Protein AF-A0A3E2HPL1-F1 (afdb_monomer_lite)

Radius of gyration: 30.43 Å; chains: 1; bounding box: 75×72×102 Å

Secondary structure (DSSP, 8-state):
-------S-HHHHSTT-EEEE-BSS-EEEEEEEEEEEEEE---HHHHHTTPPPPEEEEEEEEEESS-TT-EEEEEEEEE-PPTT-TTS-HHHHHTT------HHHHHHHHHHHTT-SSS--EEEEEEEE--TTSSSTT-EEEEEEEEPPPSEES-BTTBSHHHHHS-HHHHHHHHHHHHHHHHHHHHTTEEESS--GGGEEEETTTTEEEE--TTSEEEPPTT----TTHHHHTTSSS--TT-------------------------------------------------S---S---------EEEE-HHHHHTPPPPPPEE-SS---S----S----S-EEE-TTHHHHHHHHHHHS-TTT-----EEEESS---TTSTTS---EE-SHHHHHHHHIIIIIHHHHHHHHHTT--EEEE-GGGSS---SS--SEEEEETT--EEEEEEE--TTSGGG-HHHHHTSTT-HHHHHHHHHHHHHHHHTT-SEEEEE-SSEEEEEEEEEETTEEEEEEPPPEETT---B--BGGGTBPPB--HHHHHHHHHHHGGG-PPPPS-S-SS--

Structure (mmCIF, N/CA/C/O backbone):
data_AF-A0A3E2HPL1-F1
#
_entry.id   AF-A0A3E2HPL1-F1
#
loop_
_atom_site.group_PDB
_atom_site.id
_atom_site.type_symbol
_atom_site.label_atom_id
_atom_site.label_alt_id
_atom_site.label_comp_id
_atom_site.label_asym_id
_atom_site.label_entity_id
_atom_site.label_seq_id
_atom_site.pdbx_PDB_ins_code
_atom_site.Cartn_x
_atom_site.Cartn_y
_atom_site.Cartn_z
_atom_site.occupancy
_atom_site.B_iso_or_equiv
_atom_site.auth_seq_id
_atom_site.auth_comp_id
_atom_site.auth_asym_id
_atom_site.auth_atom_id
_atom_site.pdbx_PDB_model_num
ATOM 1 N N . MET A 1 1 ? -14.503 -20.342 -0.896 1.00 32.22 1 MET A N 1
ATOM 2 C CA . MET A 1 1 ? -14.798 -19.348 0.153 1.00 32.22 1 MET A CA 1
ATOM 3 C C . MET A 1 1 ? -14.010 -19.785 1.369 1.00 32.22 1 MET A C 1
ATOM 5 O O . MET A 1 1 ? -14.462 -20.681 2.064 1.00 32.22 1 MET A O 1
ATOM 9 N N . ALA A 1 2 ? -12.778 -19.299 1.519 1.00 28.39 2 ALA A N 1
ATOM 10 C CA . ALA A 1 2 ? -12.051 -19.497 2.767 1.00 28.39 2 ALA A CA 1
ATOM 11 C C . ALA A 1 2 ? -12.732 -18.599 3.804 1.00 28.39 2 ALA A C 1
ATOM 13 O O . ALA A 1 2 ? -12.906 -17.409 3.540 1.00 28.39 2 ALA A O 1
ATOM 14 N N . ASP A 1 3 ? -13.210 -19.184 4.901 1.00 37.88 3 ASP A N 1
ATOM 15 C CA . ASP A 1 3 ? -13.781 -18.431 6.014 1.00 37.88 3 ASP A CA 1
ATOM 16 C C . ASP A 1 3 ? -12.713 -17.455 6.513 1.00 37.88 3 ASP A C 1
ATOM 18 O O . ASP A 1 3 ? -11.642 -17.856 6.969 1.00 37.88 3 ASP A O 1
ATOM 22 N N . GLN A 1 4 ? -12.980 -16.161 6.356 1.00 56.81 4 GLN A N 1
ATOM 23 C CA . GLN A 1 4 ? -12.126 -15.110 6.882 1.00 56.81 4 GLN A CA 1
ATOM 24 C C . GLN A 1 4 ? -12.146 -15.258 8.407 1.00 56.81 4 GLN A C 1
ATOM 26 O O . GLN A 1 4 ? -13.206 -15.149 9.030 1.00 56.81 4 GLN A O 1
ATOM 31 N N . ARG A 1 5 ? -10.993 -15.588 8.999 1.00 76.56 5 ARG A N 1
ATOM 32 C CA . ARG A 1 5 ? -10.849 -15.795 10.443 1.00 76.56 5 ARG A CA 1
ATOM 33 C C . ARG A 1 5 ? -11.415 -14.581 11.185 1.00 76.56 5 ARG A C 1
ATOM 35 O O . ARG A 1 5 ? -10.995 -13.456 10.932 1.00 76.56 5 ARG A O 1
ATOM 42 N N . THR A 1 6 ? -12.382 -14.813 12.072 1.00 88.88 6 THR A N 1
ATOM 43 C CA . THR A 1 6 ? -13.049 -13.762 12.851 1.00 88.88 6 THR A CA 1
ATOM 44 C C . THR A 1 6 ? -12.918 -14.054 14.339 1.00 88.88 6 THR A C 1
ATOM 46 O O . THR A 1 6 ? -13.140 -15.181 14.778 1.00 88.88 6 THR A O 1
ATOM 49 N N . PHE A 1 7 ? -12.543 -13.037 15.109 1.00 92.56 7 PHE A N 1
ATOM 50 C CA . PHE A 1 7 ? -12.410 -13.109 16.565 1.00 92.56 7 PHE A CA 1
ATOM 51 C C . PHE A 1 7 ? -13.630 -12.523 17.278 1.00 92.56 7 PHE A C 1
ATOM 53 O O . PHE A 1 7 ? -13.891 -12.844 18.436 1.00 92.56 7 PHE A O 1
ATOM 60 N N . PHE A 1 8 ? -14.427 -11.698 16.597 1.00 93.12 8 PHE A N 1
ATOM 61 C CA . PHE A 1 8 ? -15.648 -11.156 17.180 1.00 93.12 8 PHE A CA 1
ATOM 62 C C . PHE A 1 8 ? -16.844 -12.091 16.991 1.00 93.12 8 PHE A C 1
ATOM 64 O O . PHE A 1 8 ? -17.390 -12.249 15.896 1.00 93.12 8 PHE A O 1
ATOM 71 N N . GLY A 1 9 ? -17.322 -12.653 18.101 1.00 89.31 9 GLY A N 1
ATOM 72 C CA . GLY A 1 9 ? -18.576 -13.400 18.128 1.00 89.31 9 GLY A CA 1
ATOM 73 C C . GLY A 1 9 ? -19.787 -12.526 17.775 1.00 89.31 9 GLY A C 1
ATOM 74 O O . GLY A 1 9 ? -19.830 -11.331 18.075 1.00 89.31 9 GLY A O 1
ATOM 75 N N . LYS A 1 10 ? -20.830 -13.138 17.194 1.00 89.12 10 LYS A N 1
ATOM 76 C CA . LYS A 1 10 ? -22.081 -12.442 16.820 1.00 89.12 10 LYS A CA 1
ATOM 77 C C . LYS A 1 10 ? -22.746 -11.702 17.985 1.00 89.12 10 LYS A C 1
ATOM 79 O O . LYS A 1 10 ? -23.444 -10.730 17.746 1.00 89.12 10 LYS A O 1
ATOM 84 N N . HIS A 1 11 ? -22.530 -12.138 19.223 1.00 88.88 11 HIS A N 1
ATOM 85 C CA . HIS A 1 11 ? -23.074 -11.468 20.402 1.00 88.88 11 HIS A CA 1
ATOM 86 C C . HIS A 1 11 ? -22.452 -10.077 20.640 1.00 88.88 11 HIS A C 1
ATOM 88 O O . HIS A 1 11 ? -23.143 -9.203 21.152 1.00 88.88 11 HIS A O 1
ATOM 94 N N . LEU A 1 12 ? -21.199 -9.845 20.219 1.00 91.38 12 LEU A N 1
ATOM 95 C CA . LEU A 1 12 ? -20.500 -8.560 20.382 1.00 91.38 12 LEU A CA 1
ATOM 96 C C . LEU A 1 12 ? -20.721 -7.597 19.214 1.00 91.38 12 LEU A C 1
ATOM 98 O O . LEU A 1 12 ? -20.835 -6.395 19.428 1.00 91.38 12 LEU A O 1
ATOM 102 N N . VAL A 1 13 ? -20.746 -8.111 17.979 1.00 95.19 13 VAL A N 1
ATOM 103 C CA . VAL A 1 13 ? -20.728 -7.278 16.754 1.00 95.19 13 VAL A CA 1
ATOM 104 C C . VAL A 1 13 ? -21.916 -7.514 15.820 1.00 95.19 13 VAL A C 1
ATOM 106 O O . VAL A 1 13 ? -21.944 -7.000 14.699 1.00 95.19 13 VAL A O 1
ATOM 109 N N . GLY A 1 14 ? -22.872 -8.345 16.232 1.00 93.75 14 GLY A N 1
ATOM 110 C CA . GLY A 1 14 ? -24.040 -8.689 15.434 1.00 93.75 14 GLY A CA 1
ATOM 111 C C . GLY A 1 14 ? -25.008 -7.511 15.271 1.00 93.75 14 GLY A C 1
ATOM 112 O O . GLY A 1 14 ? -25.145 -6.693 16.181 1.00 93.75 14 GLY A O 1
ATOM 113 N N . PRO A 1 15 ? -25.718 -7.426 14.131 1.00 96.50 15 PRO A N 1
ATOM 114 C CA . PRO A 1 15 ? -26.841 -6.508 13.984 1.00 96.50 15 PRO A CA 1
ATOM 115 C C . PRO A 1 15 ? -27.863 -6.681 15.114 1.00 96.50 15 PRO A C 1
ATOM 117 O O . PRO A 1 15 ? -28.259 -7.805 15.424 1.00 96.50 15 PRO A O 1
ATOM 120 N N . GLY A 1 16 ? -28.303 -5.574 15.707 1.00 96.81 16 GLY A N 1
ATOM 121 C CA . GLY A 1 16 ? -29.253 -5.551 16.820 1.00 96.81 16 GLY A CA 1
ATOM 122 C C . GLY A 1 16 ? -28.622 -5.622 18.213 1.00 96.81 16 GLY A C 1
ATOM 123 O O . GLY A 1 16 ? -29.337 -5.429 19.192 1.00 96.81 16 GLY A O 1
ATOM 124 N N . THR A 1 17 ? -27.310 -5.852 18.334 1.00 97.62 17 THR A N 1
ATOM 125 C CA . THR A 1 17 ? -26.623 -5.791 19.632 1.00 97.62 17 THR A CA 1
ATOM 126 C C . THR A 1 17 ? -26.654 -4.358 20.180 1.00 97.62 17 THR A C 1
ATOM 128 O O . THR A 1 17 ? -26.178 -3.430 19.524 1.00 97.62 17 THR A O 1
ATOM 131 N N . GLU A 1 18 ? -27.202 -4.184 21.388 1.00 97.94 18 GLU A N 1
ATOM 132 C CA . GLU A 1 18 ? -27.209 -2.918 22.136 1.00 97.94 18 GLU A CA 1
ATOM 133 C C . GLU A 1 18 ? -25.977 -2.826 23.046 1.00 97.94 18 GLU A C 1
ATOM 135 O O . GLU A 1 18 ? -25.696 -3.739 23.823 1.00 97.94 18 GLU A O 1
ATOM 140 N N . ILE A 1 19 ? -25.272 -1.695 23.000 1.00 96.88 19 ILE A N 1
ATOM 141 C CA . ILE A 1 19 ? -24.135 -1.400 23.876 1.00 96.88 19 ILE A CA 1
ATOM 142 C C . ILE A 1 19 ? -24.427 -0.116 24.654 1.00 96.88 19 ILE A C 1
ATOM 144 O O . ILE A 1 19 ? -24.781 0.917 24.083 1.00 96.88 19 ILE A O 1
ATOM 148 N N . SER A 1 20 ? -24.273 -0.197 25.976 1.00 97.56 20 SER A N 1
ATOM 149 C CA . SER A 1 20 ? -24.451 0.926 26.901 1.00 97.56 20 SER A CA 1
ATOM 150 C C . SER A 1 20 ? -23.109 1.552 27.276 1.00 97.56 20 SER A C 1
ATOM 152 O O . SER A 1 20 ? -22.131 0.842 27.525 1.00 97.56 20 SER A O 1
ATOM 154 N N . PHE A 1 21 ? -23.091 2.877 27.362 1.00 97.75 21 PHE A N 1
ATOM 155 C CA . PHE A 1 21 ? -21.934 3.691 27.715 1.00 97.75 21 PHE A CA 1
ATOM 156 C C . PHE A 1 21 ? -22.298 4.648 28.842 1.00 97.75 21 PHE A C 1
ATOM 158 O O . PHE A 1 21 ? -23.415 5.157 28.879 1.00 97.75 21 PHE A O 1
ATOM 165 N N . ASN A 1 22 ? -21.336 4.923 29.723 1.00 96.25 22 ASN A N 1
ATOM 166 C CA . ASN A 1 22 ? -21.486 5.903 30.803 1.00 96.25 22 ASN A CA 1
ATOM 167 C C . ASN A 1 22 ? -20.697 7.196 30.544 1.00 96.25 22 ASN A C 1
ATOM 169 O O . ASN A 1 22 ? -20.995 8.219 31.154 1.00 96.25 22 ASN A O 1
ATOM 173 N N . LEU A 1 23 ? -19.693 7.147 29.660 1.00 92.25 23 LEU A N 1
ATOM 174 C CA . LEU A 1 23 ? -18.789 8.254 29.355 1.00 92.25 23 LEU A CA 1
ATOM 175 C C . LEU A 1 23 ? -18.878 8.642 27.871 1.00 92.25 23 LEU A C 1
ATOM 177 O O . LEU A 1 23 ? -19.055 7.758 27.029 1.00 92.25 23 LEU A O 1
ATOM 181 N N . PRO A 1 24 ? -18.713 9.937 27.535 1.00 89.00 24 PRO A N 1
ATOM 182 C CA . PRO A 1 24 ? -18.628 11.080 28.453 1.00 89.00 24 PRO A CA 1
ATOM 183 C C . PRO A 1 24 ? -19.979 11.409 29.116 1.00 89.00 24 PRO A C 1
ATOM 185 O O . PRO A 1 24 ? -20.009 12.029 30.174 1.00 89.00 24 PRO A O 1
ATOM 188 N N . THR A 1 25 ? -21.089 10.952 28.531 1.00 91.12 25 THR A N 1
ATOM 189 C CA . THR A 1 25 ? -22.426 10.973 29.136 1.00 91.12 25 THR A CA 1
ATOM 190 C C . THR A 1 25 ? -23.144 9.645 28.871 1.00 91.12 25 THR A C 1
ATOM 192 O O . THR A 1 25 ? -22.796 8.952 27.906 1.00 91.12 25 THR A O 1
ATOM 195 N N . PRO A 1 26 ? -24.134 9.260 29.700 1.00 97.25 26 PRO A N 1
ATOM 196 C CA . PRO A 1 26 ? -24.881 8.028 29.492 1.00 97.25 26 PRO A CA 1
ATOM 197 C C . PRO A 1 26 ? -25.564 7.980 28.123 1.00 97.25 26 PRO A C 1
ATOM 199 O O . PRO A 1 26 ? -26.362 8.854 27.786 1.00 97.25 26 PRO A O 1
ATOM 202 N N . SER A 1 27 ? -25.276 6.942 27.343 1.00 97.75 27 SER A N 1
ATOM 203 C CA . SER A 1 27 ? -25.890 6.723 26.032 1.00 97.75 27 SER A CA 1
ATOM 204 C C . SER A 1 27 ? -25.960 5.237 25.687 1.00 97.75 27 SER A C 1
ATOM 206 O O . SER A 1 27 ? -25.264 4.402 26.271 1.00 97.75 27 SER A O 1
ATOM 208 N N . LYS A 1 28 ? -26.839 4.896 24.744 1.00 98.38 28 LYS A N 1
ATOM 209 C CA . LYS A 1 28 ? -27.048 3.529 24.264 1.00 98.38 28 LYS A CA 1
ATOM 210 C C . LYS A 1 28 ? -27.067 3.515 22.749 1.00 98.38 28 LYS A C 1
ATOM 212 O O . LYS A 1 28 ? -27.705 4.370 22.137 1.00 98.38 28 LYS A O 1
ATOM 217 N N . TRP A 1 29 ? -26.401 2.528 22.168 1.00 98.38 29 TRP A N 1
ATOM 218 C CA . TRP A 1 29 ? -26.219 2.428 20.726 1.00 98.38 29 TRP A CA 1
ATOM 219 C C . TRP A 1 29 ? -26.487 1.008 20.252 1.00 98.38 29 TRP A C 1
ATOM 221 O O . TRP A 1 29 ? -26.023 0.053 20.873 1.00 98.38 29 TRP A O 1
ATOM 231 N N . ILE A 1 30 ? -27.217 0.877 19.147 1.00 98.50 30 ILE A N 1
ATOM 232 C CA . ILE A 1 30 ? -27.508 -0.407 18.506 1.00 98.50 30 ILE A CA 1
ATOM 233 C C . ILE A 1 30 ? -26.631 -0.552 17.269 1.00 98.50 30 ILE A C 1
ATOM 235 O O . ILE A 1 30 ? -26.557 0.353 16.435 1.00 98.50 30 ILE A O 1
ATOM 239 N N . ILE A 1 31 ? -25.974 -1.702 17.138 1.00 98.50 31 ILE A N 1
ATOM 240 C CA . ILE A 1 31 ? -25.178 -2.044 15.958 1.00 98.50 31 ILE A CA 1
ATOM 241 C C . ILE A 1 31 ? -26.113 -2.363 14.791 1.00 98.50 31 ILE A C 1
ATOM 243 O O . ILE A 1 31 ? -26.970 -3.238 14.884 1.00 98.50 31 ILE A O 1
ATOM 247 N N . GLU A 1 32 ? -25.921 -1.693 13.659 1.00 97.06 32 GLU A N 1
ATOM 248 C CA . GLU A 1 32 ? -26.638 -1.995 12.418 1.00 97.06 32 GLU A CA 1
ATOM 249 C C . GLU A 1 32 ? -25.923 -3.076 11.615 1.00 97.06 32 GLU A C 1
ATOM 251 O O . GLU A 1 32 ? -26.543 -4.019 11.128 1.00 97.06 32 GLU A O 1
ATOM 256 N N . ARG A 1 33 ? -24.602 -2.933 11.452 1.00 96.12 33 ARG A N 1
ATOM 257 C CA . ARG A 1 33 ? -23.761 -3.888 10.722 1.00 96.12 33 ARG A CA 1
ATOM 258 C C . ARG A 1 33 ? -22.276 -3.697 11.009 1.00 96.12 33 ARG A C 1
ATOM 260 O O . ARG A 1 33 ? -21.812 -2.586 11.276 1.00 96.12 33 ARG A O 1
ATOM 267 N N . LYS A 1 34 ? -21.522 -4.783 10.836 1.00 95.62 34 LYS A N 1
ATOM 268 C CA . LYS A 1 34 ? -20.056 -4.777 10.795 1.00 95.62 34 LYS A CA 1
ATOM 269 C C . LYS A 1 34 ? -19.569 -4.266 9.437 1.00 95.62 34 LYS A C 1
ATOM 271 O O . LYS A 1 34 ? -20.035 -4.738 8.403 1.00 95.62 34 LYS A O 1
ATOM 276 N N . LEU A 1 35 ? -18.666 -3.286 9.447 1.00 91.38 35 LEU A N 1
ATOM 277 C CA . LEU A 1 35 ? -18.078 -2.686 8.244 1.00 91.38 35 LEU A CA 1
ATOM 278 C C . LEU A 1 35 ? -16.735 -3.326 7.891 1.00 91.38 35 LEU A C 1
ATOM 280 O O . LEU A 1 35 ? -16.467 -3.561 6.719 1.00 91.38 35 LEU A O 1
ATOM 284 N N . SER A 1 36 ? -15.900 -3.602 8.894 1.00 89.94 36 SER A N 1
ATOM 285 C CA . SER A 1 36 ? -14.598 -4.255 8.718 1.00 89.94 36 SER A CA 1
ATOM 286 C C . SER A 1 36 ? -14.131 -4.903 10.017 1.00 89.94 36 SER A C 1
ATOM 288 O O . SER A 1 36 ? -14.500 -4.440 11.098 1.00 89.94 36 SER A O 1
ATOM 290 N N . GLU A 1 37 ? -13.267 -5.907 9.912 1.00 93.12 37 GLU A N 1
ATOM 291 C CA . GLU A 1 37 ? -12.543 -6.518 11.028 1.00 93.12 37 GLU A CA 1
ATOM 292 C C . GLU A 1 37 ? -11.109 -6.800 10.590 1.00 93.12 37 GLU A C 1
ATOM 294 O O . GLU A 1 37 ? -10.904 -7.310 9.494 1.00 93.12 37 GLU A O 1
ATOM 299 N N . THR A 1 38 ? -10.134 -6.452 11.425 1.00 90.31 38 THR A N 1
ATOM 300 C CA . THR A 1 38 ? -8.733 -6.856 11.241 1.00 90.31 38 THR A CA 1
ATOM 301 C C . THR A 1 38 ? -8.182 -7.347 12.572 1.00 90.31 38 THR A C 1
ATOM 303 O O . THR A 1 38 ? -8.763 -7.087 13.631 1.00 90.31 38 THR A O 1
ATOM 306 N N . TYR A 1 39 ? -7.062 -8.053 12.544 1.00 92.25 39 TYR A N 1
ATOM 307 C CA . TYR A 1 39 ? -6.393 -8.511 13.753 1.00 92.25 39 TYR A CA 1
ATOM 308 C C . TYR A 1 39 ? -4.877 -8.430 13.604 1.00 92.25 39 TYR A C 1
ATOM 310 O O . TYR A 1 39 ? -4.350 -8.441 12.497 1.00 92.25 39 TYR A O 1
ATOM 318 N N . HIS A 1 40 ? -4.209 -8.328 14.742 1.00 89.25 40 HIS A N 1
ATOM 319 C CA . HIS A 1 40 ? -2.773 -8.423 14.917 1.00 89.25 40 HIS A CA 1
ATOM 320 C C . HIS A 1 40 ? -2.546 -9.550 15.919 1.00 89.25 40 HIS A C 1
ATOM 322 O O . HIS A 1 40 ? -2.911 -9.421 17.090 1.00 89.25 40 HIS A O 1
ATOM 328 N N . GLN A 1 41 ? -2.035 -10.675 15.434 1.00 92.62 41 GLN A N 1
ATOM 329 C CA . GLN A 1 41 ? -1.762 -11.854 16.239 1.00 92.62 41 GLN A CA 1
ATOM 330 C C . GLN A 1 41 ? -0.308 -12.252 16.007 1.00 92.62 41 GLN A C 1
ATOM 332 O O . GLN A 1 41 ? 0.133 -12.281 14.863 1.00 92.62 41 GLN A O 1
ATOM 337 N N . LEU A 1 42 ? 0.395 -12.502 17.102 1.00 88.75 42 LEU A N 1
ATOM 338 C CA . LEU A 1 42 ? 1.798 -12.879 17.185 1.00 88.75 42 LEU A CA 1
ATOM 339 C C . LEU A 1 42 ? 1.898 -14.177 17.985 1.00 88.75 42 LEU A C 1
ATOM 341 O O . LEU A 1 42 ? 0.972 -14.512 18.744 1.00 88.75 42 LEU A O 1
ATOM 345 N N . ASP A 1 43 ? 3.011 -14.884 17.854 1.00 88.50 43 ASP A N 1
ATOM 346 C CA . ASP A 1 43 ? 3.298 -16.024 18.719 1.00 88.50 43 ASP A CA 1
ATOM 347 C C . ASP A 1 43 ? 3.772 -15.582 20.120 1.00 88.50 43 ASP A C 1
ATOM 349 O O . ASP A 1 43 ? 4.049 -14.410 20.393 1.00 88.50 43 ASP A O 1
ATOM 353 N N . GLU A 1 44 ? 3.824 -16.527 21.062 1.00 86.12 44 GLU A N 1
ATOM 354 C CA . GLU A 1 44 ? 4.199 -16.224 22.448 1.00 86.12 44 GLU A CA 1
ATOM 355 C C . GLU A 1 44 ? 5.633 -15.675 22.575 1.00 86.12 44 GLU A C 1
ATOM 357 O O . GLU A 1 44 ? 5.908 -14.874 23.474 1.00 86.12 44 GLU A O 1
ATOM 362 N N . SER A 1 45 ? 6.556 -16.104 21.710 1.00 84.06 45 SER A N 1
ATOM 363 C CA . SER A 1 45 ? 7.952 -15.666 21.760 1.00 84.06 45 SER A CA 1
ATOM 364 C C . SER A 1 45 ? 8.088 -14.207 21.342 1.00 84.06 45 SER A C 1
ATOM 366 O O . SER A 1 45 ? 8.692 -13.423 22.072 1.00 84.06 45 SER A O 1
ATOM 368 N N . GLU A 1 46 ? 7.406 -13.810 20.269 1.00 82.94 46 GLU A N 1
ATOM 369 C CA . GLU A 1 46 ? 7.374 -12.430 19.789 1.00 82.94 46 GLU A CA 1
ATOM 370 C C . GLU A 1 46 ? 6.777 -11.492 20.846 1.00 82.94 46 GLU A C 1
ATOM 372 O O . GLU A 1 46 ? 7.335 -10.438 21.145 1.00 82.94 46 GLU A O 1
ATOM 377 N N . VAL A 1 47 ? 5.681 -11.881 21.504 1.00 81.94 47 VAL A N 1
ATOM 378 C CA . VAL A 1 47 ? 5.106 -11.046 22.574 1.00 81.94 47 VAL A CA 1
ATOM 379 C C . VAL A 1 47 ? 6.067 -10.917 23.765 1.00 81.94 47 VAL A C 1
ATOM 381 O O . VAL A 1 47 ? 6.190 -9.836 24.348 1.00 81.94 47 VAL A O 1
ATOM 384 N N . LYS A 1 48 ? 6.790 -11.986 24.124 1.00 81.62 48 LYS A N 1
ATOM 385 C CA . LYS A 1 48 ? 7.794 -11.959 25.207 1.00 81.62 48 LYS A CA 1
ATOM 386 C C . LYS A 1 48 ? 9.017 -11.107 24.872 1.00 81.62 48 LYS A C 1
ATOM 388 O O . LYS A 1 48 ? 9.609 -10.542 25.792 1.00 81.62 48 LYS A O 1
ATOM 393 N N . ASP A 1 49 ? 9.340 -10.954 23.593 1.00 83.25 49 ASP A N 1
ATOM 394 C CA . ASP A 1 49 ? 10.427 -10.099 23.106 1.00 83.25 49 ASP A CA 1
ATOM 395 C C . ASP A 1 49 ? 10.072 -8.597 23.120 1.00 83.25 49 ASP A C 1
ATOM 397 O O . ASP A 1 49 ? 10.885 -7.750 22.745 1.00 83.25 49 ASP A O 1
ATOM 401 N N . GLY A 1 50 ? 8.885 -8.238 23.623 1.00 75.94 50 GLY A N 1
ATOM 402 C CA . GLY A 1 50 ? 8.469 -6.855 23.862 1.00 75.94 50 GLY A CA 1
ATOM 403 C C . GLY A 1 50 ? 7.658 -6.233 22.727 1.00 75.94 50 GLY A C 1
ATOM 404 O O . GLY A 1 50 ? 7.436 -5.020 22.743 1.00 75.94 50 GLY A O 1
ATOM 405 N N . PHE A 1 51 ? 7.204 -7.035 21.759 1.00 77.50 51 PHE A N 1
ATOM 406 C CA . PHE A 1 51 ? 6.255 -6.592 20.739 1.00 77.50 51 PHE A CA 1
ATOM 407 C C . PHE A 1 51 ? 4.862 -6.331 21.335 1.00 77.50 51 PHE A C 1
ATOM 409 O O . PHE A 1 51 ? 4.532 -6.746 22.448 1.00 77.50 51 PHE A O 1
ATOM 416 N N . GLU A 1 52 ? 4.030 -5.588 20.602 1.00 78.12 52 GLU A N 1
ATOM 417 C CA . GLU A 1 52 ? 2.719 -5.178 21.103 1.00 78.12 52 GLU A CA 1
ATOM 418 C C . GLU A 1 52 ? 1.772 -6.368 21.370 1.00 78.12 52 GLU A C 1
ATOM 420 O O . GLU A 1 52 ? 1.776 -7.342 20.612 1.00 78.12 52 GLU A O 1
ATOM 425 N N . PRO A 1 53 ? 0.871 -6.269 22.373 1.00 83.19 53 PRO A N 1
ATOM 426 C CA . PRO A 1 53 ? -0.113 -7.313 22.647 1.00 83.19 53 PRO A CA 1
ATOM 427 C C . PRO A 1 53 ? -0.994 -7.642 21.437 1.00 83.19 53 PRO A C 1
ATOM 429 O O . PRO A 1 53 ? -1.403 -6.745 20.693 1.00 83.19 53 PRO A O 1
ATOM 432 N N . CYS A 1 54 ? -1.352 -8.920 21.294 1.00 92.88 54 CYS A N 1
ATOM 433 C CA . CYS A 1 54 ? -2.269 -9.406 20.263 1.00 92.88 54 CYS A CA 1
ATOM 434 C C . CYS A 1 54 ? -3.677 -8.817 20.435 1.00 92.88 54 CYS A C 1
ATOM 436 O O . CYS A 1 54 ? -4.238 -8.822 21.535 1.00 92.88 54 CYS A O 1
ATOM 438 N N . TYR A 1 55 ? -4.292 -8.346 19.348 1.00 95.31 55 TYR A N 1
ATOM 439 C CA . TYR A 1 55 ? -5.643 -7.784 19.386 1.00 95.31 55 TYR A CA 1
ATOM 440 C C .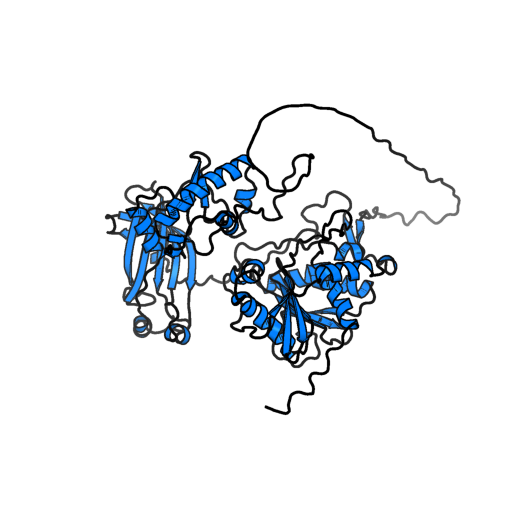 TYR A 1 55 ? -6.403 -7.922 18.070 1.00 95.31 55 TYR A C 1
ATOM 442 O O . TYR A 1 55 ? -5.824 -8.004 16.992 1.00 95.31 55 TYR A O 1
ATOM 450 N N . SER A 1 56 ? -7.729 -7.880 18.149 1.00 95.75 56 SER A N 1
ATOM 451 C CA . SER A 1 56 ? -8.614 -7.699 17.001 1.00 95.75 56 SER A CA 1
ATOM 452 C C . SER A 1 56 ? -9.367 -6.380 17.125 1.00 95.75 56 SER A C 1
ATOM 454 O O . SER A 1 56 ? -9.654 -5.909 18.229 1.00 95.75 56 SER A O 1
ATOM 456 N N . GLN A 1 57 ? -9.676 -5.763 15.986 1.00 95.75 57 GLN A N 1
ATOM 457 C CA . GLN A 1 57 ? -10.478 -4.551 15.922 1.00 95.75 57 GLN A CA 1
ATOM 458 C C . GLN A 1 57 ? -11.604 -4.682 14.901 1.00 95.75 57 GLN A C 1
ATOM 460 O O . GLN A 1 57 ? -11.385 -5.159 13.787 1.00 95.75 57 GLN A O 1
ATOM 465 N N . ALA A 1 58 ? -12.796 -4.216 15.266 1.00 96.94 58 ALA A N 1
ATOM 466 C CA . ALA A 1 58 ? -13.946 -4.157 14.375 1.00 96.94 58 ALA A CA 1
ATOM 467 C C . ALA A 1 58 ? -14.464 -2.724 14.252 1.00 96.94 58 ALA A C 1
ATOM 469 O O . ALA A 1 58 ? -14.683 -2.050 15.259 1.00 96.94 58 ALA A O 1
ATOM 470 N N . LYS A 1 59 ? -14.724 -2.279 13.018 1.00 97.25 59 LYS A N 1
ATOM 471 C CA . LYS A 1 59 ? -15.432 -1.024 12.732 1.00 97.25 59 LYS A CA 1
ATOM 472 C C . LYS A 1 59 ? -16.884 -1.336 12.396 1.00 97.25 59 LYS A C 1
ATOM 474 O O . LYS A 1 59 ? -17.157 -2.165 11.527 1.00 97.25 59 LYS A O 1
ATOM 479 N N . LEU A 1 60 ? -17.810 -0.652 13.054 1.00 98.12 60 LEU A N 1
ATOM 480 C CA . LEU A 1 60 ? -19.246 -0.906 12.986 1.00 98.12 60 LEU A CA 1
ATOM 481 C C . LEU A 1 60 ? -19.995 0.383 12.634 1.00 98.12 60 LEU A C 1
ATOM 483 O O . LEU A 1 60 ? -19.542 1.482 12.961 1.00 98.12 60 LEU A O 1
ATOM 487 N N . LEU A 1 61 ? -21.145 0.234 11.981 1.00 98.12 61 LEU A N 1
ATOM 488 C CA . LEU A 1 61 ? -22.153 1.287 11.866 1.00 98.12 61 LEU A CA 1
ATOM 489 C C . LEU A 1 61 ? -23.201 1.068 12.959 1.00 98.12 61 LEU A C 1
ATOM 491 O O . LEU A 1 61 ? -23.689 -0.055 13.111 1.00 98.12 61 LEU A O 1
ATOM 495 N N . CYS A 1 62 ? -23.545 2.117 13.698 1.00 98.19 62 CYS A N 1
ATOM 496 C CA . CYS A 1 62 ? -24.549 2.078 14.757 1.00 98.19 62 CYS A CA 1
ATOM 497 C C . CYS A 1 62 ? -25.451 3.317 14.731 1.00 98.19 62 CYS A C 1
ATOM 499 O O . CYS A 1 62 ? -25.112 4.330 14.116 1.00 98.19 62 CYS A O 1
ATOM 501 N N . HIS A 1 63 ? -26.578 3.238 15.436 1.00 98.31 63 HIS A N 1
ATOM 502 C CA . HIS A 1 63 ? -27.442 4.384 15.720 1.00 98.31 63 HIS A CA 1
ATOM 503 C C . HIS A 1 63 ? -27.747 4.503 17.212 1.00 98.31 63 HIS A C 1
ATOM 505 O O . HIS A 1 63 ? -27.702 3.516 17.956 1.00 98.31 63 HIS A O 1
ATOM 511 N N . ASN A 1 64 ? -28.053 5.722 17.647 1.00 97.94 64 ASN A N 1
ATOM 512 C CA . ASN A 1 64 ? -28.429 6.014 19.023 1.00 97.94 64 ASN A CA 1
ATOM 513 C C . ASN A 1 64 ? -29.841 5.483 19.311 1.00 97.94 64 ASN A C 1
ATOM 515 O O . ASN A 1 64 ? -30.774 5.710 18.543 1.00 97.94 64 ASN A O 1
ATOM 519 N N . VAL A 1 65 ? -30.026 4.812 20.447 1.00 97.94 65 VAL A N 1
ATOM 520 C CA . VAL A 1 65 ? -31.341 4.306 20.876 1.00 97.94 65 VAL A CA 1
ATOM 521 C C . VAL A 1 65 ? -32.335 5.445 21.127 1.00 97.94 65 VAL A C 1
ATOM 523 O O . VAL A 1 65 ? -33.507 5.329 20.780 1.00 97.94 65 VAL A O 1
ATOM 526 N N . ALA A 1 66 ? -31.883 6.554 21.717 1.00 96.94 66 ALA A N 1
ATOM 527 C CA . ALA A 1 66 ? -32.732 7.708 22.017 1.00 96.94 66 ALA A CA 1
ATOM 528 C C . ALA A 1 66 ? -33.089 8.523 20.762 1.00 96.94 66 ALA A C 1
ATOM 530 O O . ALA A 1 66 ? -34.130 9.177 20.726 1.00 96.94 66 ALA A O 1
ATOM 531 N N . ASN A 1 67 ? -32.239 8.475 19.734 1.00 96.12 67 ASN A N 1
ATOM 532 C CA . ASN A 1 67 ? -32.472 9.116 18.446 1.00 96.12 67 ASN A CA 1
ATOM 533 C C . ASN A 1 67 ? -31.966 8.223 17.298 1.00 96.12 67 ASN A C 1
ATOM 535 O O . ASN A 1 67 ? -30.819 8.372 16.880 1.00 96.12 67 ASN A O 1
ATOM 539 N N . PRO A 1 68 ? -32.816 7.356 16.720 1.00 94.12 68 PRO A N 1
ATOM 540 C CA . PRO A 1 68 ? -32.391 6.436 15.662 1.00 94.12 68 PRO A CA 1
ATOM 541 C C . PRO A 1 68 ? -31.887 7.104 14.372 1.00 94.12 68 PRO A C 1
ATOM 543 O O . PRO A 1 68 ? -31.295 6.438 13.530 1.00 94.12 68 PRO A O 1
ATOM 546 N N . THR A 1 69 ? -32.119 8.410 14.192 1.00 95.50 69 THR A N 1
ATOM 547 C CA . THR A 1 69 ? -31.562 9.177 13.061 1.00 95.50 69 THR A CA 1
ATOM 548 C C . THR A 1 69 ? -30.109 9.602 13.287 1.00 95.50 69 THR A C 1
ATOM 550 O O . THR A 1 69 ? -29.414 9.953 12.336 1.00 95.50 69 THR A O 1
ATOM 553 N N . GLU A 1 70 ? -29.633 9.564 14.533 1.00 96.88 70 GLU A N 1
ATOM 554 C CA . GLU A 1 70 ? -28.244 9.831 14.882 1.00 96.88 70 GLU A CA 1
ATOM 555 C C . GLU A 1 70 ? -27.416 8.566 14.649 1.00 96.88 70 GLU A C 1
ATOM 557 O O . GLU A 1 70 ? -27.388 7.653 15.476 1.00 96.88 70 GLU A O 1
ATOM 562 N N . GLN A 1 71 ? -26.746 8.522 13.498 1.00 97.81 71 GLN A N 1
ATOM 563 C CA . GLN A 1 71 ? -25.819 7.452 13.150 1.00 97.81 71 GLN A CA 1
ATOM 564 C C . GLN A 1 71 ? -24.380 7.811 13.522 1.00 97.81 71 GLN A C 1
ATOM 566 O O . GLN A 1 71 ? -23.944 8.961 13.409 1.00 97.81 71 GLN A O 1
ATOM 571 N N . ALA A 1 72 ? -23.620 6.797 13.916 1.00 98.31 72 ALA A N 1
ATOM 572 C CA . ALA A 1 72 ? -22.229 6.924 14.311 1.00 98.31 72 ALA A CA 1
ATOM 573 C C . ALA A 1 72 ? -21.404 5.724 13.840 1.00 98.31 72 ALA A C 1
ATOM 575 O O . ALA A 1 72 ? -21.927 4.655 13.506 1.00 98.31 72 ALA A O 1
ATOM 576 N N . PHE A 1 73 ? -20.086 5.901 13.827 1.00 98.44 73 PHE A N 1
ATOM 577 C CA . PHE A 1 73 ? -19.172 4.773 13.746 1.00 98.44 73 PHE A CA 1
ATOM 578 C C . PHE A 1 73 ? -18.784 4.332 15.148 1.00 98.44 73 PHE A C 1
ATOM 580 O O . PHE A 1 73 ? -18.523 5.162 16.015 1.00 98.44 73 PHE A O 1
ATOM 587 N N . MET A 1 74 ? -18.680 3.021 15.337 1.00 98.56 74 MET A N 1
ATOM 588 C CA . MET A 1 74 ? -18.117 2.420 16.538 1.00 98.56 74 MET A CA 1
ATOM 589 C C . MET A 1 74 ? -16.860 1.633 16.181 1.00 98.56 74 MET A C 1
ATOM 591 O O . MET A 1 74 ? -16.804 0.978 15.135 1.00 98.56 74 MET A O 1
ATOM 595 N N . ARG A 1 75 ? -15.864 1.664 17.065 1.00 98.12 75 ARG A N 1
ATOM 596 C CA . ARG A 1 75 ? -14.767 0.700 17.074 1.00 98.12 75 ARG A CA 1
ATOM 597 C C . ARG A 1 75 ? -14.740 -0.065 18.375 1.00 98.12 75 ARG A C 1
ATOM 599 O O . ARG A 1 75 ? -14.923 0.522 19.440 1.00 98.12 75 ARG A O 1
ATOM 606 N N . ILE A 1 76 ? -14.476 -1.358 18.251 1.00 98.00 76 ILE A N 1
ATOM 607 C CA . ILE A 1 76 ? -14.160 -2.232 19.372 1.00 98.00 76 ILE A CA 1
ATOM 608 C C . ILE A 1 76 ? -12.745 -2.744 19.149 1.00 98.00 76 ILE A C 1
ATOM 610 O O . ILE A 1 76 ? -12.488 -3.346 18.110 1.00 98.00 76 ILE A O 1
ATOM 614 N N . TYR A 1 77 ? -11.851 -2.495 20.099 1.00 97.88 77 TYR A N 1
ATOM 615 C CA . TYR A 1 77 ? -10.561 -3.167 20.219 1.00 97.88 77 TYR A CA 1
ATOM 616 C C . TYR A 1 77 ? -10.689 -4.242 21.291 1.00 97.88 77 TYR A C 1
ATOM 618 O O . TYR A 1 77 ? -11.165 -3.952 22.383 1.00 97.88 77 TYR A O 1
ATOM 626 N N . MET A 1 78 ? -10.277 -5.469 21.004 1.00 97.31 78 MET A N 1
ATOM 627 C CA . MET A 1 78 ? -10.362 -6.584 21.944 1.00 97.31 78 MET A CA 1
ATOM 628 C C . MET A 1 78 ? -9.052 -7.356 21.927 1.00 97.31 78 MET A C 1
ATOM 630 O O . MET A 1 78 ? -8.582 -7.730 20.852 1.00 97.31 78 MET A O 1
ATOM 634 N N . GLN A 1 79 ? -8.471 -7.602 23.101 1.00 97.50 79 GLN A N 1
ATOM 635 C CA . GLN A 1 79 ? -7.309 -8.477 23.205 1.00 97.50 79 GLN A CA 1
ATOM 636 C C . GLN A 1 79 ? -7.670 -9.889 22.726 1.00 97.50 79 GLN A C 1
ATOM 638 O O . GLN A 1 79 ? -8.720 -10.420 23.094 1.00 97.50 79 GLN A O 1
ATOM 643 N N . ILE A 1 80 ? -6.805 -10.499 21.924 1.00 96.62 80 ILE A N 1
ATOM 644 C CA . ILE A 1 80 ? -6.968 -11.885 21.464 1.00 96.62 80 ILE A CA 1
ATOM 645 C C . ILE A 1 80 ? -5.793 -12.738 21.959 1.00 96.62 80 ILE A C 1
ATOM 647 O O . ILE A 1 80 ? -4.762 -12.171 22.329 1.00 96.62 80 ILE A O 1
ATOM 651 N N . PRO A 1 81 ? -5.938 -14.074 21.998 1.00 95.81 81 PRO A N 1
ATOM 652 C CA . PRO A 1 81 ? -4.870 -14.958 22.442 1.00 95.81 81 PRO A CA 1
ATOM 653 C C . PRO A 1 81 ? -3.688 -14.930 21.472 1.00 95.81 81 PRO A C 1
ATOM 655 O O . PRO A 1 81 ? -3.862 -14.603 20.292 1.00 95.81 81 PRO A O 1
ATOM 658 N N . TYR A 1 82 ? -2.511 -15.326 21.945 1.00 94.12 82 TYR A N 1
ATOM 659 C CA . TYR A 1 82 ? -1.353 -15.573 21.083 1.00 94.12 82 TYR A CA 1
ATOM 660 C C . TYR A 1 82 ? -1.668 -16.657 20.054 1.00 94.12 82 TYR A C 1
ATOM 662 O O . TYR A 1 82 ? -2.516 -17.529 20.295 1.00 94.12 82 TYR A O 1
ATOM 670 N N . GLU A 1 83 ? -0.992 -16.608 18.912 1.00 92.69 83 GLU A N 1
ATOM 671 C CA . GLU A 1 83 ? -1.131 -17.638 17.889 1.00 92.69 83 GLU A CA 1
ATOM 672 C C . GLU A 1 83 ? -0.811 -19.022 18.474 1.00 92.69 83 GLU A C 1
ATOM 674 O O . GLU A 1 83 ? 0.194 -19.212 19.160 1.00 92.69 83 GLU A O 1
ATOM 679 N N . GLY A 1 84 ? -1.704 -19.986 18.247 1.00 90.56 84 GLY A N 1
ATOM 680 C CA . GLY A 1 84 ? -1.568 -21.361 18.731 1.00 90.56 84 GLY A CA 1
ATOM 681 C C . GLY A 1 84 ? -2.142 -21.621 20.126 1.00 90.56 84 GLY A C 1
ATOM 682 O O . GLY A 1 84 ? -2.268 -22.783 20.501 1.00 90.56 84 GLY A O 1
ATOM 683 N N . THR A 1 85 ? -2.541 -20.582 20.867 1.00 93.12 85 THR A N 1
ATOM 684 C CA . THR A 1 85 ? -3.118 -20.705 22.224 1.00 93.12 85 THR A CA 1
ATOM 685 C C . THR A 1 85 ? -4.634 -20.499 22.256 1.00 93.12 85 THR A C 1
ATOM 687 O O . THR A 1 85 ? -5.265 -20.445 23.311 1.00 93.12 85 THR A O 1
ATOM 690 N N . GLU A 1 86 ? -5.281 -20.361 21.097 1.00 92.75 86 GLU A N 1
ATOM 691 C CA . GLU A 1 86 ? -6.702 -20.012 21.003 1.00 92.75 86 GLU A CA 1
ATOM 692 C C . GLU A 1 86 ? -7.609 -21.106 21.556 1.00 92.75 86 GLU A C 1
ATOM 694 O O . GLU A 1 86 ? -8.724 -20.818 21.987 1.00 92.75 86 GLU A O 1
ATOM 699 N N . PHE A 1 87 ? -7.136 -22.350 21.556 1.00 90.94 87 PHE A N 1
ATOM 700 C CA . PHE A 1 87 ? -7.862 -23.514 22.059 1.00 90.94 87 PHE A CA 1
ATOM 701 C C . PHE A 1 87 ? -7.392 -23.971 23.442 1.00 90.94 87 PHE A C 1
ATOM 703 O O . PHE A 1 87 ? -7.947 -24.938 23.968 1.00 90.94 87 PHE A O 1
ATOM 710 N N . ASP A 1 88 ? -6.429 -23.266 24.037 1.00 93.44 88 ASP A N 1
ATOM 711 C CA . ASP A 1 88 ? -5.985 -23.519 25.404 1.00 93.44 88 ASP A CA 1
ATOM 712 C C . ASP A 1 88 ? -7.110 -23.235 26.402 1.00 93.44 88 ASP A C 1
ATOM 714 O O . ASP A 1 88 ? -8.140 -22.613 26.092 1.00 93.44 88 ASP A O 1
ATOM 718 N N . SER A 1 89 ? -6.924 -23.699 27.636 1.00 96.12 89 SER A N 1
ATOM 719 C CA . SER A 1 89 ? -7.904 -23.468 28.688 1.00 96.12 89 SER A CA 1
ATOM 720 C C . SER A 1 89 ? -8.096 -21.970 28.941 1.00 96.12 89 SER A C 1
ATOM 722 O O . SER A 1 89 ? -7.178 -21.159 28.814 1.00 96.12 89 SER A O 1
ATOM 724 N N . ALA A 1 90 ? -9.298 -21.586 29.381 1.00 95.94 90 ALA A N 1
ATOM 725 C CA . ALA A 1 90 ? -9.580 -20.202 29.765 1.00 95.94 90 ALA A CA 1
ATOM 726 C C . ALA A 1 90 ? -8.583 -19.678 30.819 1.00 95.94 90 ALA A C 1
ATOM 728 O O . ALA A 1 90 ? -8.232 -18.503 30.796 1.00 95.94 90 ALA A O 1
ATOM 729 N N . GLN A 1 91 ? -8.085 -20.556 31.700 1.00 96.56 91 GLN A N 1
ATOM 730 C CA . GLN A 1 91 ? -7.081 -20.222 32.708 1.00 96.56 91 GLN A CA 1
ATOM 731 C C . GLN A 1 91 ? -5.708 -19.909 32.097 1.00 96.56 91 GLN A C 1
ATOM 733 O O . GLN A 1 91 ? -5.042 -18.993 32.571 1.00 96.56 91 GLN A O 1
ATOM 738 N N . GLU A 1 92 ? -5.277 -20.640 31.069 1.00 95.19 92 GLU A N 1
ATOM 739 C CA . GLU A 1 92 ? -4.024 -20.371 30.350 1.00 95.19 92 GLU A CA 1
ATOM 740 C C . GLU A 1 92 ? -4.133 -19.077 29.543 1.00 95.19 92 GLU A C 1
ATOM 742 O O . GLU A 1 92 ? -3.284 -18.197 29.675 1.00 95.19 92 GLU A O 1
ATOM 747 N N . ARG A 1 93 ? -5.232 -18.885 28.802 1.00 96.69 93 ARG A N 1
ATOM 748 C CA . ARG A 1 93 ? -5.460 -17.636 28.056 1.00 96.69 93 ARG A CA 1
ATOM 749 C C . ARG A 1 93 ? -5.575 -16.429 28.984 1.00 96.69 93 ARG A C 1
ATOM 751 O O . ARG A 1 93 ? -5.066 -15.366 28.654 1.00 96.69 93 ARG A O 1
ATOM 758 N N . ALA A 1 94 ? -6.156 -16.581 30.175 1.00 97.00 94 ALA A N 1
ATOM 759 C CA . ALA A 1 94 ? -6.226 -15.506 31.168 1.00 97.00 94 ALA A CA 1
ATOM 760 C C . ALA A 1 94 ? -4.843 -15.010 31.625 1.00 97.00 94 ALA A C 1
ATOM 762 O O . ALA A 1 94 ? -4.700 -13.841 31.976 1.00 97.00 94 ALA A O 1
ATOM 763 N N . GLN A 1 95 ? -3.808 -15.858 31.593 1.00 95.25 95 GLN A N 1
ATOM 764 C CA . GLN A 1 95 ? -2.439 -15.446 31.937 1.00 95.25 95 GLN A CA 1
ATOM 765 C C . GLN A 1 95 ? -1.842 -14.475 30.912 1.00 95.25 95 GLN A C 1
ATOM 767 O O . GLN A 1 95 ? -0.896 -13.760 31.230 1.00 95.25 95 GLN A O 1
ATOM 772 N N . GLN A 1 96 ? -2.410 -14.416 29.707 1.00 94.88 96 GLN A N 1
ATOM 773 C CA . GLN A 1 96 ? -2.002 -13.493 28.649 1.00 94.88 96 GLN A CA 1
ATOM 774 C C . GLN A 1 96 ? -2.637 -12.106 28.817 1.00 94.88 96 GLN A C 1
ATOM 776 O O . GLN A 1 96 ? -2.279 -11.175 28.097 1.00 94.88 96 GLN A O 1
ATOM 781 N N . ALA A 1 97 ? -3.599 -11.942 29.735 1.00 95.81 97 ALA A N 1
ATOM 782 C CA . ALA A 1 97 ? -4.315 -10.690 29.938 1.00 95.81 97 ALA A CA 1
ATOM 783 C C . ALA A 1 97 ? -3.356 -9.520 30.198 1.00 95.81 97 ALA A C 1
ATOM 785 O O . ALA A 1 97 ? -2.533 -9.546 31.112 1.00 95.81 97 ALA A O 1
ATOM 786 N N . SER A 1 98 ? -3.501 -8.462 29.404 1.00 93.06 98 SER A N 1
ATOM 787 C CA . SER A 1 98 ? -2.700 -7.245 29.505 1.00 93.06 98 SER A CA 1
ATOM 788 C C . SER A 1 98 ? -3.588 -6.001 29.429 1.00 93.06 98 SER A C 1
ATOM 790 O O . SER A 1 98 ? -4.811 -6.082 29.286 1.00 93.06 98 SER A O 1
ATOM 792 N N . SER A 1 99 ? -2.976 -4.826 29.564 1.00 91.44 99 SER A N 1
ATOM 793 C CA . SER A 1 99 ? -3.619 -3.540 29.308 1.00 91.44 99 SER A CA 1
ATOM 794 C C . SER A 1 99 ? -2.971 -2.866 28.106 1.00 91.44 99 SER A C 1
ATOM 796 O O . SER A 1 99 ? -1.759 -2.947 27.911 1.00 91.44 99 SER A O 1
ATOM 798 N N . ARG A 1 100 ? -3.777 -2.157 27.314 1.00 89.50 100 ARG A N 1
ATOM 799 C CA . ARG A 1 100 ? -3.304 -1.382 26.169 1.00 89.50 100 ARG A CA 1
ATOM 800 C C . ARG A 1 100 ? -4.111 -0.099 26.034 1.00 89.50 100 ARG A C 1
ATOM 802 O O . ARG A 1 100 ? -5.338 -0.136 26.017 1.00 89.50 100 ARG A O 1
ATOM 809 N N . ALA A 1 101 ? -3.411 1.023 25.907 1.00 89.50 101 ALA A N 1
ATOM 810 C CA . ALA A 1 101 ? -4.016 2.271 25.464 1.00 89.50 101 ALA A CA 1
ATOM 811 C C . ALA A 1 101 ? -4.045 2.303 23.930 1.00 89.50 101 ALA A C 1
ATOM 813 O O . ALA A 1 101 ? -3.098 1.873 23.272 1.00 89.50 101 ALA A O 1
ATOM 814 N N . HIS A 1 102 ? -5.133 2.814 23.358 1.00 91.88 102 HIS A N 1
ATOM 815 C CA . HIS A 1 102 ? -5.258 3.001 21.915 1.00 91.88 102 HIS A CA 1
ATOM 816 C C . HIS A 1 102 ? -5.189 4.489 21.586 1.00 91.88 102 HIS A C 1
ATOM 818 O O . HIS A 1 102 ? -6.060 5.250 22.011 1.00 91.88 102 HIS A O 1
ATOM 824 N N . GLU A 1 103 ? -4.189 4.896 20.800 1.00 94.25 103 GLU A N 1
ATOM 825 C CA . GLU A 1 103 ? -3.982 6.310 20.461 1.00 94.25 103 GLU A CA 1
ATOM 826 C C . GLU A 1 103 ? -5.176 6.936 19.735 1.00 94.25 103 GLU A C 1
ATOM 828 O O . GLU A 1 103 ? -5.459 8.112 19.934 1.00 94.25 103 GLU A O 1
ATOM 833 N N . GLU A 1 104 ? -5.967 6.152 18.994 1.00 96.56 104 GLU A N 1
ATOM 834 C CA . GLU A 1 104 ? -7.216 6.642 18.400 1.00 96.56 104 GLU A CA 1
ATOM 835 C C . GLU A 1 104 ? -8.190 7.197 19.454 1.00 96.56 104 GLU A C 1
ATOM 837 O O . GLU A 1 104 ? -8.822 8.231 19.232 1.00 96.56 104 GLU A O 1
ATOM 842 N N . LEU A 1 105 ? -8.310 6.543 20.618 1.00 96.88 105 LEU A N 1
ATOM 843 C CA . LEU A 1 105 ? -9.159 7.034 21.704 1.00 96.88 105 LEU A CA 1
ATOM 844 C C . LEU A 1 105 ? -8.595 8.336 22.290 1.00 96.88 105 LEU A C 1
ATOM 846 O O . LEU A 1 105 ? -9.363 9.258 22.564 1.00 96.88 105 LEU A O 1
ATOM 850 N N . ASN A 1 106 ? -7.274 8.435 22.448 1.00 95.75 106 ASN A N 1
ATOM 851 C CA . ASN A 1 106 ? -6.614 9.651 22.932 1.00 95.75 106 ASN A CA 1
ATOM 852 C C . ASN A 1 106 ? -6.800 10.819 21.955 1.00 95.75 106 ASN A C 1
ATOM 854 O O . ASN A 1 106 ? -7.163 11.920 22.375 1.00 95.75 106 ASN A O 1
ATOM 858 N N . ALA A 1 107 ? -6.638 10.565 20.655 1.00 97.38 107 ALA A N 1
ATOM 859 C CA . ALA A 1 107 ? -6.863 11.542 19.600 1.00 97.38 107 ALA A CA 1
ATOM 860 C C . ALA A 1 107 ? -8.311 12.047 19.612 1.00 97.38 107 ALA A C 1
ATOM 862 O O . ALA A 1 107 ? -8.548 13.252 19.651 1.00 97.38 107 ALA A O 1
ATOM 863 N N . LEU A 1 108 ? -9.296 11.145 19.670 1.00 97.75 108 LEU A N 1
ATOM 864 C CA . LEU A 1 108 ? -10.712 11.524 19.700 1.00 97.75 108 LEU A CA 1
ATOM 865 C C . LEU A 1 108 ? -11.105 12.284 20.976 1.00 97.75 108 LEU A C 1
ATOM 867 O O . LEU A 1 108 ? -11.898 13.227 20.889 1.00 97.75 108 LEU A O 1
ATOM 871 N N . LYS A 1 109 ? -10.545 11.931 22.143 1.00 96.25 109 LYS A N 1
ATOM 872 C CA . LYS A 1 109 ? -10.693 12.727 23.377 1.00 96.25 109 LYS A CA 1
ATOM 873 C C . LYS A 1 109 ? -10.159 14.145 23.154 1.00 96.25 109 LYS A C 1
ATOM 875 O O . LYS A 1 109 ? -10.903 15.107 23.318 1.00 96.25 109 LYS A O 1
ATOM 880 N N . SER A 1 110 ? -8.927 14.269 22.655 1.00 96.19 110 SER A N 1
ATOM 881 C CA . SER A 1 110 ? -8.291 15.563 22.380 1.00 96.19 110 SER A CA 1
ATOM 882 C C . SER A 1 110 ? -9.086 16.426 21.390 1.00 96.19 110 SER A C 1
ATOM 884 O O . SER A 1 110 ? -9.281 17.620 21.613 1.00 96.19 110 SER A O 1
ATOM 886 N N . PHE A 1 111 ? -9.627 15.828 20.327 1.00 97.44 111 PHE A N 1
ATOM 887 C CA . PHE A 1 111 ? -10.452 16.532 19.340 1.00 97.44 111 PHE A CA 1
ATOM 888 C C . PHE A 1 111 ? -11.764 17.049 19.922 1.00 97.44 111 PHE A C 1
ATOM 890 O O . PHE A 1 111 ? -12.210 18.143 19.569 1.00 97.44 111 PHE A O 1
ATOM 897 N N . THR A 1 112 ? -12.366 16.265 20.811 1.00 96.69 112 THR A N 1
ATOM 898 C CA . THR A 1 112 ? -13.631 16.595 21.471 1.00 96.69 112 THR A CA 1
ATOM 899 C C . THR A 1 112 ? -13.442 17.721 22.476 1.00 96.69 112 THR A C 1
ATOM 901 O O . THR A 1 112 ? -14.163 18.721 22.416 1.00 96.69 112 THR A O 1
ATOM 904 N N . ASP A 1 113 ? -12.420 17.609 23.325 1.00 95.44 113 ASP A N 1
ATOM 905 C CA . ASP A 1 113 ? -12.058 18.620 24.322 1.00 95.44 113 ASP A CA 1
ATOM 906 C C . ASP A 1 113 ? -11.596 19.924 23.655 1.00 95.44 113 ASP A C 1
ATOM 908 O O . ASP A 1 113 ? -11.906 21.021 24.116 1.00 95.44 113 ASP A O 1
ATOM 912 N N . GLY A 1 114 ? -10.910 19.815 22.513 1.00 94.25 114 GLY A N 1
ATOM 913 C CA . GLY A 1 114 ? -10.517 20.941 21.667 1.00 94.25 114 GLY A CA 1
ATOM 914 C C . GLY A 1 114 ? -11.655 21.550 20.840 1.00 94.25 114 GLY A C 1
ATOM 915 O O . GLY A 1 114 ? -11.399 22.469 20.059 1.00 94.25 114 GLY A O 1
ATOM 916 N N . HIS A 1 115 ? -12.890 21.048 20.971 1.00 95.25 115 HIS A N 1
ATOM 917 C CA . HIS A 1 115 ? -14.069 21.472 20.204 1.00 95.25 115 HIS A CA 1
ATOM 918 C C . HIS A 1 115 ? -13.811 21.547 18.691 1.00 95.25 115 HIS A C 1
ATOM 920 O O . HIS A 1 115 ? -14.196 22.512 18.015 1.00 95.25 115 HIS A O 1
ATOM 926 N N . SER A 1 116 ? -13.117 20.537 18.164 1.00 96.25 116 SER A N 1
ATOM 927 C CA . SER A 1 116 ? -12.725 20.492 16.762 1.00 96.25 116 SER A CA 1
ATOM 928 C C . SER A 1 116 ? -13.936 20.581 15.834 1.00 96.25 116 SER A C 1
ATOM 930 O O . SER A 1 116 ? -15.002 20.025 16.084 1.00 96.25 116 SER A O 1
ATOM 932 N N . LYS A 1 117 ? -13.756 21.280 14.714 1.00 95.81 117 LYS A N 1
ATOM 933 C CA . LYS A 1 117 ? -14.736 21.334 13.618 1.00 95.81 117 LYS A CA 1
ATOM 934 C C . LYS A 1 117 ? -14.261 20.596 12.370 1.00 95.81 117 LYS A C 1
ATOM 936 O O . LYS A 1 117 ? -14.956 20.618 11.362 1.00 95.81 117 LYS A O 1
ATOM 941 N N . ILE A 1 118 ? -13.072 19.999 12.428 1.00 96.75 118 ILE A N 1
ATOM 942 C CA . ILE A 1 118 ? -12.353 19.439 11.275 1.00 96.75 118 ILE A CA 1
ATOM 943 C C . ILE A 1 118 ? -11.942 17.979 11.488 1.00 96.75 118 ILE A C 1
ATOM 945 O O . ILE A 1 118 ? -11.277 17.408 10.634 1.00 96.75 118 ILE A O 1
ATOM 949 N N . THR A 1 119 ? -12.314 17.367 12.610 1.00 97.88 119 THR A N 1
ATOM 950 C CA . THR A 1 119 ? -12.050 15.958 12.940 1.00 97.88 119 THR A CA 1
ATOM 951 C C . THR A 1 119 ? -13.295 15.333 13.573 1.00 97.88 119 THR A C 1
ATOM 953 O O . THR A 1 119 ? -14.201 16.070 13.977 1.00 97.88 119 THR A O 1
ATOM 956 N N . PRO A 1 120 ? -13.394 13.991 13.639 1.00 97.69 120 PRO A N 1
ATOM 957 C CA . PRO A 1 120 ? -14.485 13.350 14.348 1.00 97.69 120 PRO A CA 1
ATOM 958 C C . PRO A 1 120 ? -14.481 13.693 15.840 1.00 97.69 120 PRO A C 1
ATOM 960 O O . PRO A 1 120 ? -13.427 13.868 16.451 1.00 97.69 120 PRO A O 1
ATOM 963 N N . ILE A 1 121 ? -15.677 13.727 16.411 1.00 96.50 121 ILE A N 1
ATOM 964 C CA . ILE A 1 121 ? -15.957 13.984 17.818 1.00 96.50 121 ILE A CA 1
ATOM 965 C C . ILE A 1 121 ? -16.380 12.682 18.485 1.00 96.50 121 ILE A C 1
ATOM 967 O O . ILE A 1 121 ? -17.206 11.932 17.958 1.00 96.50 121 ILE A O 1
ATOM 971 N N . LEU A 1 122 ? -15.802 12.429 19.654 1.00 97.94 122 LEU A N 1
ATOM 972 C CA . LEU A 1 122 ? -16.099 11.291 20.505 1.00 97.94 122 LEU A CA 1
ATOM 973 C C . LEU A 1 122 ? -17.481 11.477 21.135 1.00 97.94 122 LEU A C 1
ATOM 975 O O . LEU A 1 122 ? -17.709 12.407 21.905 1.00 97.94 122 LEU A O 1
ATOM 979 N N . LEU A 1 123 ? -18.399 10.574 20.812 1.00 97.88 123 LEU A N 1
ATOM 980 C CA . LEU A 1 123 ? -19.764 10.579 21.332 1.00 97.88 123 LEU A CA 1
ATOM 981 C C . LEU A 1 123 ? -19.890 9.723 22.590 1.00 97.88 123 LEU A C 1
ATOM 983 O O . LEU A 1 123 ? -20.620 10.085 23.508 1.00 97.88 123 LEU A O 1
ATOM 987 N N . ALA A 1 124 ? -19.186 8.590 22.630 1.00 98.12 124 ALA A N 1
ATOM 988 C CA . ALA A 1 124 ? -19.177 7.677 23.764 1.00 98.12 124 ALA A CA 1
ATOM 989 C C . ALA A 1 124 ? -17.925 6.798 23.760 1.00 98.12 124 ALA A C 1
ATOM 991 O O . ALA A 1 124 ? -17.378 6.501 22.698 1.00 98.12 124 ALA A O 1
ATOM 992 N N . TYR A 1 125 ? -17.477 6.349 24.929 1.00 98.25 125 TYR A N 1
ATOM 993 C CA . TYR A 1 125 ? -16.433 5.329 25.034 1.00 98.25 125 TYR A CA 1
ATOM 994 C C . TYR A 1 125 ? -16.509 4.571 26.361 1.00 98.25 125 TYR A C 1
ATOM 996 O O . TYR A 1 125 ? -17.116 5.036 27.328 1.00 98.25 125 TYR A O 1
ATOM 1004 N N . LYS A 1 126 ? -15.897 3.388 26.402 1.00 96.88 126 LYS A N 1
ATOM 1005 C CA . LYS A 1 126 ? -15.623 2.646 27.638 1.00 96.88 126 LYS A CA 1
ATOM 1006 C C . LYS A 1 126 ? -14.419 1.728 27.456 1.00 96.88 126 LYS A C 1
ATOM 1008 O O . LYS A 1 126 ? -14.189 1.208 26.365 1.00 96.88 126 LYS A O 1
ATOM 1013 N N . GLU A 1 127 ? -13.668 1.549 28.531 1.00 96.75 127 GLU A N 1
ATOM 1014 C CA . GLU A 1 127 ? -12.484 0.695 28.615 1.00 96.75 127 GLU A CA 1
ATOM 1015 C C . GLU A 1 127 ? -12.791 -0.370 29.671 1.00 96.75 127 GLU A C 1
ATOM 1017 O O . GLU A 1 127 ? -12.872 -0.060 30.858 1.00 96.75 127 GLU A O 1
ATOM 1022 N N . ASP A 1 128 ? -13.035 -1.599 29.224 1.00 95.81 128 ASP A N 1
ATOM 1023 C CA . ASP A 1 128 ? -13.499 -2.717 30.044 1.00 95.81 128 ASP A CA 1
ATOM 1024 C C . ASP A 1 128 ? -12.478 -3.870 30.025 1.00 95.81 128 ASP A C 1
ATOM 1026 O O . ASP A 1 128 ? -11.471 -3.855 29.306 1.00 95.81 128 ASP A O 1
ATOM 1030 N N . LYS A 1 129 ? -12.766 -4.905 30.817 1.00 97.25 129 LYS A N 1
ATOM 1031 C CA . LYS A 1 129 ? -12.100 -6.207 30.750 1.00 97.25 129 LYS A CA 1
ATOM 1032 C C . LYS A 1 129 ? -13.066 -7.265 30.236 1.00 97.25 129 LYS A C 1
ATOM 1034 O O . LYS A 1 129 ? -14.265 -7.194 30.501 1.00 97.25 129 LYS A O 1
ATOM 1039 N N . GLN A 1 130 ? -12.531 -8.238 29.516 1.00 96.56 130 GLN A N 1
ATOM 1040 C CA . GLN A 1 130 ? -13.263 -9.421 29.086 1.00 96.56 130 GLN A CA 1
ATOM 1041 C C . GLN A 1 130 ? -13.672 -10.262 30.299 1.00 96.56 130 GLN A C 1
ATOM 1043 O O . GLN A 1 130 ? -12.925 -10.357 31.277 1.00 96.56 130 GLN A O 1
ATOM 1048 N N . ASP A 1 131 ? -14.858 -10.862 30.224 1.00 94.81 131 ASP A N 1
ATOM 1049 C CA . ASP A 1 131 ? -15.376 -11.765 31.250 1.00 94.81 131 ASP A CA 1
ATOM 1050 C C . ASP A 1 131 ? -14.705 -13.152 31.197 1.00 94.81 131 ASP A C 1
ATOM 1052 O O . ASP A 1 131 ? -13.822 -13.411 30.377 1.00 94.81 131 ASP A O 1
ATOM 1056 N N . ASP A 1 132 ? -15.142 -14.060 32.071 1.00 95.12 132 ASP A N 1
ATOM 1057 C CA . ASP A 1 132 ? -14.603 -15.423 32.178 1.00 95.12 132 ASP A CA 1
ATOM 1058 C C . ASP A 1 132 ? -14.812 -16.278 30.913 1.00 95.12 132 ASP A C 1
ATOM 1060 O O . ASP A 1 132 ? -14.213 -17.346 30.784 1.00 95.12 132 ASP A O 1
ATOM 1064 N N . GLN A 1 133 ? -15.676 -15.842 29.990 1.00 89.44 133 GLN A N 1
ATOM 1065 C CA . GLN A 1 133 ? -15.953 -16.503 28.710 1.00 89.44 133 GLN A CA 1
ATOM 1066 C C . GLN A 1 133 ? -15.280 -15.795 27.526 1.00 89.44 133 GLN A C 1
ATOM 1068 O O . GLN A 1 133 ? -15.405 -16.249 26.385 1.00 89.44 133 GLN A O 1
ATOM 1073 N N . GLY A 1 134 ? -14.561 -14.700 27.783 1.00 92.19 134 GLY A N 1
ATOM 1074 C CA . GLY A 1 134 ? -13.791 -13.975 26.788 1.00 92.19 134 GLY A CA 1
ATOM 1075 C C . GLY A 1 134 ? -12.715 -14.832 26.127 1.00 92.19 134 GLY A C 1
ATOM 1076 O O . GLY A 1 134 ? -12.298 -15.884 26.627 1.00 92.19 134 GLY A O 1
ATOM 1077 N N . LEU A 1 135 ? -12.223 -14.358 24.983 1.00 95.12 135 LEU A N 1
ATOM 1078 C CA . LEU A 1 135 ? -11.100 -15.012 24.318 1.00 95.12 135 LEU A CA 1
ATOM 1079 C C . LEU A 1 135 ? -9.847 -14.945 25.194 1.00 95.12 135 LEU A C 1
ATOM 1081 O O . LEU A 1 135 ? -9.140 -15.937 25.321 1.00 95.12 135 LEU A O 1
ATOM 1085 N N . VAL A 1 136 ? -9.627 -13.814 25.860 1.00 96.94 136 VAL A N 1
ATOM 1086 C CA . VAL A 1 136 ? -8.594 -13.642 26.885 1.00 96.94 136 VAL A CA 1
ATOM 1087 C C . VAL A 1 136 ? -9.296 -13.166 28.154 1.00 96.94 136 VAL A C 1
ATOM 1089 O O . VAL A 1 136 ? -9.491 -11.958 28.305 1.00 96.94 136 VAL A O 1
ATOM 1092 N N . PRO A 1 137 ? -9.734 -14.069 29.053 1.00 97.94 137 PRO A N 1
ATOM 1093 C CA . PRO A 1 137 ? -10.416 -13.664 30.278 1.00 97.94 137 PRO A CA 1
ATOM 1094 C C . PRO A 1 137 ? -9.582 -12.673 31.093 1.00 97.94 137 PRO A C 1
ATOM 1096 O O . PRO A 1 137 ? -8.392 -12.885 31.320 1.00 97.94 137 PRO A O 1
ATOM 1099 N N . GLY A 1 138 ? -10.186 -11.555 31.496 1.00 97.50 138 GLY A N 1
ATOM 1100 C CA . GLY A 1 138 ? -9.488 -10.453 32.166 1.00 97.50 138 GLY A CA 1
ATOM 1101 C C . GLY A 1 138 ? -8.629 -9.558 31.259 1.00 97.50 138 GLY A C 1
ATOM 1102 O O . GLY A 1 138 ? -8.165 -8.515 31.730 1.00 97.50 138 GLY A O 1
ATOM 1103 N N . GLY A 1 139 ? -8.443 -9.916 29.984 1.00 97.12 139 GLY A N 1
ATOM 1104 C CA . GLY A 1 139 ? -7.796 -9.088 28.965 1.00 97.12 139 GLY A CA 1
ATOM 1105 C C . GLY A 1 139 ? -8.637 -7.866 28.603 1.00 97.12 139 GLY A C 1
ATOM 1106 O O . GLY A 1 139 ? -9.836 -7.813 28.882 1.00 97.12 139 GLY A O 1
ATOM 1107 N N . TYR A 1 140 ? -8.025 -6.853 27.997 1.00 97.44 140 TYR A N 1
ATOM 1108 C CA . TYR A 1 140 ? -8.726 -5.594 27.734 1.00 97.44 140 TYR A CA 1
ATOM 1109 C C . TYR A 1 140 ? -9.759 -5.708 26.597 1.00 97.44 140 TYR A C 1
ATOM 1111 O O . TYR A 1 140 ? -9.632 -6.521 25.670 1.00 97.44 140 TYR A O 1
ATOM 1119 N N . ILE A 1 141 ? -10.779 -4.850 26.655 1.00 97.56 141 ILE A N 1
ATOM 1120 C CA . ILE A 1 141 ? -11.707 -4.579 25.556 1.00 97.56 141 ILE A CA 1
ATOM 1121 C C . ILE A 1 141 ? -12.176 -3.117 25.610 1.00 97.56 141 ILE A C 1
ATOM 1123 O O . ILE A 1 141 ? -12.762 -2.664 26.591 1.00 97.56 141 ILE A O 1
ATOM 1127 N N . THR A 1 142 ? -11.922 -2.366 24.544 1.00 97.75 142 THR A N 1
ATOM 1128 C CA . THR A 1 142 ? -12.157 -0.919 24.477 1.00 97.75 142 THR A CA 1
ATOM 1129 C C . THR A 1 142 ? -13.146 -0.593 23.374 1.00 97.75 142 THR A C 1
ATOM 1131 O O . THR A 1 142 ? -12.986 -1.018 22.232 1.00 97.75 142 THR A O 1
ATOM 1134 N N . TYR A 1 143 ? -14.149 0.208 23.709 1.00 98.25 143 TYR A N 1
ATOM 1135 C CA . TYR A 1 143 ? -15.205 0.649 22.811 1.00 98.25 143 TYR A CA 1
ATOM 1136 C C . TYR A 1 143 ? -15.136 2.163 22.667 1.00 98.25 143 TYR A C 1
ATOM 1138 O O . TYR A 1 143 ? -15.026 2.877 23.662 1.00 98.25 143 TYR A O 1
ATOM 1146 N N . LEU A 1 144 ? -15.276 2.659 21.446 1.00 98.06 144 LEU A N 1
ATOM 1147 C CA . LEU A 1 144 ? -15.352 4.085 21.154 1.00 98.06 144 LEU A CA 1
ATOM 1148 C C . LEU A 1 144 ? -16.357 4.335 20.035 1.00 98.06 144 LEU A C 1
ATOM 1150 O O . LEU A 1 144 ? -16.430 3.569 19.075 1.00 98.06 144 LEU A O 1
ATOM 1154 N N . ILE A 1 145 ? -17.125 5.409 20.162 1.00 98.31 145 ILE A N 1
ATOM 1155 C CA . ILE A 1 145 ? -18.121 5.864 19.196 1.00 98.31 145 ILE A CA 1
ATOM 1156 C C . ILE A 1 145 ? -17.792 7.294 18.810 1.00 98.31 145 ILE A C 1
ATOM 1158 O O . ILE A 1 145 ? -17.606 8.143 19.682 1.00 98.31 145 ILE A O 1
ATOM 1162 N N . TRP A 1 146 ? -17.777 7.579 17.514 1.00 98.38 146 TRP A N 1
ATOM 1163 C CA . TRP A 1 146 ? -17.605 8.931 16.997 1.00 98.38 146 TRP A CA 1
ATOM 1164 C C . TRP A 1 146 ? -18.602 9.234 15.885 1.00 98.38 146 TRP A C 1
ATOM 1166 O O . TRP A 1 146 ? -19.082 8.340 15.179 1.00 98.38 146 TRP A O 1
ATOM 1176 N N . ASN A 1 147 ? -18.922 10.514 15.727 1.00 97.50 147 ASN A N 1
ATOM 1177 C CA . ASN A 1 147 ? -19.894 10.955 14.737 1.00 97.50 147 ASN A CA 1
ATOM 1178 C C . ASN A 1 147 ? -19.414 10.697 13.300 1.00 97.50 147 ASN A C 1
ATOM 1180 O O . ASN A 1 147 ? -18.219 10.695 12.992 1.00 97.50 147 ASN A O 1
ATOM 1184 N N . ILE A 1 148 ? -20.372 10.545 12.391 1.00 96.25 148 ILE A N 1
ATOM 1185 C CA . ILE A 1 148 ? -20.095 10.544 10.955 1.00 96.25 148 ILE A CA 1
ATOM 1186 C C . ILE A 1 148 ? -19.987 12.001 10.495 1.00 96.25 148 ILE A C 1
ATOM 1188 O O . ILE A 1 148 ? -20.856 12.824 10.784 1.00 96.25 148 ILE A O 1
ATOM 1192 N N . LEU A 1 149 ? -18.899 12.326 9.802 1.00 95.88 149 LEU A N 1
ATOM 1193 C CA . LEU A 1 149 ? -18.667 13.653 9.237 1.00 95.88 149 LEU A CA 1
ATOM 1194 C C . LEU A 1 149 ? -19.228 13.742 7.808 1.00 95.88 149 LEU A C 1
ATOM 1196 O O . LEU A 1 149 ? -19.247 12.728 7.104 1.00 95.88 149 LEU A O 1
ATOM 1200 N N . PRO A 1 150 ? -19.678 14.931 7.368 1.00 94.06 150 PRO A N 1
ATOM 1201 C CA . PRO A 1 150 ? -20.182 15.123 6.017 1.00 94.06 150 PRO A CA 1
ATOM 1202 C C . PRO A 1 150 ? -19.048 15.148 4.984 1.00 94.06 150 PRO A C 1
ATOM 1204 O O . PRO A 1 150 ? -17.865 15.260 5.309 1.00 94.06 150 PRO A O 1
ATOM 1207 N N . GLY A 1 151 ? -19.441 15.098 3.713 1.00 93.56 151 GLY A N 1
ATOM 1208 C CA . GLY A 1 151 ? -18.531 15.176 2.578 1.00 93.56 151 GLY A CA 1
ATOM 1209 C C . GLY A 1 151 ? -18.167 13.817 1.989 1.00 93.56 151 GLY A C 1
ATOM 1210 O O . GLY A 1 151 ? -18.598 12.759 2.450 1.00 93.56 151 GLY A O 1
ATOM 1211 N N . VAL A 1 152 ? -17.386 13.870 0.918 1.00 91.62 152 VAL A N 1
ATOM 1212 C CA . VAL A 1 152 ? -16.897 12.702 0.182 1.00 91.62 152 VAL A CA 1
ATOM 1213 C C . VAL A 1 152 ? -15.389 12.557 0.372 1.00 91.62 152 VAL A C 1
ATOM 1215 O O . VAL A 1 152 ? -14.684 13.568 0.342 1.00 91.62 152 VAL A O 1
ATOM 1218 N N . PRO A 1 153 ? -14.870 11.331 0.569 1.00 91.00 153 PRO A N 1
ATOM 1219 C CA . PRO A 1 153 ? -13.433 11.096 0.613 1.00 91.00 153 PRO A CA 1
ATOM 1220 C C . PRO A 1 153 ? -12.728 11.623 -0.638 1.00 91.00 153 PRO A C 1
ATOM 1222 O O . PRO A 1 153 ? -13.220 11.477 -1.752 1.00 91.00 153 PRO A O 1
ATOM 1225 N N . LEU A 1 154 ? -11.552 12.221 -0.472 1.00 92.31 154 LEU A N 1
ATOM 1226 C CA . LEU A 1 154 ? -10.723 12.685 -1.589 1.00 92.31 154 LEU A CA 1
ATOM 1227 C C . LEU A 1 154 ? -9.853 11.572 -2.195 1.00 92.31 154 LEU A C 1
ATOM 1229 O O . LEU A 1 154 ? -9.196 11.768 -3.219 1.00 92.31 154 LEU A O 1
ATOM 1233 N N . GLY A 1 155 ? -9.892 10.384 -1.602 1.00 87.38 155 GLY A N 1
ATOM 1234 C CA . GLY A 1 155 ? -9.271 9.172 -2.106 1.00 87.38 155 GLY A CA 1
ATOM 1235 C C . GLY A 1 155 ? -9.869 7.936 -1.450 1.00 87.38 155 GLY A C 1
ATOM 1236 O O . GLY A 1 155 ? -10.757 8.020 -0.602 1.00 87.38 155 GLY A O 1
ATOM 1237 N N . ASP A 1 156 ? -9.352 6.783 -1.830 1.00 79.44 156 ASP A N 1
ATOM 1238 C CA . ASP A 1 156 ? -9.678 5.490 -1.239 1.00 79.44 156 ASP A CA 1
ATOM 1239 C C . ASP A 1 156 ? -8.398 4.649 -1.102 1.00 79.44 156 ASP A C 1
ATOM 1241 O O . ASP A 1 156 ? -7.285 5.171 -1.197 1.00 79.44 156 ASP A O 1
ATOM 1245 N N . ASN A 1 157 ? -8.529 3.352 -0.818 1.00 68.56 157 ASN A N 1
ATOM 1246 C CA . ASN A 1 157 ? -7.368 2.468 -0.688 1.00 68.56 157 ASN A CA 1
ATOM 1247 C C . ASN A 1 157 ? -6.611 2.249 -2.015 1.00 68.56 157 ASN A C 1
ATOM 1249 O O . ASN A 1 157 ? -5.526 1.683 -1.977 1.00 68.56 157 ASN A O 1
ATOM 1253 N N . LEU A 1 158 ? -7.145 2.703 -3.156 1.00 60.75 158 LEU A N 1
ATOM 1254 C CA . LEU A 1 158 ? -6.518 2.626 -4.481 1.00 60.75 158 LEU A CA 1
ATOM 1255 C C . LEU A 1 158 ? -5.810 3.937 -4.881 1.00 60.75 158 LEU A C 1
ATOM 1257 O O . LEU A 1 158 ? -5.210 3.997 -5.953 1.00 60.75 158 LEU A O 1
ATOM 1261 N N . GLY A 1 159 ? -5.895 4.994 -4.061 1.00 68.88 159 GLY A N 1
ATOM 1262 C CA . GLY A 1 159 ? -5.194 6.269 -4.263 1.00 68.88 159 GLY A CA 1
ATOM 1263 C C . GLY A 1 159 ? -6.103 7.504 -4.282 1.00 68.88 159 GLY A C 1
ATOM 1264 O O . GLY A 1 159 ? -7.258 7.483 -3.854 1.00 68.88 159 GLY A O 1
ATOM 1265 N N . GLU A 1 160 ? -5.586 8.626 -4.785 1.00 77.81 160 GLU A N 1
ATOM 1266 C CA . GLU A 1 160 ? -6.218 9.958 -4.702 1.00 77.81 160 GLU A CA 1
ATOM 1267 C C . GLU A 1 160 ? -7.040 10.320 -5.944 1.00 77.81 160 GLU A C 1
ATOM 1269 O O . GLU A 1 160 ? -7.318 11.487 -6.226 1.00 77.81 160 GLU A O 1
ATOM 1274 N N . ALA A 1 161 ? -7.439 9.307 -6.712 1.00 74.94 161 ALA A N 1
ATOM 1275 C CA . ALA A 1 161 ? -8.221 9.434 -7.936 1.00 74.94 161 ALA A CA 1
ATOM 1276 C C . ALA A 1 161 ? -9.396 10.418 -7.818 1.00 74.94 161 ALA A C 1
ATOM 1278 O O . ALA A 1 161 ? -9.657 11.194 -8.738 1.00 74.94 161 ALA A O 1
ATOM 1279 N N . GLN A 1 162 ? -10.106 10.389 -6.688 1.00 83.12 162 GLN A N 1
ATOM 1280 C CA . GLN A 1 162 ? -11.291 11.215 -6.463 1.00 83.12 162 GLN A CA 1
ATOM 1281 C C . GLN A 1 162 ? -10.935 12.704 -6.422 1.00 83.12 162 GLN A C 1
ATOM 1283 O O . GLN A 1 162 ? -11.577 13.492 -7.112 1.00 83.12 162 GLN A O 1
ATOM 1288 N N . PHE A 1 163 ? -9.853 13.079 -5.735 1.00 89.94 163 PHE A N 1
ATOM 1289 C CA . PHE A 1 163 ? -9.325 14.442 -5.745 1.00 89.94 163 PHE A CA 1
ATOM 1290 C C . PHE A 1 163 ? -8.928 14.904 -7.151 1.00 89.94 163 PHE A C 1
ATOM 1292 O O . PHE A 1 163 ? -9.258 16.019 -7.553 1.00 89.94 163 PHE A O 1
ATOM 1299 N N . TRP A 1 164 ? -8.248 14.060 -7.930 1.00 86.94 164 TRP A N 1
ATOM 1300 C CA . TRP A 1 164 ? -7.737 14.448 -9.253 1.00 86.94 164 TRP A CA 1
ATOM 1301 C C . TRP A 1 164 ? -8.808 14.524 -10.344 1.00 86.94 164 TRP A C 1
ATOM 1303 O O . TRP A 1 164 ? -8.603 15.216 -11.342 1.00 86.94 164 TRP A O 1
ATOM 1313 N N . ARG A 1 165 ? -9.971 13.897 -10.133 1.00 83.00 165 ARG A N 1
ATOM 1314 C CA . ARG A 1 165 ? -11.169 14.078 -10.972 1.00 83.00 165 ARG A CA 1
ATOM 1315 C C . ARG A 1 165 ? -11.840 15.440 -10.777 1.00 83.00 165 ARG A C 1
ATOM 1317 O O . ARG A 1 165 ? -12.616 15.846 -11.641 1.00 83.00 165 ARG A O 1
ATOM 1324 N N . LEU A 1 166 ? -11.559 16.144 -9.678 1.00 83.06 166 LEU A N 1
ATOM 1325 C CA . LEU A 1 166 ? -12.120 17.469 -9.421 1.00 83.06 166 LEU A CA 1
ATOM 1326 C C . LEU A 1 166 ? -11.520 18.520 -10.362 1.00 83.06 166 LEU A C 1
ATOM 1328 O O . LEU A 1 166 ? -10.364 18.444 -10.798 1.00 83.06 166 LEU A O 1
ATOM 1332 N N . SER A 1 167 ? -12.304 19.562 -10.641 1.00 84.31 167 SER A N 1
ATOM 1333 C CA . SER A 1 167 ? -11.845 20.676 -11.472 1.00 84.31 167 SER A CA 1
ATOM 1334 C C . SER A 1 167 ? -10.600 21.342 -10.872 1.00 84.31 167 SER A C 1
ATOM 1336 O O . SER A 1 167 ? -10.397 21.356 -9.659 1.00 84.31 167 SER A O 1
ATOM 1338 N N . SER A 1 168 ? -9.754 21.946 -11.707 1.00 77.06 168 SER A N 1
ATOM 1339 C CA . SER A 1 168 ? -8.566 22.667 -11.222 1.00 77.06 168 SER A CA 1
ATOM 1340 C C . SER A 1 168 ? -8.906 23.767 -10.208 1.00 77.06 168 SER A C 1
ATOM 1342 O O . SER A 1 168 ? -8.149 23.974 -9.263 1.00 77.06 168 SER A O 1
ATOM 1344 N N . ASN A 1 169 ? -10.054 24.435 -10.368 1.00 83.12 169 ASN A N 1
ATOM 1345 C CA . ASN A 1 169 ? -10.523 25.453 -9.426 1.00 83.12 169 ASN A CA 1
ATOM 1346 C C . ASN A 1 169 ? -10.855 24.846 -8.064 1.00 83.12 169 ASN A C 1
ATOM 1348 O O . ASN A 1 169 ? -10.404 25.355 -7.043 1.00 83.12 169 ASN A O 1
ATOM 1352 N N . GLU A 1 170 ? -11.581 23.732 -8.059 1.00 86.88 170 GLU A N 1
ATOM 1353 C CA . GLU A 1 170 ? -11.974 23.045 -6.832 1.00 86.88 170 GLU A CA 1
ATOM 1354 C C . GLU A 1 170 ? -10.771 22.421 -6.115 1.00 86.88 170 GLU A C 1
ATOM 1356 O O . GLU A 1 170 ? -10.621 22.580 -4.908 1.00 86.88 170 GLU A O 1
ATOM 1361 N N . ARG A 1 171 ? -9.819 21.831 -6.849 1.00 93.81 171 ARG A N 1
ATOM 1362 C CA . ARG A 1 171 ? -8.553 21.351 -6.264 1.00 93.81 171 ARG A CA 1
ATOM 1363 C C . ARG A 1 171 ? -7.746 22.479 -5.622 1.00 93.81 171 ARG A C 1
ATOM 1365 O O . ARG A 1 171 ? -7.159 22.293 -4.560 1.00 93.81 171 ARG A O 1
ATOM 1372 N N . ASN A 1 172 ? -7.702 23.652 -6.252 1.00 89.88 172 ASN A N 1
ATOM 1373 C CA . ASN A 1 172 ? -7.019 24.819 -5.690 1.00 89.88 172 ASN A CA 1
ATOM 1374 C C . ASN A 1 172 ? -7.736 25.372 -4.454 1.00 89.88 172 ASN A C 1
ATOM 1376 O O . ASN A 1 172 ? -7.072 25.835 -3.529 1.00 89.88 172 ASN A O 1
ATOM 1380 N N . GLU A 1 173 ? -9.065 25.319 -4.426 1.00 93.25 173 GLU A N 1
ATOM 1381 C CA . GLU A 1 173 ? -9.866 25.661 -3.250 1.00 93.25 173 GLU A CA 1
ATOM 1382 C C . GLU A 1 173 ? -9.557 24.709 -2.088 1.00 93.25 173 GLU A C 1
ATOM 1384 O O . GLU A 1 173 ? -9.161 25.168 -1.016 1.00 93.25 173 GLU A O 1
ATOM 1389 N N . ILE A 1 174 ? -9.593 23.397 -2.335 1.00 96.06 174 ILE A N 1
ATOM 1390 C CA . ILE A 1 174 ? -9.247 22.367 -1.348 1.00 96.06 174 ILE A CA 1
ATOM 1391 C C . ILE A 1 174 ? -7.848 22.592 -0.780 1.00 96.06 174 ILE A C 1
ATOM 1393 O O . ILE A 1 174 ? -7.693 22.584 0.433 1.00 96.06 174 ILE A O 1
ATOM 1397 N N . ARG A 1 175 ? -6.828 22.849 -1.610 1.00 95.69 175 ARG A N 1
ATOM 1398 C CA . ARG A 1 175 ? -5.451 23.089 -1.125 1.00 95.69 175 ARG A CA 1
ATOM 1399 C C . ARG A 1 175 ? -5.353 24.292 -0.185 1.00 95.69 175 ARG A C 1
ATOM 1401 O O . ARG A 1 175 ? -4.625 24.229 0.802 1.00 95.69 175 ARG A O 1
ATOM 1408 N N . LYS A 1 176 ? -6.088 25.373 -0.474 1.00 91.94 176 LYS A N 1
ATOM 1409 C CA . LYS A 1 176 ? -6.119 26.570 0.384 1.00 91.94 176 LYS A CA 1
ATOM 1410 C C . LYS A 1 176 ? -6.760 26.270 1.735 1.00 91.94 176 LYS A C 1
ATOM 1412 O O . LYS A 1 176 ? -6.227 26.674 2.766 1.00 91.94 176 LYS A O 1
ATOM 1417 N N . VAL A 1 177 ? -7.892 25.564 1.729 1.00 96.56 177 VAL A N 1
ATOM 1418 C CA . VAL A 1 177 ? -8.575 25.157 2.966 1.00 96.56 177 VAL A CA 1
ATOM 1419 C C . VAL A 1 177 ? -7.709 24.157 3.736 1.00 96.56 177 VAL A C 1
ATOM 1421 O O . VAL A 1 177 ? -7.537 24.299 4.942 1.00 96.56 177 VAL A O 1
ATOM 1424 N N . PHE A 1 178 ? -7.073 23.217 3.039 1.00 97.00 178 PHE A N 1
ATOM 1425 C CA . PHE A 1 178 ? -6.192 22.211 3.618 1.00 97.00 178 PHE A CA 1
ATOM 1426 C C . PHE A 1 178 ? -5.034 22.816 4.397 1.00 97.00 178 PHE A C 1
ATOM 1428 O O . PHE A 1 178 ? -4.852 22.462 5.554 1.00 97.00 178 PHE A O 1
ATOM 1435 N N . GLU A 1 179 ? -4.292 23.766 3.826 1.00 95.06 179 GLU A N 1
ATOM 1436 C CA . GLU A 1 179 ? -3.209 24.436 4.556 1.00 95.06 179 GLU A CA 1
ATOM 1437 C C . GLU A 1 179 ? -3.703 25.063 5.870 1.00 95.06 179 GLU A C 1
ATOM 1439 O O . GLU A 1 179 ? -3.061 24.937 6.918 1.00 95.06 179 GLU A O 1
ATOM 1444 N N . LYS A 1 180 ? -4.842 25.762 5.814 1.00 95.19 180 LYS A N 1
ATOM 1445 C CA . LYS A 1 180 ? -5.426 26.436 6.976 1.00 95.19 180 LYS A CA 1
ATOM 1446 C C . LYS A 1 180 ? -5.821 25.430 8.055 1.00 95.19 180 LYS A C 1
ATOM 1448 O O . LYS A 1 180 ? -5.444 25.610 9.212 1.00 95.19 180 LYS A O 1
ATOM 1453 N N . GLU A 1 181 ? -6.569 24.396 7.686 1.00 96.50 181 GLU A N 1
ATOM 1454 C CA . GLU A 1 181 ? -7.106 23.433 8.647 1.00 96.50 181 GLU A CA 1
ATOM 1455 C C . GLU A 1 181 ? -6.048 22.429 9.120 1.00 96.50 181 GLU A C 1
ATOM 1457 O O . GLU A 1 181 ? -6.086 22.008 10.271 1.00 96.50 181 GLU A O 1
ATOM 1462 N N . TYR A 1 182 ? -5.026 22.124 8.318 1.00 95.94 182 TYR A N 1
ATOM 1463 C CA . TYR A 1 182 ? -3.899 21.294 8.753 1.00 95.94 182 TYR A CA 1
ATOM 1464 C C . TYR A 1 182 ? -3.134 21.941 9.913 1.00 95.94 182 TYR A C 1
ATOM 1466 O O . TYR A 1 182 ? -2.790 21.283 10.889 1.00 95.94 182 TYR A O 1
ATOM 1474 N N . LYS A 1 183 ? -2.930 23.265 9.875 1.00 94.94 183 LYS A N 1
ATOM 1475 C CA . LYS A 1 183 ? -2.336 23.997 11.009 1.00 94.94 183 LYS A CA 1
ATOM 1476 C C . LYS A 1 183 ? -3.191 23.902 12.274 1.00 94.94 183 LYS A C 1
ATOM 1478 O O . LYS A 1 183 ? -2.645 23.989 13.369 1.00 94.94 183 LYS A O 1
ATOM 1483 N N . GLN A 1 184 ? -4.510 23.755 12.142 1.00 94.62 184 GLN A N 1
ATOM 1484 C CA . GLN A 1 184 ? -5.390 23.517 13.286 1.00 94.62 184 GLN A CA 1
ATOM 1485 C C . GLN A 1 184 ? -5.305 22.068 13.761 1.00 94.62 184 GLN A C 1
ATOM 1487 O O . GLN A 1 184 ? -5.223 21.855 14.965 1.00 94.62 184 GLN A O 1
ATOM 1492 N N . LEU A 1 185 ? -5.223 21.096 12.846 1.00 95.44 185 LEU A N 1
ATOM 1493 C CA . LEU A 1 185 ? -4.983 19.692 13.183 1.00 95.44 185 LEU A CA 1
ATOM 1494 C C . LEU A 1 185 ? -3.711 19.527 14.027 1.00 95.44 185 LEU A C 1
ATOM 1496 O O . LEU A 1 185 ? -3.750 18.866 15.058 1.00 95.44 185 LEU A O 1
ATOM 1500 N N . LEU A 1 186 ? -2.617 20.207 13.667 1.00 94.31 186 LEU A N 1
ATOM 1501 C CA . LEU A 1 186 ? -1.381 20.172 14.460 1.00 94.31 186 LEU A CA 1
ATOM 1502 C C . LEU A 1 186 ? -1.581 20.683 15.898 1.00 94.31 186 LEU A C 1
ATOM 1504 O O . LEU A 1 186 ? -1.009 20.133 16.834 1.00 94.31 186 LEU A O 1
ATOM 1508 N N . LYS A 1 187 ? -2.426 21.701 16.109 1.00 93.56 187 LYS A N 1
ATOM 1509 C CA . LYS A 1 187 ? -2.743 22.201 17.462 1.00 93.56 187 LYS A CA 1
ATOM 1510 C C . LYS A 1 187 ? -3.626 21.251 18.262 1.00 93.56 187 LYS A C 1
ATOM 1512 O O . LYS A 1 187 ? -3.609 21.315 19.486 1.00 93.56 187 LYS A O 1
ATOM 1517 N N . LEU A 1 188 ? -4.393 20.402 17.580 1.00 94.19 188 LEU A N 1
ATOM 1518 C CA . LEU A 1 188 ? -5.165 19.329 18.201 1.00 94.19 188 LEU A CA 1
ATOM 1519 C C . LEU A 1 188 ? -4.276 18.151 18.634 1.00 94.19 188 LEU A C 1
ATOM 1521 O O . LEU A 1 188 ? -4.769 17.220 19.253 1.00 94.19 188 LEU A O 1
ATOM 1525 N N . GLY A 1 189 ? -2.975 18.179 18.330 1.00 94.81 189 GLY A N 1
ATOM 1526 C CA . GLY A 1 189 ? -1.991 17.299 18.953 1.00 94.81 189 GLY A CA 1
ATOM 1527 C C . GLY A 1 189 ? -1.873 15.901 18.352 1.00 94.81 189 GLY A C 1
ATOM 1528 O O . GLY A 1 189 ? -1.031 15.150 18.826 1.00 94.81 189 GLY A O 1
ATOM 1529 N N . PHE A 1 190 ? -2.640 15.557 17.311 1.00 95.88 190 PHE A N 1
ATOM 1530 C CA . PHE A 1 190 ? -2.564 14.250 16.645 1.00 95.88 190 PHE A CA 1
ATOM 1531 C C . PHE A 1 190 ? -2.717 14.352 15.125 1.00 95.88 190 PHE A C 1
ATOM 1533 O O . PHE A 1 190 ? -3.485 15.176 14.623 1.00 95.88 190 PHE A O 1
ATOM 1540 N N . TYR A 1 191 ? -2.050 13.461 14.389 1.00 92.19 191 TYR A N 1
ATOM 1541 C CA . TYR A 1 191 ? -2.232 13.285 12.944 1.00 92.19 191 TYR A CA 1
ATOM 1542 C C . TYR A 1 191 ? -2.231 11.795 12.547 1.00 92.19 191 TYR A C 1
ATOM 1544 O O . TYR A 1 191 ? -1.641 10.978 13.257 1.00 92.19 191 TYR A O 1
ATOM 1552 N N . PRO A 1 192 ? -2.907 11.406 11.447 1.00 92.19 192 PRO A N 1
ATOM 1553 C CA . PRO A 1 192 ? -2.946 10.011 11.003 1.00 92.19 192 PRO A CA 1
ATOM 1554 C C . PRO A 1 192 ? -1.567 9.497 10.570 1.00 92.19 192 PRO A C 1
ATOM 1556 O O . PRO A 1 192 ? -0.812 10.225 9.924 1.00 92.19 192 PRO A O 1
ATOM 1559 N N . GLU A 1 193 ? -1.274 8.231 10.861 1.00 85.62 193 GLU A N 1
ATOM 1560 C CA . GLU A 1 193 ? -0.161 7.501 10.244 1.00 85.62 193 GLU A CA 1
ATOM 1561 C C . GLU A 1 193 ? -0.429 7.281 8.745 1.00 85.6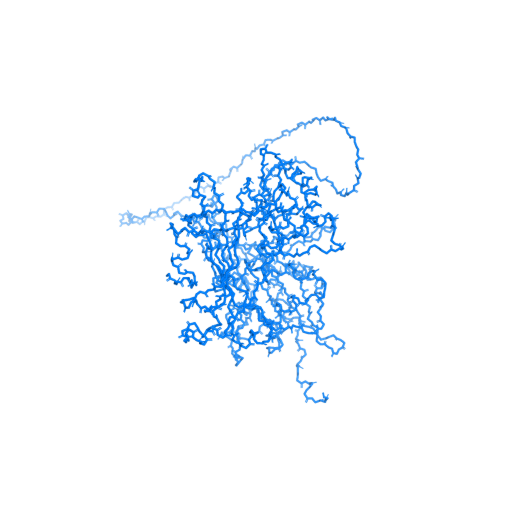2 193 GLU A C 1
ATOM 1563 O O . GLU A 1 193 ? -1.574 7.053 8.347 1.00 85.62 193 GLU A O 1
ATOM 1568 N N . GLY A 1 194 ? 0.619 7.359 7.915 1.00 82.19 194 GLY A N 1
ATOM 1569 C CA . GLY A 1 194 ? 0.513 7.165 6.463 1.00 82.19 194 GLY A CA 1
ATOM 1570 C C . GLY A 1 194 ? -0.540 8.067 5.797 1.00 82.19 194 GLY A C 1
ATOM 1571 O O . GLY A 1 194 ? -1.411 7.564 5.081 1.00 82.19 194 GLY A O 1
ATOM 1572 N N . PRO A 1 195 ? -0.540 9.395 6.040 1.00 83.00 195 PRO A N 1
ATOM 1573 C CA . PRO A 1 195 ? -1.637 10.245 5.603 1.00 83.00 195 PRO A CA 1
ATOM 1574 C C . PRO A 1 195 ? -1.729 10.314 4.073 1.00 83.00 195 PRO A C 1
ATOM 1576 O O . PRO A 1 195 ? -0.735 10.549 3.385 1.00 83.00 195 PRO A O 1
ATOM 1579 N N . ARG A 1 196 ? -2.943 10.146 3.536 1.00 88.25 196 ARG A N 1
ATOM 1580 C CA . ARG A 1 196 ? -3.272 10.216 2.098 1.00 88.25 196 ARG A CA 1
ATOM 1581 C C . ARG A 1 196 ? -4.604 10.934 1.875 1.00 88.25 196 ARG A C 1
ATOM 1583 O O . ARG A 1 196 ? -5.329 11.219 2.826 1.00 88.25 196 ARG A O 1
ATOM 1590 N N . ALA A 1 197 ? -4.999 11.183 0.624 1.00 90.56 197 ALA A N 1
ATOM 1591 C CA . ALA A 1 197 ? -6.275 11.859 0.351 1.00 90.56 197 ALA A CA 1
ATOM 1592 C C . ALA A 1 197 ? -7.507 11.068 0.840 1.00 90.56 197 ALA A C 1
ATOM 1594 O O . ALA A 1 197 ? -8.543 11.668 1.120 1.00 90.56 197 ALA A O 1
ATOM 1595 N N . LYS A 1 198 ? -7.397 9.743 1.035 1.00 90.12 198 LYS A N 1
ATOM 1596 C CA . LYS A 1 198 ? -8.442 8.924 1.684 1.00 90.12 198 LYS A CA 1
ATOM 1597 C C . LYS A 1 198 ? -8.739 9.341 3.130 1.00 90.12 198 LYS A C 1
ATOM 1599 O O . LYS A 1 198 ? -9.811 9.051 3.652 1.00 90.12 198 LYS A O 1
ATOM 1604 N N . ASN A 1 199 ? -7.798 10.036 3.769 1.00 95.19 199 ASN A N 1
ATOM 1605 C CA . ASN A 1 199 ? -7.918 10.581 5.117 1.00 95.19 199 ASN A CA 1
ATOM 1606 C C . ASN A 1 199 ? -8.536 11.988 5.140 1.00 95.19 199 ASN A C 1
ATOM 1608 O O . ASN A 1 199 ? -8.546 12.624 6.193 1.00 95.19 199 ASN A O 1
ATOM 1612 N N . ILE A 1 200 ? -9.040 12.486 4.007 1.00 96.94 200 ILE A N 1
ATOM 1613 C CA . ILE A 1 200 ? -9.681 13.796 3.897 1.00 96.94 200 ILE A CA 1
ATOM 1614 C C . ILE A 1 200 ? -11.082 13.620 3.318 1.00 96.94 200 ILE A C 1
ATOM 1616 O O . ILE A 1 200 ? -11.243 13.054 2.239 1.00 96.94 200 ILE A O 1
ATOM 1620 N N . LEU A 1 201 ? -12.086 14.159 3.999 1.00 96.44 201 LEU A N 1
ATOM 1621 C CA . LEU A 1 201 ? -13.418 14.376 3.443 1.00 96.44 201 LEU A CA 1
ATOM 1622 C C . LEU A 1 201 ? -13.515 15.804 2.914 1.00 96.44 201 LEU A C 1
ATOM 1624 O O . LEU A 1 201 ? -13.117 16.741 3.604 1.00 96.44 201 LEU A O 1
ATOM 1628 N N . TRP A 1 202 ? -14.066 15.971 1.715 1.00 96.62 202 TRP A N 1
ATOM 1629 C CA . TRP A 1 202 ? -14.414 17.267 1.140 1.00 96.62 202 TRP A CA 1
ATOM 1630 C C . TRP A 1 202 ? -15.927 17.444 1.114 1.00 96.62 202 TRP A C 1
ATOM 1632 O O . TRP A 1 202 ? -16.642 16.661 0.485 1.00 96.62 202 TRP A O 1
ATOM 1642 N N . ASP A 1 203 ? -16.414 18.489 1.777 1.00 95.25 203 ASP A N 1
ATOM 1643 C CA . ASP A 1 203 ? -17.799 18.928 1.662 1.00 95.25 203 ASP A CA 1
ATOM 1644 C C . ASP A 1 203 ? -17.881 20.133 0.721 1.00 95.25 203 ASP A C 1
ATOM 1646 O O . ASP A 1 203 ? -17.601 21.278 1.086 1.00 95.25 203 ASP A O 1
ATOM 1650 N N . SER A 1 204 ? -18.302 19.868 -0.515 1.00 91.69 204 SER A N 1
ATOM 1651 C CA . SER A 1 204 ? -18.432 20.885 -1.555 1.00 91.69 204 SER A CA 1
ATOM 1652 C C . SER A 1 204 ? -19.497 21.943 -1.250 1.00 91.69 204 SER A C 1
ATOM 1654 O O . SER A 1 204 ? -19.431 23.031 -1.824 1.00 91.69 204 SER A O 1
ATOM 1656 N N . ASN A 1 205 ? -20.473 21.652 -0.379 1.00 92.94 205 ASN A N 1
ATOM 1657 C CA . ASN A 1 205 ? -21.553 22.584 -0.040 1.00 92.94 205 ASN A CA 1
ATOM 1658 C C . ASN A 1 205 ? -21.078 23.652 0.944 1.00 92.94 205 ASN A C 1
ATOM 1660 O O . ASN A 1 205 ? -21.395 24.829 0.786 1.00 92.94 205 ASN A O 1
ATOM 1664 N N . THR A 1 206 ? -20.310 23.240 1.953 1.00 94.31 206 THR A N 1
ATOM 1665 C CA . THR A 1 206 ? -19.797 24.133 3.003 1.00 94.31 206 THR A CA 1
ATOM 1666 C C . THR A 1 206 ? -18.379 24.627 2.733 1.00 94.31 206 THR A C 1
ATOM 1668 O O . THR A 1 206 ? -17.923 25.550 3.405 1.00 94.31 206 THR A O 1
ATOM 1671 N N . LYS A 1 207 ? -17.694 24.046 1.738 1.00 93.44 207 LYS A N 1
ATOM 1672 C CA . LYS A 1 207 ? -16.287 24.310 1.400 1.00 93.44 207 LYS A CA 1
ATOM 1673 C C . LYS A 1 207 ? -15.331 23.995 2.552 1.00 93.44 207 LYS A C 1
ATOM 1675 O O . LYS A 1 207 ? -14.304 24.653 2.720 1.00 93.44 207 LYS A O 1
ATOM 1680 N N . MET A 1 208 ? -15.671 22.972 3.331 1.00 95.31 208 MET A N 1
ATOM 1681 C CA . MET A 1 208 ? -14.890 22.491 4.468 1.00 95.31 208 MET A CA 1
ATOM 1682 C C . MET A 1 208 ? -14.197 21.172 4.139 1.00 95.31 208 MET A C 1
ATOM 1684 O O . MET A 1 208 ? -14.717 20.351 3.379 1.00 95.31 208 MET A O 1
ATOM 1688 N N . ILE A 1 209 ? -13.034 20.963 4.758 1.00 97.19 209 ILE A N 1
ATOM 1689 C CA . ILE A 1 209 ? -12.402 19.647 4.814 1.00 97.19 209 ILE A CA 1
ATOM 1690 C C . ILE A 1 209 ? -12.515 19.062 6.217 1.00 97.19 209 ILE A C 1
ATOM 1692 O O . ILE A 1 209 ? -12.543 19.801 7.204 1.00 97.19 209 ILE A O 1
ATOM 1696 N N . TYR A 1 210 ? -12.492 17.736 6.293 1.00 98.00 210 TYR A N 1
ATOM 1697 C CA . TYR A 1 210 ? -12.376 17.016 7.552 1.00 98.00 210 TYR A CA 1
ATOM 1698 C C . TYR A 1 210 ? -11.295 15.949 7.462 1.00 98.00 210 TYR A C 1
ATOM 1700 O O . TYR A 1 210 ? -11.240 15.194 6.493 1.00 98.00 210 TYR A O 1
ATOM 1708 N N . PHE A 1 211 ? -10.457 15.863 8.485 1.00 97.62 211 PHE A N 1
ATOM 1709 C CA . PHE A 1 211 ? -9.445 14.830 8.633 1.00 97.62 211 PHE A CA 1
ATOM 1710 C C . PHE A 1 211 ? -10.055 13.608 9.310 1.00 97.62 211 PHE A C 1
ATOM 1712 O O . PHE A 1 211 ? -10.754 13.738 10.313 1.00 97.62 211 PHE A O 1
ATOM 1719 N N . ILE A 1 212 ? -9.798 12.419 8.769 1.00 95.56 212 ILE A N 1
ATOM 1720 C CA . ILE A 1 212 ? -10.310 11.138 9.270 1.00 95.56 212 ILE A CA 1
ATOM 1721 C C . ILE A 1 212 ? -9.220 10.055 9.245 1.00 95.56 212 ILE A C 1
ATOM 1723 O O . ILE A 1 212 ? -8.140 10.234 8.687 1.00 95.56 212 ILE A O 1
ATOM 1727 N N . GLY A 1 213 ? -9.529 8.883 9.805 1.00 91.88 213 GLY A N 1
ATOM 1728 C CA . GLY A 1 213 ? -8.652 7.710 9.726 1.00 91.88 213 GLY A CA 1
ATOM 1729 C C . GLY A 1 213 ? -7.548 7.678 10.782 1.00 91.88 213 GLY A C 1
ATOM 1730 O O . GLY A 1 213 ? -6.444 7.249 10.489 1.00 91.88 213 GLY A O 1
ATOM 1731 N N . PHE A 1 214 ? -7.864 8.073 12.015 1.00 95.31 214 PHE A N 1
ATOM 1732 C CA . PHE A 1 214 ? -6.945 8.077 13.160 1.00 95.31 214 PHE A CA 1
ATOM 1733 C C . PHE A 1 214 ? -6.797 6.706 13.843 1.00 95.31 214 PHE A C 1
ATOM 1735 O O . PHE A 1 214 ? -6.504 6.655 15.029 1.00 95.31 214 PHE A O 1
ATOM 1742 N N . ARG A 1 215 ? -7.022 5.591 13.124 1.00 90.75 215 ARG A N 1
ATOM 1743 C CA . ARG A 1 215 ? -6.834 4.234 13.681 1.00 90.75 215 ARG A CA 1
ATOM 1744 C C . ARG A 1 215 ? -5.420 4.079 14.221 1.00 90.75 215 ARG A C 1
ATOM 1746 O O . ARG A 1 215 ? -5.229 3.707 15.371 1.00 90.75 215 ARG A O 1
ATOM 1753 N N . ASN A 1 216 ? -4.479 4.388 13.341 1.00 86.81 216 ASN A N 1
ATOM 1754 C CA . ASN A 1 216 ? -3.090 4.564 13.673 1.00 86.81 216 ASN A CA 1
ATOM 1755 C C . ASN A 1 216 ? -2.829 6.062 13.542 1.00 86.81 216 ASN A C 1
ATOM 1757 O O . ASN A 1 216 ? -3.124 6.671 12.507 1.00 86.81 216 ASN A O 1
ATOM 1761 N N . CYS A 1 217 ? -2.354 6.675 14.610 1.00 93.00 217 CYS A N 1
ATOM 1762 C CA . CYS A 1 217 ? -2.061 8.094 14.644 1.00 93.00 217 CYS A CA 1
ATOM 1763 C C . CYS A 1 217 ? -0.904 8.354 15.589 1.00 93.00 217 CYS A C 1
ATOM 1765 O O . CYS A 1 217 ? -0.689 7.603 16.540 1.00 93.00 217 CYS A O 1
ATOM 1767 N N . TYR A 1 218 ? -0.211 9.455 15.337 1.00 90.56 218 TYR A N 1
ATOM 1768 C CA . TYR A 1 218 ? 0.928 9.877 16.129 1.00 90.56 218 TYR A CA 1
ATOM 1769 C C . TYR A 1 218 ? 0.633 11.191 16.845 1.00 90.56 218 TYR A C 1
ATOM 1771 O O . TYR A 1 218 ? -0.064 12.050 16.284 1.00 90.56 218 TYR A O 1
ATOM 1779 N N . PRO A 1 219 ? 1.157 11.369 18.070 1.00 93.62 219 PRO A N 1
ATOM 1780 C CA . PRO A 1 219 ? 1.161 12.670 18.706 1.00 93.62 219 PRO A CA 1
ATOM 1781 C C . PRO A 1 219 ? 2.020 13.640 17.887 1.00 93.62 219 PRO A C 1
ATOM 1783 O O . PRO A 1 219 ? 3.059 13.278 17.337 1.00 93.62 219 PRO A O 1
ATOM 1786 N N . VAL A 1 220 ? 1.582 14.890 17.812 1.00 92.75 220 VAL A N 1
ATOM 1787 C CA . VAL A 1 220 ? 2.317 15.967 17.143 1.00 92.75 220 VAL A CA 1
ATOM 1788 C C . VAL A 1 220 ? 3.551 16.315 17.974 1.00 92.75 220 VAL A C 1
ATOM 1790 O O . VAL A 1 220 ? 3.456 16.616 19.168 1.00 92.75 220 VAL A O 1
ATOM 1793 N N . HIS A 1 221 ? 4.719 16.310 17.342 1.00 89.69 221 HIS A N 1
ATOM 1794 C CA . HIS A 1 221 ? 5.970 16.749 17.939 1.00 89.69 221 HIS A CA 1
ATOM 1795 C C . HIS A 1 221 ? 6.148 18.265 17.807 1.00 89.69 221 HIS A C 1
ATOM 1797 O O . HIS A 1 221 ? 5.636 18.918 16.905 1.00 89.69 221 HIS A O 1
ATOM 1803 N N . LYS A 1 222 ? 6.946 18.845 18.705 1.00 81.38 222 LYS A N 1
ATOM 1804 C CA . LYS A 1 222 ? 7.268 20.285 18.727 1.00 81.38 222 LYS A CA 1
ATOM 1805 C C . LYS A 1 222 ? 7.875 20.825 17.421 1.00 81.38 222 LYS A C 1
ATOM 1807 O O . LYS A 1 222 ? 7.749 22.015 17.147 1.00 81.38 222 LYS A O 1
ATOM 1812 N N . ASP A 1 223 ? 8.529 19.961 16.647 1.00 82.88 223 ASP A N 1
ATOM 1813 C CA . ASP A 1 223 ? 9.181 20.313 15.384 1.00 82.88 223 ASP A CA 1
ATOM 1814 C C . ASP A 1 223 ? 8.236 20.160 14.173 1.00 82.88 223 ASP A C 1
ATOM 1816 O O . ASP A 1 223 ? 8.580 20.568 13.057 1.00 82.88 223 ASP A O 1
ATOM 1820 N N . ASP A 1 224 ? 7.028 19.624 14.388 1.00 84.25 224 ASP A N 1
ATOM 1821 C CA . ASP A 1 224 ? 6.015 19.476 13.352 1.00 84.25 224 ASP A CA 1
ATOM 1822 C C . ASP A 1 224 ? 5.381 20.827 13.035 1.00 84.25 224 ASP A C 1
ATOM 1824 O O . ASP A 1 224 ? 4.758 21.500 13.860 1.00 84.25 224 ASP A O 1
ATOM 1828 N N . ASN A 1 225 ? 5.524 21.231 11.780 1.00 88.25 225 ASN A N 1
ATOM 1829 C CA . ASN A 1 225 ? 4.959 22.460 11.268 1.00 88.25 225 ASN A CA 1
ATOM 1830 C C . ASN A 1 225 ? 4.452 22.270 9.842 1.00 88.25 225 ASN A C 1
ATOM 1832 O O . ASN A 1 225 ? 4.764 21.301 9.148 1.00 88.25 225 ASN A O 1
ATOM 1836 N N . TRP A 1 226 ? 3.631 23.221 9.406 1.00 89.12 226 TRP A N 1
ATOM 1837 C CA . TRP A 1 226 ? 3.187 23.262 8.023 1.00 89.12 226 TRP A CA 1
ATOM 1838 C C . TRP A 1 226 ? 4.378 23.438 7.080 1.00 89.12 226 TRP A C 1
ATOM 1840 O O . TRP A 1 226 ? 5.139 24.402 7.201 1.00 89.12 226 TRP A O 1
ATOM 1850 N N . LYS A 1 227 ? 4.469 22.558 6.083 1.00 86.81 227 LYS A N 1
ATOM 1851 C CA . LYS A 1 227 ? 5.388 22.678 4.953 1.00 86.81 227 LYS A CA 1
ATOM 1852 C C . LYS A 1 227 ? 4.596 22.470 3.674 1.00 86.81 227 LYS A C 1
ATOM 1854 O O . LYS A 1 227 ? 3.667 21.673 3.632 1.00 86.81 227 LYS A O 1
ATOM 1859 N N . ILE A 1 228 ? 4.986 23.132 2.588 1.00 79.44 228 ILE A N 1
ATOM 1860 C CA . ILE A 1 228 ? 4.310 22.923 1.298 1.00 79.44 228 ILE A CA 1
ATOM 1861 C C . ILE A 1 228 ? 4.405 21.458 0.826 1.00 79.44 228 ILE A C 1
ATOM 1863 O O . ILE A 1 228 ? 3.500 20.959 0.160 1.00 79.44 228 ILE A O 1
ATOM 1867 N N . THR A 1 229 ? 5.458 20.740 1.239 1.00 81.69 229 THR A N 1
ATOM 1868 C CA . THR A 1 229 ? 5.644 19.301 0.997 1.00 81.69 229 THR A CA 1
ATOM 1869 C C . THR A 1 229 ? 4.591 18.428 1.684 1.00 81.69 229 THR A C 1
ATOM 1871 O O . THR A 1 229 ? 4.361 17.309 1.234 1.00 81.69 229 THR A O 1
ATOM 1874 N N . THR A 1 230 ? 3.867 18.937 2.688 1.00 84.75 230 THR A N 1
ATOM 1875 C CA . THR A 1 230 ? 2.707 18.253 3.279 1.00 84.75 230 THR A CA 1
ATOM 1876 C C . THR A 1 230 ? 1.633 17.979 2.221 1.00 84.75 230 THR A C 1
ATOM 1878 O O . THR A 1 230 ? 1.018 16.919 2.232 1.00 84.75 230 THR A O 1
ATOM 1881 N N . LEU A 1 231 ? 1.452 18.857 1.226 1.00 83.50 231 LEU A N 1
ATOM 1882 C CA . LEU A 1 231 ? 0.529 18.576 0.119 1.00 83.50 231 LEU A CA 1
ATOM 1883 C C . LEU A 1 231 ? 0.962 17.366 -0.721 1.00 83.50 231 LEU A C 1
ATOM 1885 O O . LEU A 1 231 ? 0.108 16.712 -1.311 1.00 83.50 231 LEU A O 1
ATOM 1889 N N . VAL A 1 232 ? 2.263 17.074 -0.807 1.00 81.31 232 VAL A N 1
ATOM 1890 C CA . VAL A 1 232 ? 2.779 15.894 -1.519 1.00 81.31 232 VAL A CA 1
ATOM 1891 C C . VAL A 1 232 ? 2.471 14.636 -0.717 1.00 81.31 232 VAL A C 1
ATOM 1893 O O . VAL A 1 232 ? 1.881 13.713 -1.263 1.00 81.31 232 VAL A O 1
ATOM 1896 N N . GLN A 1 233 ? 2.780 14.641 0.583 1.00 83.06 233 GLN A N 1
ATOM 1897 C CA . GLN A 1 233 ? 2.525 13.510 1.484 1.00 83.06 233 GLN A CA 1
ATOM 1898 C C . GLN A 1 233 ? 1.050 13.091 1.475 1.00 83.06 233 GLN A C 1
ATOM 1900 O O . GLN A 1 233 ? 0.749 11.907 1.405 1.00 83.06 233 GLN A O 1
ATOM 1905 N N . TRP A 1 234 ? 0.137 14.065 1.459 1.00 89.56 234 TRP A N 1
ATOM 1906 C CA . TRP A 1 234 ? -1.309 13.827 1.426 1.00 89.56 234 TRP A CA 1
ATOM 1907 C C . TRP A 1 234 ? -1.876 13.585 0.012 1.00 89.56 234 TRP A C 1
ATOM 1909 O O . TRP A 1 234 ? -3.093 13.489 -0.147 1.00 89.56 234 TRP A O 1
ATOM 1919 N N . GLY A 1 235 ? -1.028 13.514 -1.023 1.00 86.00 235 GLY A N 1
ATOM 1920 C CA . GLY A 1 235 ? -1.428 13.231 -2.409 1.00 86.00 235 GLY A CA 1
ATOM 1921 C C . GLY A 1 235 ? -2.221 14.354 -3.099 1.00 86.00 235 GLY A C 1
ATOM 1922 O O . GLY A 1 235 ? -2.956 14.126 -4.061 1.00 86.00 235 GLY A O 1
ATOM 1923 N N . LEU A 1 236 ? -2.070 15.594 -2.624 1.00 86.75 236 LEU A N 1
ATOM 1924 C CA . LEU A 1 236 ? -2.765 16.784 -3.128 1.00 86.75 236 LEU A CA 1
ATOM 1925 C C . LEU A 1 236 ? -1.922 17.626 -4.098 1.00 86.75 236 LEU A C 1
ATOM 1927 O O . LEU A 1 236 ? -2.470 18.487 -4.791 1.00 86.75 236 LEU A O 1
ATOM 1931 N N . ALA A 1 237 ? -0.602 17.440 -4.151 1.00 79.88 237 ALA A N 1
ATOM 1932 C CA . ALA A 1 237 ? 0.300 18.271 -4.960 1.00 79.88 237 ALA A CA 1
ATOM 1933 C C . ALA A 1 237 ? 0.607 17.698 -6.351 1.00 79.88 237 ALA A C 1
ATOM 1935 O O . ALA A 1 237 ? 0.659 18.461 -7.317 1.00 79.88 237 ALA A O 1
ATOM 1936 N N . VAL A 1 238 ? 0.779 16.378 -6.467 1.00 72.50 238 VAL A N 1
ATOM 1937 C CA . VAL A 1 238 ? 1.228 15.704 -7.696 1.00 72.50 238 VAL A CA 1
ATOM 1938 C C . VAL A 1 238 ? 0.162 14.717 -8.159 1.00 72.50 238 VAL A C 1
ATOM 1940 O O . VAL A 1 238 ? -0.263 13.864 -7.389 1.00 72.50 238 VAL A O 1
ATOM 1943 N N . ALA A 1 239 ? -0.296 14.864 -9.406 1.00 56.19 239 ALA A N 1
ATOM 1944 C CA . ALA A 1 239 ? -1.315 13.984 -9.966 1.00 56.19 239 ALA A CA 1
ATOM 1945 C C . ALA A 1 239 ? -0.761 12.567 -10.171 1.00 56.19 239 ALA A C 1
ATOM 1947 O O . ALA A 1 239 ? 0.302 12.444 -10.788 1.00 56.19 239 ALA A O 1
ATOM 1948 N N . PRO A 1 240 ? -1.494 11.508 -9.779 1.00 53.84 240 PRO A N 1
ATOM 1949 C CA . PRO A 1 240 ? -1.270 10.166 -10.285 1.00 53.84 240 PRO A CA 1
ATOM 1950 C C . PRO A 1 240 ? -1.303 10.216 -11.812 1.00 53.84 240 PRO A C 1
ATOM 1952 O O . PRO A 1 240 ? -2.180 10.859 -12.405 1.00 53.84 240 PRO A O 1
ATOM 1955 N N . ARG A 1 241 ? -0.351 9.548 -12.471 1.00 45.31 241 ARG A N 1
ATOM 1956 C CA . ARG A 1 241 ? -0.141 9.638 -13.931 1.00 45.31 241 ARG A CA 1
ATOM 1957 C C . ARG A 1 241 ? -1.360 9.209 -14.777 1.00 45.31 241 ARG A C 1
ATOM 1959 O O . ARG A 1 241 ? -1.388 9.482 -15.976 1.00 45.31 241 ARG A O 1
ATOM 1966 N N . SER A 1 242 ? -2.395 8.635 -14.160 1.00 39.41 242 SER A N 1
ATOM 1967 C CA . SER A 1 242 ? -3.649 8.174 -14.769 1.00 39.41 242 SER A CA 1
ATOM 1968 C C . SER A 1 242 ? -4.750 9.241 -14.962 1.00 39.41 242 SER A C 1
ATOM 1970 O O . SER A 1 242 ? -5.734 8.954 -15.642 1.00 39.41 242 SER A O 1
ATOM 1972 N N . TYR A 1 243 ? -4.605 10.482 -14.466 1.00 39.00 243 TYR A N 1
ATOM 1973 C CA . TYR A 1 243 ? -5.618 11.552 -14.621 1.00 39.00 243 TYR A CA 1
ATOM 1974 C C . TYR A 1 243 ? -5.161 12.726 -15.502 1.00 39.00 243 TYR A C 1
ATOM 1976 O O . TYR A 1 243 ? -5.114 13.875 -15.071 1.00 39.00 243 TYR A O 1
ATOM 1984 N N . ASN A 1 244 ? -4.890 12.452 -16.780 1.00 31.86 244 ASN A N 1
ATOM 1985 C CA . ASN A 1 244 ? -4.914 13.473 -17.832 1.00 31.86 244 ASN A CA 1
ATOM 1986 C C . ASN A 1 244 ? -6.256 13.397 -18.574 1.00 31.86 244 ASN A C 1
ATOM 1988 O O . ASN A 1 244 ? -6.361 12.784 -19.636 1.00 31.86 244 ASN A O 1
ATOM 1992 N N . LEU A 1 245 ? -7.299 14.014 -18.013 1.00 35.06 245 LEU A N 1
ATOM 1993 C CA . LEU A 1 245 ? -8.506 14.311 -18.784 1.00 35.06 245 LEU A CA 1
ATOM 1994 C C . LEU A 1 245 ? -8.189 15.468 -19.732 1.00 35.06 245 LEU A C 1
ATOM 1996 O O . LEU A 1 245 ? -7.768 16.544 -19.311 1.00 35.06 245 LEU A O 1
ATOM 2000 N N . GLY A 1 246 ? -8.346 15.210 -21.027 1.00 32.41 246 GLY A N 1
ATOM 2001 C CA . GLY A 1 246 ? -8.062 16.177 -22.071 1.00 32.41 246 GLY A CA 1
ATOM 2002 C C . GLY A 1 246 ? -8.885 17.456 -21.930 1.00 32.41 246 GLY A C 1
ATOM 2003 O O . GLY A 1 246 ? -10.105 17.423 -21.810 1.00 32.41 246 GLY A O 1
ATOM 2004 N N . SER A 1 247 ? -8.208 18.590 -22.071 1.00 31.64 247 SER A N 1
ATOM 2005 C CA . SER A 1 247 ? -8.801 19.793 -22.644 1.00 31.64 247 SER A CA 1
ATOM 2006 C C . SER A 1 247 ? -7.709 20.638 -23.295 1.00 31.64 247 SER A C 1
ATOM 2008 O O . SER A 1 247 ? -6.809 21.104 -22.607 1.00 31.64 247 SER A O 1
ATOM 2010 N N . GLY A 1 248 ? -7.826 20.830 -24.611 1.00 26.27 248 GLY A N 1
ATOM 2011 C CA . GLY A 1 248 ? -7.405 22.037 -25.325 1.00 26.27 248 GLY A CA 1
ATOM 2012 C C . GLY A 1 248 ? -5.911 22.365 -25.365 1.00 26.27 248 GLY A C 1
ATOM 2013 O O . GLY A 1 248 ? -5.328 22.865 -24.413 1.00 26.27 248 GLY A O 1
ATOM 2014 N N . THR A 1 249 ? -5.320 22.218 -26.547 1.00 29.11 249 THR A N 1
ATOM 2015 C CA . THR A 1 249 ? -4.113 22.939 -26.967 1.00 29.11 249 THR A CA 1
ATOM 2016 C C . THR A 1 249 ? -4.147 24.423 -26.582 1.00 29.11 249 THR A C 1
ATOM 2018 O O . THR A 1 249 ? -4.997 25.148 -27.097 1.00 29.11 249 THR A O 1
ATOM 2021 N N . LEU A 1 250 ? -3.175 24.874 -25.777 1.00 26.09 250 LEU A N 1
ATOM 2022 C CA . LEU A 1 250 ? -2.274 26.005 -26.069 1.00 26.09 250 LEU A CA 1
ATOM 2023 C C . LEU A 1 250 ? -1.219 26.196 -24.955 1.00 26.09 250 LEU A C 1
ATOM 2025 O O . LEU A 1 250 ? -1.563 26.417 -23.803 1.00 26.09 250 LEU A O 1
ATOM 2029 N N . GLY A 1 251 ? 0.063 26.180 -25.352 1.00 24.08 251 GLY A N 1
ATOM 2030 C CA . GLY A 1 251 ? 1.158 26.917 -24.700 1.00 24.08 251 GLY A CA 1
ATOM 2031 C C . GLY A 1 251 ? 1.937 26.233 -23.567 1.00 24.08 251 GLY A C 1
ATOM 2032 O O . GLY A 1 251 ? 1.530 26.263 -22.414 1.00 24.08 251 GLY A O 1
ATOM 2033 N N . ARG A 1 252 ? 3.141 25.729 -23.877 1.00 29.84 252 ARG A N 1
ATOM 2034 C CA . ARG A 1 252 ? 4.243 25.589 -22.902 1.00 29.84 252 ARG A CA 1
ATOM 2035 C C . ARG A 1 252 ? 4.697 26.978 -22.434 1.00 29.84 252 ARG A C 1
ATOM 2037 O O . ARG A 1 252 ? 4.835 27.837 -23.292 1.00 29.84 252 ARG A O 1
ATOM 2044 N N . HIS A 1 253 ? 5.078 27.126 -21.161 1.00 26.05 253 HIS A N 1
ATOM 2045 C CA . HIS A 1 253 ? 6.368 27.710 -20.751 1.00 26.05 253 HIS A CA 1
ATOM 2046 C C . HIS A 1 253 ? 6.743 27.294 -19.314 1.00 26.05 253 HIS A C 1
ATOM 2048 O O . HIS A 1 253 ? 5.882 27.038 -18.478 1.00 26.05 253 HIS A O 1
ATOM 2054 N N . HIS A 1 254 ? 8.053 27.165 -19.093 1.00 28.30 254 HIS A N 1
ATOM 2055 C CA . HIS A 1 254 ? 8.727 26.747 -17.864 1.00 28.30 254 HIS A CA 1
ATOM 2056 C C . HIS A 1 254 ? 8.787 27.842 -16.781 1.00 28.30 254 HIS A C 1
ATOM 2058 O O . HIS A 1 254 ? 8.832 29.024 -17.095 1.00 28.30 254 HIS A O 1
ATOM 2064 N N . HIS A 1 255 ? 8.983 27.356 -15.550 1.00 26.78 255 HIS A N 1
ATOM 2065 C CA . HIS A 1 255 ? 9.615 27.968 -14.375 1.00 26.78 255 HIS A CA 1
ATOM 2066 C C . HIS A 1 255 ? 8.936 29.108 -13.596 1.00 26.78 255 HIS A C 1
ATOM 2068 O O . HIS A 1 255 ? 8.262 29.993 -14.103 1.00 26.78 255 HIS A O 1
ATOM 2074 N N . VAL A 1 256 ? 9.176 28.987 -12.288 1.00 35.66 256 VAL A N 1
ATOM 2075 C CA . VAL A 1 256 ? 8.728 29.763 -11.133 1.00 35.66 256 VAL A CA 1
ATOM 2076 C C . VAL A 1 256 ? 9.113 31.239 -11.251 1.00 35.66 256 VAL A C 1
ATOM 2078 O O . VAL A 1 256 ? 10.278 31.556 -11.470 1.00 35.66 256 VAL A O 1
ATOM 2081 N N . GLY A 1 257 ? 8.152 32.133 -11.006 1.00 23.67 257 GLY A N 1
ATOM 2082 C CA . GLY A 1 257 ? 8.405 33.556 -10.794 1.00 23.67 257 GLY A CA 1
ATOM 2083 C C . GLY A 1 257 ? 7.122 34.367 -10.601 1.00 23.67 257 GLY A C 1
ATOM 2084 O O . GLY A 1 257 ? 6.366 34.526 -11.545 1.00 23.67 257 GLY A O 1
ATOM 2085 N N . ASN A 1 258 ? 6.935 34.856 -9.372 1.00 24.80 258 ASN A N 1
ATOM 2086 C CA . ASN A 1 258 ? 6.162 36.020 -8.914 1.00 24.80 258 ASN A CA 1
ATOM 2087 C C . ASN A 1 258 ? 4.726 36.318 -9.403 1.00 24.80 258 ASN A C 1
ATOM 2089 O O . ASN A 1 258 ? 4.371 36.317 -10.575 1.00 24.80 258 ASN A O 1
ATOM 2093 N N . ILE A 1 259 ? 3.934 36.695 -8.399 1.00 32.97 259 ILE A N 1
ATOM 2094 C CA . ILE A 1 259 ? 2.635 37.369 -8.433 1.00 32.97 259 ILE A CA 1
ATOM 2095 C C . ILE A 1 259 ? 2.761 38.716 -9.177 1.00 32.97 259 ILE A C 1
ATOM 2097 O O . ILE A 1 259 ? 3.599 39.515 -8.777 1.00 32.97 259 ILE A O 1
ATOM 2101 N N . ASP A 1 260 ? 1.969 38.944 -10.240 1.00 25.27 260 ASP A N 1
ATOM 2102 C CA . ASP A 1 260 ? 1.149 40.156 -10.491 1.00 25.27 260 ASP A CA 1
ATOM 2103 C C . ASP A 1 260 ? 0.656 40.313 -11.957 1.00 25.27 260 ASP A C 1
ATOM 2105 O O . ASP A 1 260 ? 1.376 40.055 -12.917 1.00 25.27 260 ASP A O 1
ATOM 2109 N N . ASN A 1 261 ? -0.565 40.863 -12.077 1.00 25.53 261 ASN A N 1
ATOM 2110 C CA . ASN A 1 261 ? -1.161 41.641 -13.188 1.00 25.53 261 ASN A CA 1
ATOM 2111 C C . ASN A 1 261 ? -1.833 40.991 -14.435 1.00 25.53 261 ASN A C 1
ATOM 2113 O O . ASN A 1 261 ? -1.204 40.531 -15.377 1.00 25.53 261 ASN A O 1
ATOM 2117 N N . TYR A 1 262 ? -3.176 41.101 -14.438 1.00 22.50 262 TYR A N 1
ATOM 2118 C CA . TYR A 1 262 ? -4.094 41.725 -15.425 1.00 22.50 262 TYR A CA 1
ATOM 2119 C C . TYR A 1 262 ? -3.890 41.623 -16.972 1.00 22.50 262 TYR A C 1
ATOM 2121 O O . TYR A 1 262 ? -2.988 42.219 -17.542 1.00 22.50 262 TYR A O 1
ATOM 2129 N N . LEU A 1 263 ? -4.939 41.067 -17.619 1.00 23.39 263 LEU A N 1
ATOM 2130 C CA . LEU A 1 263 ? -5.660 41.459 -18.864 1.00 23.39 263 LEU A CA 1
ATOM 2131 C C . LEU A 1 263 ? -5.080 41.355 -20.311 1.00 23.39 263 LEU A C 1
ATOM 2133 O O . LEU A 1 263 ? -4.043 41.894 -20.668 1.00 23.39 263 LEU A O 1
ATOM 2137 N N . THR A 1 264 ? -5.994 40.865 -21.180 1.00 24.19 264 THR A N 1
ATOM 2138 C CA . THR A 1 264 ? -6.342 41.231 -22.589 1.00 24.19 264 THR A CA 1
ATOM 2139 C C . THR A 1 264 ? -5.754 40.524 -23.842 1.00 24.19 264 THR A C 1
ATOM 2141 O O . THR A 1 264 ? -4.653 40.796 -24.289 1.00 24.19 264 THR A O 1
ATOM 2144 N N . THR A 1 265 ? -6.642 39.732 -24.487 1.00 24.70 265 THR A N 1
ATOM 2145 C CA . THR A 1 265 ? -7.027 39.630 -25.933 1.00 24.70 265 THR A CA 1
ATOM 2146 C C . THR A 1 265 ? -5.994 39.517 -27.075 1.00 24.70 265 THR A C 1
ATOM 2148 O O . THR A 1 265 ? -5.270 40.469 -27.324 1.00 24.70 265 THR A O 1
ATOM 2151 N N . ARG A 1 266 ? -6.136 38.510 -27.971 1.00 22.91 266 ARG A N 1
ATOM 2152 C CA . ARG A 1 266 ? -6.833 38.564 -29.298 1.00 22.91 266 ARG A CA 1
ATOM 2153 C C . ARG A 1 266 ? -6.662 37.262 -30.116 1.00 22.91 266 ARG A C 1
ATOM 2155 O O . ARG A 1 266 ? -5.695 36.533 -29.961 1.00 22.91 266 ARG A O 1
ATOM 2162 N N . ALA A 1 267 ? -7.636 37.006 -30.993 1.00 24.52 267 ALA A N 1
ATOM 2163 C CA . ALA A 1 267 ? -7.810 35.828 -31.849 1.00 24.52 267 ALA A CA 1
ATOM 2164 C C . ALA A 1 267 ? -7.057 35.880 -33.198 1.00 24.52 267 ALA A C 1
ATOM 2166 O O . ALA A 1 267 ? -6.811 36.968 -33.710 1.00 24.52 267 ALA A O 1
ATOM 2167 N N . SER A 1 268 ? -6.854 34.722 -33.850 1.00 22.44 268 SER A N 1
ATOM 2168 C CA . SER A 1 268 ? -7.101 34.539 -35.299 1.00 22.44 268 SER A CA 1
ATOM 2169 C C . SER A 1 268 ? -7.146 33.053 -35.717 1.00 22.44 268 SER A C 1
ATOM 2171 O O . SER A 1 268 ? -6.474 32.204 -35.141 1.00 22.44 268 SER A O 1
ATOM 2173 N N . LYS A 1 269 ? -8.020 32.765 -36.693 1.00 27.23 269 LYS A N 1
ATOM 2174 C CA . LYS A 1 269 ? -8.326 31.474 -37.341 1.00 27.23 269 LYS A CA 1
ATOM 2175 C C . LYS A 1 269 ? -7.319 31.152 -38.456 1.00 27.23 269 LYS A C 1
ATOM 2177 O O . LYS A 1 269 ? -6.796 32.093 -39.040 1.00 27.23 269 LYS A O 1
ATOM 2182 N N . ASN A 1 270 ? -7.203 29.876 -38.858 1.00 23.55 270 ASN A N 1
ATOM 2183 C CA . ASN A 1 270 ? -7.227 29.474 -40.279 1.00 23.55 270 ASN A CA 1
ATOM 2184 C C . ASN A 1 270 ? -7.427 27.955 -40.497 1.00 23.55 270 ASN A C 1
ATOM 2186 O O . ASN A 1 270 ? -6.909 27.128 -39.755 1.00 23.55 270 ASN A O 1
ATOM 2190 N N . ASN A 1 271 ? -8.222 27.652 -41.532 1.00 24.52 271 ASN A N 1
ATOM 2191 C CA . ASN A 1 271 ? -8.636 26.346 -42.074 1.00 24.52 271 ASN A CA 1
ATOM 2192 C C . ASN A 1 271 ? -7.524 25.656 -42.890 1.00 24.52 271 ASN A C 1
ATOM 2194 O O . ASN A 1 271 ? -6.642 26.366 -43.347 1.00 24.52 271 ASN A O 1
ATOM 2198 N N . TYR A 1 272 ? -7.641 24.344 -43.179 1.00 23.75 272 TYR A N 1
ATOM 2199 C CA . TYR A 1 272 ? -7.584 23.763 -44.545 1.00 23.75 272 TYR A CA 1
ATOM 2200 C C . TYR A 1 272 ? -8.020 22.276 -44.591 1.00 23.75 272 TYR A C 1
ATOM 2202 O O . TYR A 1 272 ? -8.028 21.576 -43.585 1.00 23.75 272 TYR A O 1
ATOM 2210 N N . SER A 1 273 ? -8.452 21.869 -45.791 1.00 24.03 273 SER A N 1
ATOM 2211 C CA . SER A 1 273 ? -9.333 20.756 -46.186 1.00 24.03 273 SER A CA 1
ATOM 2212 C C . SER A 1 273 ? -8.628 19.429 -46.514 1.00 24.03 273 SER A C 1
ATOM 2214 O O . SER A 1 273 ? -7.471 19.409 -46.921 1.00 24.03 273 SER A O 1
ATOM 2216 N N . ALA A 1 274 ? -9.389 18.332 -46.422 1.00 27.27 274 ALA A N 1
ATOM 2217 C CA . ALA A 1 274 ? -9.051 16.970 -46.840 1.00 27.27 274 ALA A CA 1
ATOM 2218 C C . ALA A 1 274 ? -9.187 16.746 -48.361 1.00 27.27 274 ALA A C 1
ATOM 2220 O O . ALA A 1 274 ? -10.060 17.340 -48.993 1.00 27.27 274 ALA A O 1
ATOM 2221 N N . THR A 1 275 ? -8.392 15.820 -48.919 1.00 24.17 275 THR A N 1
ATOM 2222 C CA . THR A 1 275 ? -8.666 15.174 -50.220 1.00 24.17 275 THR A CA 1
ATOM 2223 C C . THR A 1 275 ? -8.158 13.728 -50.219 1.00 24.17 275 THR A C 1
ATOM 2225 O O . THR A 1 275 ? -7.040 13.461 -49.786 1.00 24.17 275 THR A O 1
ATOM 2228 N N . SER A 1 276 ? -8.996 12.802 -50.688 1.00 24.91 276 SER A N 1
ATOM 2229 C CA . SER A 1 276 ? -8.754 11.364 -50.851 1.00 24.91 276 SER A CA 1
ATOM 2230 C C . SER A 1 276 ? -8.304 11.026 -52.281 1.00 24.91 276 SER A C 1
ATOM 2232 O O . SER A 1 276 ? -8.715 11.688 -53.232 1.00 24.91 276 SER A O 1
ATOM 2234 N N . ILE A 1 277 ? -7.497 9.970 -52.450 1.00 24.72 277 ILE A N 1
ATOM 2235 C CA . ILE A 1 277 ? -7.146 9.390 -53.760 1.00 24.72 277 ILE A CA 1
ATOM 2236 C C . ILE A 1 277 ? -7.261 7.858 -53.672 1.00 24.72 277 ILE A C 1
ATOM 2238 O O . ILE A 1 277 ? -6.619 7.231 -52.834 1.00 24.72 277 ILE A O 1
ATOM 2242 N N . PHE A 1 278 ? -8.080 7.269 -54.550 1.00 24.58 278 PHE A N 1
ATOM 2243 C CA . PHE A 1 278 ? -8.155 5.829 -54.841 1.00 24.58 278 PHE A CA 1
ATOM 2244 C C . PHE A 1 278 ? -7.290 5.488 -56.067 1.00 24.58 278 PHE A C 1
ATOM 2246 O O . PHE A 1 278 ? -7.226 6.283 -57.004 1.00 24.58 278 PHE A O 1
ATOM 2253 N N . VAL A 1 279 ? -6.720 4.275 -56.121 1.00 24.12 279 VAL A N 1
ATOM 2254 C CA . VAL A 1 279 ? -6.114 3.701 -57.340 1.00 24.12 279 VAL A CA 1
ATOM 2255 C C . VAL A 1 279 ? -6.692 2.308 -57.633 1.00 24.12 279 VAL A C 1
ATOM 2257 O O . VAL A 1 279 ? -6.801 1.463 -56.749 1.00 24.12 279 VAL A O 1
ATOM 2260 N N . LYS A 1 280 ? -7.081 2.130 -58.905 1.00 23.92 280 LYS A N 1
ATOM 2261 C CA . LYS A 1 280 ? -7.633 0.946 -59.595 1.00 23.92 280 LYS A CA 1
ATOM 2262 C C . LYS A 1 280 ? -6.624 -0.204 -59.726 1.00 23.92 280 LYS A C 1
ATOM 2264 O O . LYS A 1 280 ? -5.461 0.044 -60.022 1.00 23.92 280 LYS A O 1
ATOM 2269 N N . THR A 1 281 ? -7.115 -1.444 -59.726 1.00 25.95 281 THR A N 1
ATOM 2270 C CA . THR A 1 281 ? -6.433 -2.606 -60.324 1.00 25.95 281 THR A CA 1
ATOM 2271 C C . THR A 1 281 ? -7.221 -3.142 -61.524 1.00 25.95 281 THR A C 1
ATOM 2273 O O . THR A 1 281 ? -8.447 -3.239 -61.506 1.00 25.95 281 THR A O 1
ATOM 2276 N N . THR A 1 282 ? -6.492 -3.414 -62.603 1.00 26.52 282 THR A N 1
ATOM 2277 C CA . THR A 1 282 ? -6.957 -3.870 -63.920 1.00 26.52 282 THR A CA 1
ATOM 2278 C C . THR A 1 282 ? -7.132 -5.386 -63.988 1.00 26.52 282 THR A C 1
ATOM 2280 O O . THR A 1 282 ? -6.332 -6.141 -63.444 1.00 26.52 282 THR A O 1
ATOM 2283 N N . THR A 1 283 ? -8.165 -5.810 -64.711 1.00 32.53 283 THR A N 1
ATOM 2284 C CA . THR A 1 283 ? -8.508 -7.190 -65.067 1.00 32.53 283 THR A CA 1
ATOM 2285 C C . THR A 1 283 ? -7.797 -7.658 -66.338 1.00 32.53 283 THR A C 1
ATOM 2287 O O . THR A 1 283 ? -7.768 -6.924 -67.322 1.00 32.53 283 THR A O 1
ATOM 2290 N N . THR A 1 284 ? -7.362 -8.922 -66.362 1.00 27.25 284 THR A N 1
ATOM 2291 C CA . THR A 1 284 ? -7.268 -9.755 -67.576 1.00 27.25 284 THR A CA 1
ATOM 2292 C C . THR A 1 284 ? -7.484 -11.239 -67.227 1.00 27.25 284 THR A C 1
ATOM 2294 O O . THR A 1 284 ? -6.996 -11.747 -66.223 1.00 27.25 284 THR A O 1
ATOM 2297 N N . SER A 1 285 ? -8.259 -11.921 -68.069 1.00 29.75 285 SER A N 1
ATOM 2298 C CA . SER A 1 285 ? -8.568 -13.368 -68.131 1.00 29.75 285 SER A CA 1
ATOM 2299 C C . SER A 1 285 ? -8.177 -13.861 -69.549 1.00 29.75 285 SER A C 1
ATOM 2301 O O . SER A 1 285 ? -8.076 -12.962 -70.394 1.00 29.75 285 SER A O 1
ATOM 2303 N N . PRO A 1 286 ? -8.021 -15.171 -69.909 1.00 42.09 286 PRO A N 1
ATOM 2304 C CA . PRO A 1 286 ? -9.080 -16.204 -69.776 1.00 42.09 286 PRO A CA 1
ATOM 2305 C C . PRO A 1 286 ? -8.694 -17.721 -69.729 1.00 42.09 286 PRO A C 1
ATOM 2307 O O . PRO A 1 286 ? -7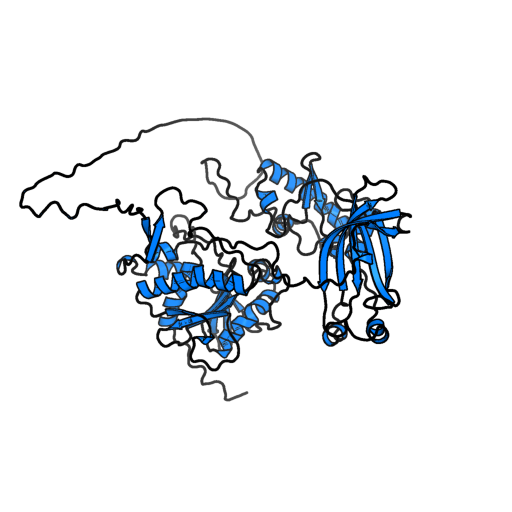.620 -18.129 -70.153 1.00 42.09 286 PRO A O 1
ATOM 2310 N N . SER A 1 287 ? -9.706 -18.548 -69.380 1.00 29.44 287 SER A N 1
ATOM 2311 C CA . SER A 1 287 ? -9.946 -19.985 -69.721 1.00 29.44 287 SER A CA 1
ATOM 2312 C C . SER A 1 287 ? -8.971 -21.040 -69.145 1.00 29.44 287 SER A C 1
ATOM 2314 O O . SER A 1 287 ? -7.789 -20.776 -69.041 1.00 29.44 287 SER A O 1
ATOM 2316 N N . THR A 1 288 ? -9.341 -22.247 -68.696 1.00 29.66 288 THR A N 1
ATOM 2317 C CA . THR A 1 288 ? -10.334 -23.253 -69.135 1.00 29.66 288 THR A CA 1
ATOM 2318 C C . THR A 1 288 ? -10.877 -24.076 -67.946 1.00 29.66 288 THR A C 1
ATOM 2320 O O . THR A 1 288 ? -10.293 -24.087 -66.868 1.00 29.66 288 THR A O 1
ATOM 2323 N N . GLY A 1 289 ? -12.024 -24.735 -68.141 1.00 35.88 289 GLY A N 1
ATOM 2324 C CA . GLY A 1 289 ? -12.934 -25.157 -67.074 1.00 35.88 289 GLY A CA 1
ATOM 2325 C C . GLY A 1 289 ? -12.568 -26.369 -66.215 1.00 35.88 289 GLY A C 1
ATOM 2326 O O . GLY A 1 289 ? -11.733 -27.199 -66.559 1.00 35.88 289 GLY A O 1
ATOM 2327 N N . LEU A 1 290 ? -13.308 -26.474 -65.109 1.00 31.09 290 LEU A N 1
ATOM 2328 C CA . LEU A 1 290 ? -13.549 -27.700 -64.359 1.00 31.09 290 LEU A CA 1
ATOM 2329 C C . LEU A 1 290 ? -14.892 -27.594 -63.617 1.00 31.09 290 LEU 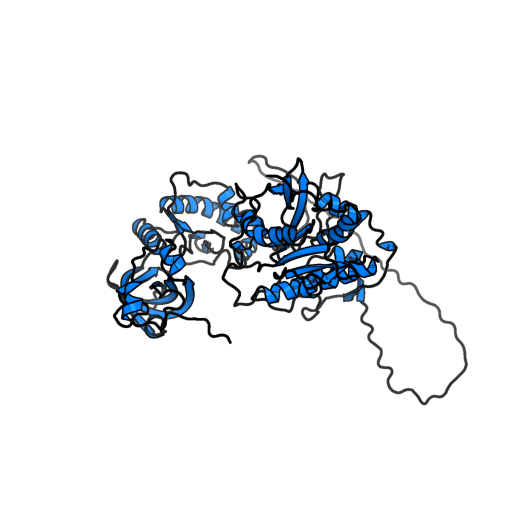A C 1
ATOM 2331 O O . LEU A 1 290 ? -15.271 -26.542 -63.109 1.00 31.09 290 LEU A O 1
ATOM 2335 N N . ASN A 1 291 ? -15.605 -28.716 -63.666 1.00 31.62 291 ASN A N 1
ATOM 2336 C CA . ASN A 1 291 ? -16.984 -29.007 -63.285 1.00 31.62 291 ASN A CA 1
ATOM 2337 C C . ASN A 1 291 ? -17.621 -28.208 -62.135 1.00 31.62 291 ASN A C 1
ATOM 2339 O O . ASN A 1 291 ? -17.150 -28.186 -60.998 1.00 31.62 291 ASN A O 1
ATOM 2343 N N . ALA A 1 292 ? -18.823 -27.708 -62.427 1.00 37.25 292 ALA A N 1
ATOM 2344 C CA . ALA A 1 292 ? -19.817 -27.265 -61.463 1.00 37.25 292 ALA A CA 1
ATOM 2345 C C . ALA A 1 292 ? -20.385 -28.465 -60.681 1.00 37.25 292 ALA A C 1
ATOM 2347 O O . ALA A 1 292 ? -21.459 -28.960 -60.999 1.00 37.25 292 ALA A O 1
ATOM 2348 N N . HIS A 1 293 ? -19.653 -28.959 -59.679 1.00 35.94 293 HIS A N 1
ATOM 2349 C CA . HIS A 1 293 ? -20.221 -29.833 -58.639 1.00 35.94 293 HIS A CA 1
ATOM 2350 C C . HIS A 1 293 ? -19.451 -29.810 -57.303 1.00 35.94 293 HIS A C 1
ATOM 2352 O O . HIS A 1 293 ? -19.483 -30.773 -56.546 1.00 35.94 293 HIS A O 1
ATOM 2358 N N . CYS A 1 294 ? -18.794 -28.691 -56.972 1.00 33.94 294 CYS A N 1
ATOM 2359 C CA . CYS A 1 294 ? -18.223 -28.459 -55.637 1.00 33.94 294 CYS A CA 1
ATOM 2360 C C . CYS A 1 294 ? -18.389 -26.989 -55.205 1.00 33.94 294 CYS A C 1
ATOM 2362 O O . CYS A 1 294 ? -17.436 -26.294 -54.871 1.00 33.94 294 CYS A O 1
ATOM 2364 N N . LEU A 1 295 ? -19.622 -26.484 -55.284 1.00 33.97 295 LEU A N 1
ATOM 2365 C CA . LEU A 1 295 ? -20.003 -25.140 -54.835 1.00 33.97 295 LEU A CA 1
ATOM 2366 C C . LEU A 1 295 ? -20.965 -25.268 -53.649 1.00 33.97 295 LEU A C 1
ATOM 2368 O O . LEU A 1 295 ? -22.127 -24.882 -53.709 1.00 33.97 295 LEU A O 1
ATOM 2372 N N . GLN A 1 296 ? -20.472 -25.857 -52.562 1.00 40.94 296 GLN A N 1
ATOM 2373 C CA . GLN A 1 296 ? -21.111 -25.772 -51.254 1.00 40.94 296 GLN A CA 1
ATOM 2374 C C . GLN A 1 296 ? -20.077 -25.284 -50.233 1.00 40.94 296 GLN A C 1
ATOM 2376 O O . GLN A 1 296 ? -19.128 -25.983 -49.902 1.00 40.94 296 GLN A O 1
ATOM 2381 N N . LEU A 1 297 ? -20.324 -24.054 -49.761 1.00 37.84 297 LEU A N 1
ATOM 2382 C CA . LEU A 1 297 ? -19.770 -23.404 -48.566 1.00 37.84 297 LEU A CA 1
ATOM 2383 C C . LEU A 1 297 ? -18.329 -22.860 -48.639 1.00 37.84 297 LEU A C 1
ATOM 2385 O O . LEU A 1 297 ? -17.497 -23.143 -47.785 1.00 37.84 297 LEU A O 1
ATOM 2389 N N . LEU A 1 298 ? -18.083 -21.914 -49.551 1.00 36.59 298 LEU A N 1
ATOM 2390 C CA . LEU A 1 298 ? -17.164 -20.808 -49.250 1.00 36.59 298 LEU A CA 1
ATOM 2391 C C . LEU A 1 298 ? -17.934 -19.762 -48.436 1.00 36.59 298 LEU A C 1
ATOM 2393 O O . LEU A 1 298 ? -18.494 -18.810 -48.978 1.00 36.59 298 LEU A O 1
ATOM 2397 N N . VAL A 1 299 ? -17.993 -19.948 -47.116 1.00 39.59 299 VAL A N 1
ATOM 2398 C CA . VAL A 1 299 ? -18.238 -18.810 -46.222 1.00 39.59 299 VAL A CA 1
ATOM 2399 C C . VAL A 1 299 ? -17.083 -17.838 -46.476 1.00 39.59 299 VAL A C 1
ATOM 2401 O O . VAL A 1 299 ? -15.934 -18.286 -46.448 1.00 39.59 299 VAL A O 1
ATOM 2404 N N . PRO A 1 300 ? -17.314 -16.541 -46.752 1.00 39.81 300 PRO A N 1
ATOM 2405 C CA . PRO A 1 300 ? -16.208 -15.606 -46.824 1.00 39.81 300 PRO A CA 1
ATOM 2406 C C . PRO A 1 300 ? -15.511 -15.638 -45.466 1.00 39.81 300 PRO A C 1
ATOM 2408 O O . PRO A 1 300 ? -16.091 -15.238 -44.454 1.00 39.81 300 PRO A O 1
ATOM 2411 N N . LEU A 1 301 ? -14.279 -16.152 -45.442 1.00 34.53 301 LEU A N 1
ATOM 2412 C CA . LEU A 1 301 ? -13.356 -15.957 -44.336 1.00 34.53 301 LEU A CA 1
ATOM 2413 C C . LEU A 1 301 ? -13.297 -14.447 -44.113 1.00 34.53 301 LEU A C 1
ATOM 2415 O O . LEU A 1 301 ? -12.669 -13.716 -44.878 1.00 34.53 301 LEU A O 1
ATOM 2419 N N . LYS A 1 302 ? -13.998 -13.962 -43.084 1.00 42.22 302 LYS A N 1
ATOM 2420 C CA . LYS A 1 302 ? -13.763 -12.630 -42.537 1.00 42.22 302 LYS A CA 1
ATOM 2421 C C . LYS A 1 302 ? -12.374 -12.679 -41.914 1.00 42.22 302 LYS A C 1
ATOM 2423 O O . LYS A 1 302 ? -12.237 -12.892 -40.715 1.00 42.22 302 LYS A O 1
ATOM 2428 N N . MET A 1 303 ? -11.340 -12.528 -42.738 1.00 47.31 303 MET A N 1
ATOM 2429 C CA . MET A 1 303 ? -10.013 -12.203 -42.242 1.00 47.31 303 MET A CA 1
ATOM 2430 C C . MET A 1 303 ? -10.128 -10.818 -41.618 1.00 47.31 303 MET A C 1
ATOM 2432 O O . MET A 1 303 ? -10.248 -9.813 -42.316 1.00 47.31 303 MET A O 1
ATOM 2436 N N . GLY A 1 304 ? -10.203 -10.775 -40.289 1.00 53.19 304 GLY A N 1
ATOM 2437 C CA . GLY A 1 304 ? -10.068 -9.527 -39.560 1.00 53.19 304 GLY A CA 1
ATOM 2438 C C . GLY A 1 304 ? -8.690 -8.963 -39.876 1.00 53.19 304 GLY A C 1
ATOM 2439 O O . GLY A 1 304 ? -7.685 -9.614 -39.607 1.00 53.19 304 GLY A O 1
ATOM 2440 N N . PHE A 1 305 ? -8.635 -7.782 -40.485 1.00 59.12 305 PHE A N 1
ATOM 2441 C CA . PHE A 1 305 ? -7.373 -7.080 -40.659 1.00 59.12 305 PHE A CA 1
ATOM 2442 C C . PHE A 1 305 ? -6.854 -6.718 -39.260 1.00 59.12 305 PHE A C 1
ATOM 2444 O O . PHE A 1 305 ? -7.534 -6.033 -38.498 1.00 59.12 305 PHE A O 1
ATOM 2451 N N . GLY A 1 306 ? -5.689 -7.247 -38.893 1.00 67.94 306 GLY A N 1
ATOM 2452 C CA . GLY A 1 306 ? -4.949 -6.887 -37.687 1.00 67.94 306 GLY A CA 1
ATOM 2453 C C . GLY A 1 306 ? -3.628 -6.238 -38.086 1.00 67.94 306 GLY A C 1
ATOM 2454 O O . GLY A 1 306 ? -3.009 -6.652 -39.064 1.00 67.94 306 GLY A O 1
ATOM 2455 N N . THR A 1 307 ? -3.184 -5.228 -37.345 1.00 82.00 307 THR A N 1
ATOM 2456 C CA . THR A 1 307 ? -1.839 -4.671 -37.508 1.00 82.00 307 THR A CA 1
ATOM 2457 C C . THR A 1 307 ? -0.840 -5.633 -36.875 1.00 82.00 307 THR A C 1
ATOM 2459 O O . THR A 1 307 ? -0.908 -5.882 -35.671 1.00 82.00 307 THR A O 1
ATOM 2462 N N . ALA A 1 308 ? 0.073 -6.181 -37.676 1.00 86.06 308 ALA A N 1
ATOM 2463 C CA . ALA A 1 308 ? 1.170 -7.010 -37.188 1.00 86.06 308 ALA A CA 1
ATOM 2464 C C . ALA A 1 308 ? 2.055 -6.213 -36.215 1.00 86.06 308 ALA A C 1
ATOM 2466 O O . ALA A 1 308 ? 2.445 -5.086 -36.514 1.00 86.06 308 ALA A O 1
ATOM 2467 N N . LEU A 1 309 ? 2.355 -6.800 -35.058 1.00 89.75 309 LEU A N 1
ATOM 2468 C CA . LEU A 1 309 ? 3.268 -6.257 -34.056 1.00 89.75 309 LEU A CA 1
ATOM 2469 C C . LEU A 1 309 ? 4.575 -7.047 -34.088 1.00 89.75 309 LEU A C 1
ATOM 2471 O O . LEU A 1 309 ? 4.573 -8.278 -33.975 1.00 89.75 309 LEU A O 1
ATOM 2475 N N . GLN A 1 310 ? 5.683 -6.330 -34.227 1.00 93.00 310 GLN A N 1
ATOM 2476 C CA . GLN A 1 310 ? 7.038 -6.872 -34.201 1.00 93.00 310 GLN A CA 1
ATOM 2477 C C . GLN A 1 310 ? 7.676 -6.673 -32.822 1.00 93.00 310 GLN A C 1
ATOM 2479 O O . GLN A 1 310 ? 7.120 -6.017 -31.940 1.00 93.00 310 GLN A O 1
ATOM 2484 N N . ALA A 1 311 ? 8.877 -7.223 -32.640 1.00 93.81 311 ALA A N 1
ATOM 2485 C CA . ALA A 1 311 ? 9.632 -7.121 -31.393 1.00 93.81 311 ALA A CA 1
ATOM 2486 C C . ALA A 1 311 ? 9.768 -5.675 -30.894 1.00 93.81 311 ALA A C 1
ATOM 2488 O O . ALA A 1 311 ? 9.461 -5.389 -29.738 1.00 93.81 311 ALA A O 1
ATOM 2489 N N . LYS A 1 312 ? 10.126 -4.748 -31.792 1.00 93.31 312 LYS A N 1
ATOM 2490 C CA . LYS A 1 312 ? 10.259 -3.322 -31.472 1.00 93.31 312 LYS A CA 1
ATOM 2491 C C . LYS A 1 312 ? 8.967 -2.732 -30.897 1.00 93.31 312 LYS A C 1
ATOM 2493 O O . LYS A 1 312 ? 9.017 -2.017 -29.900 1.00 93.31 312 LYS A O 1
ATOM 2498 N N . ASP A 1 313 ? 7.820 -3.071 -31.489 1.00 91.12 313 ASP A N 1
ATOM 2499 C CA . ASP A 1 313 ? 6.516 -2.566 -31.052 1.00 91.12 313 ASP A CA 1
ATOM 2500 C C . ASP A 1 313 ? 6.127 -3.104 -29.672 1.00 91.12 313 ASP A C 1
ATOM 2502 O O . ASP A 1 313 ? 5.502 -2.394 -28.886 1.00 91.12 313 ASP A O 1
ATOM 2506 N N . LEU A 1 314 ? 6.457 -4.365 -29.380 1.00 92.69 314 LEU A N 1
ATOM 2507 C CA . LEU A 1 314 ? 6.121 -5.016 -28.111 1.00 92.69 314 LEU A CA 1
ATOM 2508 C C . LEU A 1 314 ? 6.994 -4.521 -26.959 1.00 92.69 314 LEU A C 1
ATOM 2510 O O . LEU A 1 314 ? 6.477 -4.295 -25.863 1.00 92.69 314 LEU A O 1
ATOM 2514 N N . VAL A 1 315 ? 8.287 -4.311 -27.215 1.00 94.06 315 VAL A N 1
ATOM 2515 C CA . VAL A 1 315 ? 9.246 -3.833 -26.211 1.00 94.06 315 VAL A CA 1
ATOM 2516 C C . VAL A 1 315 ? 8.949 -2.399 -25.781 1.00 94.06 315 VAL A C 1
ATOM 2518 O O . VAL A 1 315 ? 9.244 -2.054 -24.652 1.00 94.06 315 VAL A O 1
ATOM 2521 N N . GLN A 1 316 ? 8.329 -1.574 -26.629 1.00 92.12 316 GLN A N 1
ATOM 2522 C CA . GLN A 1 316 ? 7.965 -0.188 -26.298 1.00 92.12 316 GLN A CA 1
ATOM 2523 C C . GLN A 1 316 ? 6.599 -0.045 -25.603 1.00 92.12 316 GLN A C 1
ATOM 2525 O O . GLN A 1 316 ? 6.231 1.058 -25.186 1.00 92.12 316 GLN A O 1
ATOM 2530 N N . GLN A 1 317 ? 5.809 -1.121 -25.532 1.00 88.50 317 GLN A N 1
ATOM 2531 C CA . GLN A 1 317 ? 4.463 -1.079 -24.967 1.00 88.50 317 GLN A CA 1
ATOM 2532 C C . GLN A 1 317 ? 4.488 -1.112 -23.432 1.00 88.50 317 GLN A C 1
ATOM 2534 O O . GLN A 1 317 ? 5.214 -1.931 -22.863 1.00 88.50 317 GLN A O 1
ATOM 2539 N N . PRO A 1 318 ? 3.650 -0.292 -22.770 1.00 90.75 318 PRO A N 1
ATOM 2540 C CA . PRO A 1 318 ? 3.438 -0.396 -21.333 1.00 90.75 318 PRO A CA 1
ATOM 2541 C C . PRO A 1 318 ? 2.715 -1.700 -20.981 1.00 90.75 318 PRO A C 1
ATOM 2543 O O . PRO A 1 318 ? 2.046 -2.312 -21.824 1.00 90.75 318 PRO A O 1
ATOM 2546 N N . LEU A 1 319 ? 2.824 -2.105 -19.722 1.00 92.25 319 LEU A N 1
ATOM 2547 C CA . LEU A 1 319 ? 2.034 -3.193 -19.166 1.00 92.25 319 LEU A CA 1
ATOM 2548 C C . LEU A 1 319 ? 0.617 -2.685 -18.851 1.00 92.25 319 LEU A C 1
ATOM 2550 O O . LEU A 1 319 ? 0.439 -1.497 -18.570 1.00 92.25 319 LEU A O 1
ATOM 2554 N N . PRO A 1 320 ? -0.406 -3.554 -18.895 1.00 90.69 320 PRO A N 1
ATOM 2555 C CA . PRO A 1 320 ? -1.733 -3.191 -18.421 1.00 90.69 320 PRO A CA 1
ATOM 2556 C C . PRO A 1 320 ? -1.748 -3.075 -16.891 1.00 90.69 320 PRO A C 1
ATOM 2558 O O . PRO A 1 320 ? -1.035 -3.813 -16.209 1.00 90.69 320 PRO A O 1
ATOM 2561 N N . HIS A 1 321 ? -2.605 -2.195 -16.370 1.00 90.69 321 HIS A N 1
ATOM 2562 C CA . HIS A 1 321 ? -2.898 -2.123 -14.939 1.00 90.69 321 HIS A CA 1
ATOM 2563 C C . HIS A 1 321 ? -3.512 -3.436 -14.445 1.00 90.69 321 HIS A C 1
ATOM 2565 O O . HIS A 1 321 ? -4.331 -4.040 -15.143 1.00 90.69 321 HIS A O 1
ATOM 2571 N N . LEU A 1 322 ? -3.153 -3.844 -13.229 1.00 92.88 322 LEU A N 1
ATOM 2572 C CA . LEU A 1 322 ? -3.778 -4.987 -12.574 1.00 92.88 322 LEU A CA 1
ATOM 2573 C C . LEU A 1 322 ? -5.232 -4.684 -12.206 1.00 92.88 322 LEU A C 1
ATOM 2575 O O . LEU A 1 322 ? -5.572 -3.583 -11.772 1.00 92.88 322 LEU A O 1
ATOM 2579 N N . LEU A 1 323 ? -6.088 -5.698 -12.320 1.00 91.50 323 LEU A N 1
ATOM 2580 C CA . LEU A 1 323 ? -7.430 -5.664 -11.753 1.00 91.50 323 LEU A CA 1
ATOM 2581 C C . LEU A 1 323 ? -7.385 -6.256 -10.345 1.00 91.50 323 LEU A C 1
ATOM 2583 O O . LEU A 1 323 ? -7.474 -7.466 -10.166 1.00 91.50 323 LEU A O 1
ATOM 2587 N N . VAL A 1 324 ? -7.236 -5.420 -9.326 1.00 89.25 324 VAL A N 1
ATOM 2588 C CA . VAL A 1 324 ? -7.205 -5.907 -7.940 1.00 89.25 324 VAL A CA 1
ATOM 2589 C C . VAL A 1 324 ? -8.618 -6.302 -7.500 1.00 89.25 324 VAL A C 1
ATOM 2591 O O . VAL A 1 324 ? -9.590 -5.585 -7.754 1.00 89.25 324 VAL A O 1
ATOM 2594 N N . GLY A 1 325 ? -8.758 -7.489 -6.913 1.00 78.19 325 GLY A N 1
ATOM 2595 C CA . GLY A 1 325 ? -10.022 -7.981 -6.367 1.00 78.19 325 GLY A CA 1
ATOM 2596 C C . GLY A 1 325 ? -10.471 -7.209 -5.115 1.00 78.19 325 GLY A C 1
ATOM 2597 O O . GLY A 1 325 ? -9.670 -6.523 -4.488 1.00 78.19 325 GLY A O 1
ATOM 2598 N N . PRO A 1 326 ? -11.748 -7.330 -4.702 1.00 73.81 326 PRO A N 1
ATOM 2599 C CA . PRO A 1 326 ? -12.261 -6.683 -3.487 1.00 73.81 326 PRO A CA 1
ATOM 2600 C C . PRO A 1 326 ? -11.692 -7.278 -2.186 1.00 73.81 326 PRO A C 1
ATOM 2602 O O . PRO A 1 326 ? -11.831 -6.675 -1.126 1.00 73.81 326 PRO A O 1
ATOM 2605 N N . SER A 1 327 ? -11.090 -8.464 -2.265 1.00 80.94 327 SER A N 1
ATOM 2606 C CA . SER A 1 327 ? -10.328 -9.096 -1.191 1.00 80.94 327 SER A CA 1
ATOM 2607 C C . SER A 1 327 ? -8.924 -9.349 -1.713 1.00 80.94 327 SER A C 1
ATOM 2609 O O . SER A 1 327 ? -8.772 -9.897 -2.809 1.00 80.94 327 SER A O 1
ATOM 2611 N N . SER A 1 328 ? -7.919 -8.950 -0.944 1.00 82.94 328 SER A N 1
ATOM 2612 C CA . SER A 1 328 ? -6.525 -9.075 -1.339 1.00 82.94 328 SER A CA 1
ATOM 2613 C C . SER A 1 328 ? -5.624 -9.307 -0.130 1.00 82.94 328 SER A C 1
ATOM 2615 O O . SER A 1 328 ? 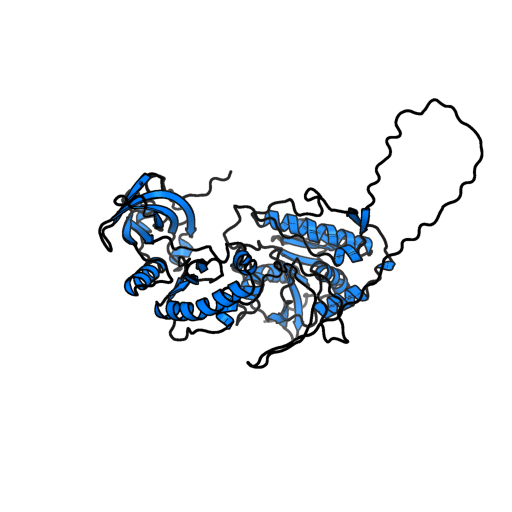-6.036 -9.040 0.994 1.00 82.94 328 SER A O 1
ATOM 2617 N N . THR A 1 329 ? -4.403 -9.798 -0.342 1.00 78.81 329 THR A N 1
ATOM 2618 C CA . THR A 1 329 ? -3.397 -9.950 0.716 1.00 78.81 329 THR A CA 1
ATOM 2619 C C . THR A 1 329 ? -3.220 -8.631 1.463 1.00 78.81 329 THR A C 1
ATOM 2621 O O . THR A 1 329 ? -2.974 -7.605 0.832 1.00 78.81 329 THR A O 1
ATOM 2624 N N . GLU A 1 330 ? -3.344 -8.668 2.789 1.00 76.06 330 GLU A N 1
ATOM 2625 C CA . GLU A 1 330 ? -3.228 -7.484 3.655 1.00 76.06 330 GLU A CA 1
ATOM 2626 C C . GLU A 1 330 ? -1.890 -7.434 4.410 1.00 76.06 330 GLU A C 1
ATOM 2628 O O . GLU A 1 330 ? -1.480 -6.365 4.852 1.00 76.06 330 GLU A O 1
ATOM 2633 N N . ASN A 1 331 ? -1.194 -8.571 4.524 1.00 73.31 331 ASN A N 1
ATOM 2634 C CA . ASN A 1 331 ? 0.069 -8.686 5.250 1.00 73.31 331 ASN A CA 1
ATOM 2635 C C . ASN A 1 331 ? 1.274 -8.523 4.317 1.00 73.31 331 ASN A C 1
ATOM 2637 O O . ASN A 1 331 ? 1.272 -9.013 3.185 1.00 73.31 331 ASN A O 1
ATOM 2641 N N . SER A 1 332 ? 2.322 -7.884 4.829 1.00 75.56 332 SER A N 1
ATOM 2642 C CA . SER A 1 332 ? 3.618 -7.790 4.160 1.00 75.56 332 SER A CA 1
ATOM 2643 C C . SER A 1 332 ? 4.319 -9.146 4.143 1.00 75.56 332 SER A C 1
ATOM 2645 O O . SER A 1 332 ? 4.379 -9.837 5.159 1.00 75.56 332 SER A O 1
ATOM 2647 N N . SER A 1 333 ? 4.857 -9.534 2.986 1.00 74.75 333 SER A N 1
ATOM 2648 C CA . SER A 1 333 ? 5.673 -10.748 2.832 1.00 74.75 333 SER A CA 1
ATOM 2649 C C . SER A 1 333 ? 7.175 -10.434 2.823 1.00 74.75 333 SER A C 1
ATOM 2651 O O . SER A 1 333 ? 8.004 -11.294 2.497 1.00 74.75 333 SER A O 1
ATOM 2653 N N . ILE A 1 334 ? 7.551 -9.191 3.143 1.00 74.50 334 ILE A N 1
ATOM 2654 C CA . ILE A 1 334 ? 8.952 -8.789 3.244 1.00 74.50 334 ILE A CA 1
ATOM 2655 C C . ILE A 1 334 ? 9.584 -9.550 4.405 1.00 74.50 334 ILE A C 1
ATOM 2657 O O . ILE A 1 334 ? 9.244 -9.362 5.572 1.00 74.50 334 ILE A O 1
ATOM 2661 N N . ARG A 1 335 ? 10.541 -10.414 4.074 1.00 73.75 335 ARG A N 1
ATOM 2662 C CA . ARG A 1 335 ? 11.292 -11.174 5.071 1.00 73.75 335 ARG A CA 1
ATOM 2663 C C . ARG A 1 335 ? 12.163 -10.245 5.907 1.00 73.75 335 ARG A C 1
ATOM 2665 O O . ARG A 1 335 ? 12.645 -9.223 5.421 1.00 73.75 335 ARG A O 1
ATOM 2672 N N . ASP A 1 336 ? 12.444 -10.650 7.141 1.00 78.00 336 ASP A N 1
ATOM 2673 C CA . ASP A 1 336 ? 13.395 -9.947 8.001 1.00 78.00 336 ASP A CA 1
ATOM 2674 C C . ASP A 1 336 ? 14.849 -10.261 7.610 1.00 78.00 336 ASP A C 1
ATOM 2676 O O . ASP A 1 336 ? 15.603 -10.936 8.304 1.00 78.00 336 ASP A O 1
ATOM 2680 N N . ILE A 1 337 ? 15.218 -9.838 6.400 1.00 81.62 337 ILE A N 1
ATOM 2681 C CA . ILE A 1 337 ? 16.556 -9.967 5.831 1.00 81.62 337 ILE A CA 1
ATOM 2682 C C . ILE A 1 337 ? 16.949 -8.582 5.337 1.00 81.62 337 ILE A C 1
ATOM 2684 O O . ILE A 1 337 ? 16.302 -8.038 4.450 1.00 81.62 337 ILE A O 1
ATOM 2688 N N . ASN A 1 338 ? 18.027 -8.028 5.883 1.00 86.25 338 ASN A N 1
ATOM 2689 C CA . ASN A 1 338 ? 18.524 -6.712 5.499 1.00 86.25 338 ASN A CA 1
ATOM 2690 C C . ASN A 1 338 ? 19.780 -6.840 4.640 1.00 86.25 338 ASN A C 1
ATOM 2692 O O . ASN A 1 338 ? 20.709 -7.570 4.991 1.00 86.25 338 ASN A O 1
ATOM 2696 N N . PHE A 1 339 ? 19.847 -6.084 3.545 1.00 88.56 339 PHE A N 1
ATOM 2697 C CA . PHE A 1 339 ? 21.109 -5.867 2.848 1.00 88.56 339 PHE A CA 1
ATOM 2698 C C . PHE A 1 339 ? 21.980 -4.864 3.621 1.00 88.56 339 PHE A C 1
ATOM 2700 O O . PHE A 1 339 ? 21.638 -3.684 3.744 1.00 88.56 339 PHE A O 1
ATOM 2707 N N . ILE A 1 340 ? 23.124 -5.330 4.124 1.00 86.56 340 ILE A N 1
ATOM 2708 C CA . ILE A 1 340 ? 24.029 -4.549 4.988 1.00 86.56 340 ILE A CA 1
ATOM 2709 C C . ILE A 1 340 ? 25.252 -3.964 4.261 1.00 86.56 340 ILE A C 1
ATOM 2711 O O . ILE A 1 340 ? 26.014 -3.221 4.869 1.00 86.56 340 ILE A O 1
ATOM 2715 N N . GLY A 1 341 ? 25.457 -4.289 2.979 1.00 86.88 341 GLY A N 1
ATOM 2716 C CA . GLY A 1 341 ? 26.607 -3.808 2.203 1.00 86.88 341 GLY A CA 1
ATOM 2717 C C . GLY A 1 341 ? 26.454 -2.370 1.676 1.00 86.88 341 GLY A C 1
ATOM 2718 O O . GLY A 1 341 ? 25.397 -1.749 1.855 1.00 86.88 341 GLY A O 1
ATOM 2719 N N . PRO A 1 342 ? 27.483 -1.827 1.001 1.00 90.88 342 PRO A N 1
ATOM 2720 C CA . PRO A 1 342 ? 27.378 -0.569 0.263 1.00 90.88 342 PRO A CA 1
ATOM 2721 C C . PRO A 1 342 ? 26.250 -0.634 -0.773 1.00 90.88 342 PRO A C 1
ATOM 2723 O O . PRO A 1 342 ? 26.115 -1.625 -1.495 1.00 90.88 342 PRO A O 1
ATOM 2726 N N . LEU A 1 343 ? 25.410 0.402 -0.788 1.00 91.38 343 LEU A N 1
ATOM 2727 C CA . LEU A 1 343 ? 24.230 0.490 -1.643 1.00 91.38 343 LEU A CA 1
ATOM 2728 C C . LEU A 1 343 ? 24.292 1.794 -2.432 1.00 91.38 343 LEU A C 1
ATOM 2730 O O . LEU A 1 343 ? 24.063 2.863 -1.867 1.00 91.38 343 LEU A O 1
ATOM 2734 N N . GLU A 1 344 ? 24.555 1.677 -3.725 1.00 91.44 344 GLU A N 1
ATOM 2735 C CA . GLU A 1 344 ? 24.805 2.802 -4.621 1.00 91.44 344 GLU A CA 1
ATOM 2736 C C . GLU A 1 344 ? 23.722 2.920 -5.697 1.00 91.44 344 GLU A C 1
ATOM 2738 O O . GLU A 1 344 ? 22.926 2.005 -5.933 1.00 91.44 344 GLU A O 1
ATOM 2743 N N . VAL A 1 345 ? 23.670 4.068 -6.364 1.00 90.94 345 VAL A N 1
ATOM 2744 C CA . VAL A 1 345 ? 22.787 4.257 -7.519 1.00 90.94 345 VAL A CA 1
ATOM 2745 C C . VAL A 1 345 ? 23.446 3.641 -8.756 1.00 90.94 345 VAL A C 1
ATOM 2747 O O . VAL A 1 345 ? 24.662 3.699 -8.949 1.00 90.94 345 VAL A O 1
ATOM 2750 N N . TRP A 1 346 ? 22.650 2.998 -9.606 1.00 92.12 346 TRP A N 1
ATOM 2751 C CA . TRP A 1 346 ? 23.075 2.586 -10.938 1.00 92.12 346 TRP A CA 1
ATOM 2752 C C . TRP A 1 346 ? 22.917 3.766 -11.897 1.00 92.12 346 TRP A C 1
ATOM 2754 O O . TRP A 1 346 ? 21.945 3.865 -12.652 1.00 92.12 346 TRP A O 1
ATOM 2764 N N . ASP A 1 347 ? 23.905 4.655 -11.863 1.00 82.75 347 ASP A N 1
ATOM 2765 C CA . ASP A 1 347 ? 23.951 5.826 -12.732 1.00 82.75 347 ASP A CA 1
ATOM 2766 C C . ASP A 1 347 ? 23.944 5.426 -14.216 1.00 82.75 347 ASP A C 1
ATOM 2768 O O . ASP A 1 347 ? 24.558 4.436 -14.618 1.00 82.75 347 ASP A O 1
ATOM 2772 N N . ASN A 1 348 ? 23.267 6.230 -15.040 1.00 86.81 348 ASN A N 1
ATOM 2773 C CA . ASN A 1 348 ? 23.124 6.069 -16.496 1.00 86.81 348 ASN A CA 1
ATOM 2774 C C . ASN A 1 348 ? 22.301 4.859 -16.977 1.00 86.81 348 ASN A C 1
ATOM 2776 O O . ASN A 1 348 ? 22.270 4.573 -18.173 1.00 86.81 348 ASN A O 1
ATOM 2780 N N . PHE A 1 349 ? 21.589 4.152 -16.091 1.00 91.00 349 PHE A N 1
ATOM 2781 C CA . PHE A 1 349 ? 20.814 2.972 -16.494 1.00 91.00 349 PHE A CA 1
ATOM 2782 C C . PHE A 1 349 ? 19.817 3.256 -17.633 1.00 91.00 349 PHE A C 1
ATOM 2784 O O . PHE A 1 349 ? 19.710 2.476 -18.579 1.00 91.00 349 PHE A O 1
ATOM 2791 N N . LYS A 1 350 ? 19.074 4.371 -17.576 1.00 89.94 350 LYS A N 1
ATOM 2792 C CA . LYS A 1 350 ? 18.092 4.711 -18.623 1.00 89.94 350 LYS A CA 1
ATOM 2793 C C . LYS A 1 350 ? 18.775 5.051 -19.948 1.00 89.94 350 LYS A C 1
ATOM 2795 O O . LYS A 1 350 ? 18.260 4.695 -21.010 1.00 89.94 350 LYS A O 1
ATOM 2800 N N . GLU A 1 351 ? 19.916 5.726 -19.897 1.00 88.25 351 GLU A N 1
ATOM 2801 C CA . GLU A 1 351 ? 20.760 6.041 -21.044 1.00 88.25 351 GLU A CA 1
ATOM 2802 C C . GLU A 1 351 ? 21.272 4.760 -21.702 1.00 88.25 351 GLU A C 1
ATOM 2804 O O . GLU A 1 351 ? 21.120 4.609 -22.915 1.00 88.25 351 GLU A O 1
ATOM 2809 N N . ASP A 1 352 ? 21.766 3.807 -20.911 1.00 89.38 352 ASP A N 1
ATOM 2810 C CA . ASP A 1 352 ? 22.231 2.503 -21.387 1.00 89.38 352 ASP A CA 1
ATOM 2811 C C . ASP A 1 352 ? 21.088 1.710 -22.034 1.00 89.38 352 ASP A C 1
ATOM 2813 O O . ASP A 1 352 ? 21.242 1.160 -23.127 1.00 89.38 352 ASP A O 1
ATOM 2817 N N . VAL A 1 353 ? 19.902 1.698 -21.411 1.00 92.25 353 VAL A N 1
ATOM 2818 C CA . VAL A 1 353 ? 18.692 1.069 -21.973 1.00 92.25 353 VAL A CA 1
ATOM 2819 C C . VAL A 1 353 ? 18.353 1.677 -23.333 1.00 92.25 353 VAL A C 1
ATOM 2821 O O . VAL A 1 353 ? 18.045 0.957 -24.287 1.00 92.25 353 VAL A O 1
ATOM 2824 N N . MET A 1 354 ? 18.407 3.003 -23.444 1.00 89.06 354 MET A N 1
ATOM 2825 C CA . MET A 1 354 ? 18.138 3.713 -24.692 1.00 89.06 354 MET A CA 1
ATOM 2826 C C . MET A 1 354 ? 19.205 3.445 -25.752 1.00 89.06 354 MET A C 1
ATOM 2828 O O . MET A 1 354 ? 18.852 3.267 -26.920 1.00 89.06 354 MET A O 1
ATOM 2832 N N . ALA A 1 355 ? 20.481 3.404 -25.371 1.00 88.00 355 ALA A N 1
ATOM 2833 C CA . ALA A 1 355 ? 21.588 3.077 -26.263 1.00 88.00 355 ALA A CA 1
ATOM 2834 C C . ALA A 1 355 ? 21.428 1.655 -26.814 1.00 88.00 355 ALA A C 1
ATOM 2836 O O . ALA A 1 355 ? 21.302 1.491 -28.027 1.00 88.00 355 ALA A O 1
ATOM 2837 N N . SER A 1 356 ? 21.264 0.661 -25.935 1.00 89.00 356 SER A N 1
ATOM 2838 C CA . SER A 1 356 ? 21.018 -0.740 -26.303 1.00 89.00 356 SER A CA 1
ATOM 2839 C C . SER A 1 356 ? 19.797 -0.888 -27.217 1.00 89.00 356 SER A C 1
ATOM 2841 O O . SER A 1 356 ? 19.847 -1.569 -28.243 1.00 89.00 356 SER A O 1
ATOM 2843 N N . PHE A 1 357 ? 18.699 -0.192 -26.907 1.00 90.31 357 PHE A N 1
ATOM 2844 C CA . PHE A 1 357 ? 17.505 -0.206 -27.748 1.00 90.31 357 PHE A CA 1
ATOM 2845 C C . PHE A 1 357 ? 17.752 0.390 -29.142 1.00 90.31 357 PHE A C 1
ATOM 2847 O O . PHE A 1 357 ? 17.227 -0.127 -30.127 1.00 90.31 357 PHE A O 1
ATOM 2854 N N . ASN A 1 358 ? 18.508 1.483 -29.247 1.00 89.50 358 ASN A N 1
ATOM 2855 C CA . ASN A 1 358 ? 18.771 2.155 -30.521 1.00 89.50 358 ASN A CA 1
ATOM 2856 C C . ASN A 1 358 ? 19.800 1.413 -31.383 1.00 89.50 358 ASN A C 1
ATOM 2858 O O . ASN A 1 358 ? 19.674 1.418 -32.608 1.00 89.50 358 ASN A O 1
ATOM 2862 N N . GLU A 1 359 ? 20.790 0.782 -30.756 1.00 88.62 359 GLU A N 1
ATOM 2863 C CA . GLU A 1 359 ? 21.821 -0.018 -31.422 1.00 88.62 359 GLU A CA 1
ATOM 2864 C C . GLU A 1 359 ? 21.274 -1.352 -31.941 1.00 88.62 359 GLU A C 1
ATOM 2866 O O . GLU A 1 359 ? 21.760 -1.865 -32.954 1.00 88.62 359 GLU A O 1
ATOM 2871 N N . ASN A 1 360 ? 20.227 -1.897 -31.307 1.00 89.56 360 ASN A N 1
ATOM 2872 C CA . ASN A 1 360 ? 19.635 -3.156 -31.742 1.00 89.56 360 ASN A CA 1
ATOM 2873 C C . ASN A 1 360 ? 19.079 -3.076 -33.178 1.00 89.56 360 ASN A C 1
ATOM 2875 O O . ASN A 1 360 ? 18.292 -2.194 -33.545 1.00 89.56 360 ASN A O 1
ATOM 2879 N N . GLN A 1 361 ? 19.432 -4.064 -34.002 1.00 89.25 361 GLN A N 1
ATOM 2880 C CA . GLN A 1 361 ? 19.042 -4.133 -35.410 1.00 89.25 361 GLN A CA 1
ATOM 2881 C C . GLN A 1 361 ? 17.620 -4.689 -35.599 1.00 89.25 361 GLN A C 1
ATOM 2883 O O . GLN A 1 361 ? 17.418 -5.696 -36.276 1.00 89.25 361 GLN A O 1
ATOM 2888 N N . TRP A 1 362 ? 16.603 -3.988 -35.088 1.00 89.00 362 TRP A N 1
ATOM 2889 C CA . TRP A 1 362 ? 15.189 -4.406 -35.150 1.00 89.00 362 TRP A CA 1
ATOM 2890 C C . TRP A 1 362 ? 14.699 -4.802 -36.553 1.00 89.00 362 TRP A C 1
ATOM 2892 O O . TRP A 1 362 ? 13.819 -5.642 -36.706 1.00 89.00 362 TRP A O 1
ATOM 2902 N N . ASN A 1 363 ? 15.260 -4.187 -37.599 1.00 81.50 363 ASN A N 1
ATOM 2903 C CA . ASN A 1 363 ? 14.882 -4.440 -38.990 1.00 81.50 363 ASN A CA 1
ATOM 2904 C C . ASN A 1 363 ? 15.405 -5.764 -39.556 1.00 81.50 363 ASN A C 1
ATOM 2906 O O . ASN A 1 363 ? 14.893 -6.191 -40.592 1.00 81.50 363 ASN A O 1
ATOM 2910 N N . LYS A 1 364 ? 16.413 -6.375 -38.926 1.00 81.25 364 LYS A N 1
ATOM 2911 C CA . LYS A 1 364 ? 17.004 -7.644 -39.363 1.00 81.25 364 LYS A CA 1
ATOM 2912 C C . LYS A 1 364 ? 16.041 -8.811 -39.122 1.00 81.25 364 LYS A C 1
ATOM 2914 O O . LYS A 1 364 ? 15.970 -9.717 -39.945 1.00 81.25 364 LYS A O 1
ATOM 2919 N N . HIS A 1 365 ? 15.226 -8.729 -38.068 1.00 75.81 365 HIS A N 1
ATOM 2920 C CA . HIS A 1 365 ? 14.285 -9.776 -37.673 1.00 75.81 365 HIS A CA 1
ATOM 2921 C C . HIS A 1 365 ? 12.847 -9.231 -37.618 1.00 75.81 365 HIS A C 1
ATOM 2923 O O . HIS A 1 365 ? 12.370 -8.752 -36.591 1.00 75.81 365 HIS A O 1
ATOM 2929 N N . ARG A 1 366 ? 12.140 -9.295 -38.756 1.00 78.31 366 ARG A N 1
ATOM 2930 C CA . ARG A 1 366 ? 10.790 -8.716 -38.960 1.00 78.31 366 ARG A CA 1
ATOM 2931 C C . ARG A 1 366 ? 9.632 -9.668 -38.653 1.00 78.31 366 ARG A C 1
ATOM 2933 O O . ARG A 1 366 ? 8.519 -9.472 -39.149 1.00 78.31 366 ARG A O 1
ATOM 2940 N N . SER A 1 367 ? 9.887 -10.707 -37.866 1.00 89.00 367 SER A N 1
ATOM 2941 C CA . SER A 1 367 ? 8.875 -11.695 -37.499 1.00 89.00 367 SER A CA 1
ATOM 2942 C C . SER A 1 367 ? 7.686 -11.019 -36.819 1.00 89.00 367 SER A C 1
ATOM 2944 O O . SER A 1 367 ? 7.845 -10.182 -35.930 1.00 89.00 367 SER A O 1
ATOM 2946 N N . THR A 1 368 ? 6.480 -11.379 -37.252 1.00 91.44 368 THR A N 1
ATOM 2947 C CA . THR A 1 368 ? 5.255 -10.944 -36.576 1.00 91.44 368 THR A CA 1
ATOM 2948 C C . THR A 1 368 ? 5.098 -11.768 -35.308 1.00 91.44 368 THR A C 1
ATOM 2950 O O . THR A 1 368 ? 4.992 -12.989 -35.383 1.00 91.44 368 THR A O 1
ATOM 2953 N N . LEU A 1 369 ? 5.102 -11.105 -34.154 1.00 91.38 369 LEU A N 1
ATOM 2954 C CA . LEU A 1 369 ? 5.011 -11.758 -32.845 1.00 91.38 369 LEU A CA 1
ATOM 2955 C C . LEU A 1 369 ? 3.600 -11.698 -32.264 1.00 91.38 369 LEU A C 1
ATOM 2957 O O . LEU A 1 369 ? 3.214 -12.553 -31.475 1.00 91.38 369 LEU A O 1
ATOM 2961 N N . SER A 1 370 ? 2.822 -10.687 -32.645 1.00 90.31 370 SER A N 1
ATOM 2962 C CA . SER A 1 370 ? 1.432 -10.535 -32.225 1.00 90.31 370 SER A CA 1
ATOM 2963 C C . SER A 1 370 ? 0.652 -9.706 -33.246 1.00 90.31 370 SER A C 1
ATOM 2965 O O . SER A 1 370 ? 1.213 -9.215 -34.224 1.00 90.31 370 SER A O 1
ATOM 2967 N N . HIS A 1 371 ? -0.648 -9.546 -33.029 1.00 86.50 371 HIS A N 1
ATOM 2968 C CA . HIS A 1 371 ? -1.519 -8.723 -33.861 1.00 86.50 371 HIS A CA 1
ATOM 2969 C C . HIS A 1 371 ? -2.338 -7.780 -32.981 1.00 86.50 371 HIS A C 1
ATOM 2971 O O . HIS A 1 371 ? -2.914 -8.194 -31.976 1.00 86.50 371 HIS A O 1
ATOM 2977 N N . ARG A 1 372 ? -2.439 -6.514 -33.387 1.00 81.06 372 ARG A N 1
ATOM 2978 C CA . ARG A 1 372 ? -3.384 -5.550 -32.818 1.00 81.06 372 ARG A CA 1
ATOM 2979 C C . ARG A 1 372 ? -4.640 -5.492 -33.695 1.00 81.06 372 ARG A C 1
ATOM 2981 O O . ARG A 1 372 ? -4.499 -5.311 -34.904 1.00 81.06 372 ARG A O 1
ATOM 2988 N N . PRO A 1 373 ? -5.857 -5.597 -33.136 1.00 74.94 373 PRO A N 1
ATOM 2989 C CA . PRO A 1 373 ? -7.082 -5.423 -33.913 1.00 74.94 373 PRO A CA 1
ATOM 2990 C C . PRO A 1 373 ? -7.129 -4.050 -34.602 1.00 74.94 373 PRO A C 1
ATOM 2992 O O . PRO A 1 373 ? -6.738 -3.047 -34.003 1.00 74.94 373 PRO A O 1
ATOM 2995 N N . VAL A 1 374 ? -7.615 -3.995 -35.845 1.00 70.62 374 VAL A N 1
ATOM 2996 C CA . VAL A 1 374 ? -7.866 -2.726 -36.546 1.00 70.62 374 VAL A CA 1
ATOM 2997 C C . VAL A 1 374 ? -9.249 -2.191 -36.168 1.00 70.62 374 VAL A C 1
ATOM 2999 O O . VAL A 1 374 ? -10.236 -2.925 -36.200 1.00 70.62 374 VAL A O 1
ATOM 3002 N N . GLY A 1 375 ? -9.321 -0.895 -35.858 1.00 69.69 375 GLY A N 1
ATOM 3003 C CA . GLY A 1 375 ? -10.560 -0.204 -35.491 1.00 69.69 375 GLY A CA 1
ATOM 3004 C C . GLY A 1 375 ? -10.776 -0.104 -33.980 1.00 69.69 375 GLY A C 1
ATOM 3005 O O . GLY A 1 375 ? -9.834 -0.201 -33.196 1.00 69.69 375 GLY A O 1
ATOM 3006 N N . GLU A 1 376 ? -12.023 0.139 -33.575 1.00 72.31 376 GLU A N 1
ATOM 3007 C CA . GLU A 1 376 ? -12.400 0.225 -32.162 1.00 72.31 376 GLU A CA 1
ATOM 3008 C C . GLU A 1 376 ? -12.222 -1.140 -31.477 1.00 72.31 376 GLU A C 1
ATOM 3010 O O . GLU A 1 376 ? -12.894 -2.123 -31.808 1.00 72.31 376 GLU A O 1
ATOM 3015 N N . ILE A 1 377 ? -11.295 -1.208 -30.520 1.00 77.06 377 ILE A N 1
ATOM 3016 C CA . ILE A 1 377 ? -11.041 -2.422 -29.745 1.00 77.06 377 ILE A CA 1
ATOM 3017 C C . ILE A 1 377 ? -12.129 -2.532 -28.676 1.00 77.06 377 ILE A C 1
ATOM 3019 O O . ILE A 1 377 ? -12.186 -1.733 -27.745 1.00 77.06 377 ILE A O 1
ATOM 3023 N N . LYS A 1 378 ? -12.997 -3.538 -28.808 1.00 79.31 378 LYS A N 1
ATOM 3024 C CA . LYS A 1 378 ? -14.071 -3.787 -27.837 1.00 79.31 378 LYS A CA 1
ATOM 3025 C C . LYS A 1 378 ? -13.501 -4.200 -26.471 1.00 79.31 378 LYS A C 1
ATOM 3027 O O . LYS A 1 378 ? -12.528 -4.954 -26.462 1.00 79.31 378 LYS A O 1
ATOM 3032 N N . PRO A 1 379 ? -14.152 -3.842 -25.345 1.00 83.06 379 PRO A N 1
ATOM 3033 C CA . PRO A 1 379 ? -13.670 -4.171 -23.999 1.00 83.06 379 PRO A CA 1
ATOM 3034 C C . PRO A 1 379 ? -13.391 -5.659 -23.763 1.00 83.06 379 PRO A C 1
ATOM 3036 O O . PRO A 1 379 ? -12.462 -5.987 -23.050 1.00 83.06 379 PRO A O 1
ATOM 3039 N N . LEU A 1 380 ? -14.131 -6.563 -24.418 1.00 85.81 380 LEU A N 1
ATOM 3040 C CA . LEU A 1 380 ? -13.944 -8.022 -24.338 1.00 85.81 380 LEU A CA 1
ATOM 3041 C C . LEU A 1 380 ? -12.641 -8.550 -24.968 1.00 85.81 380 LEU A C 1
ATOM 3043 O O . LEU A 1 380 ? -12.354 -9.741 -24.886 1.00 85.81 380 LEU A O 1
ATOM 3047 N N . ASN A 1 381 ? -11.894 -7.709 -25.684 1.00 86.12 381 ASN A N 1
ATOM 3048 C CA . ASN A 1 381 ? -10.672 -8.132 -26.353 1.00 86.12 381 ASN A CA 1
ATOM 3049 C C . ASN A 1 381 ? -9.564 -8.418 -25.333 1.00 86.12 381 ASN A C 1
ATOM 3051 O O . ASN A 1 381 ? -9.396 -7.674 -24.371 1.00 86.12 381 ASN A O 1
ATOM 3055 N N . THR A 1 382 ? -8.752 -9.440 -25.590 1.00 83.94 382 THR A N 1
ATOM 3056 C CA . THR A 1 382 ? -7.633 -9.849 -24.726 1.00 83.94 382 THR A CA 1
ATOM 3057 C C . THR A 1 382 ? -6.488 -8.832 -24.652 1.00 83.94 382 THR A C 1
ATOM 3059 O O . THR A 1 382 ? -5.536 -9.046 -23.912 1.00 83.94 382 THR A O 1
ATOM 3062 N N . ALA A 1 383 ? -6.549 -7.738 -25.419 1.00 78.12 383 ALA A N 1
ATOM 3063 C CA . ALA A 1 383 ? -5.677 -6.580 -25.248 1.00 78.12 383 ALA A CA 1
ATOM 3064 C C . ALA A 1 383 ? -5.968 -5.791 -23.956 1.00 78.12 383 ALA A C 1
ATOM 3066 O O . ALA A 1 383 ? -5.122 -5.006 -23.534 1.00 78.12 383 ALA A O 1
ATOM 3067 N N . PHE A 1 384 ? -7.148 -5.973 -23.354 1.00 84.19 384 PHE A N 1
ATOM 3068 C CA . PHE A 1 384 ? -7.479 -5.446 -22.031 1.00 84.19 384 PHE A CA 1
ATOM 3069 C C . PHE A 1 384 ? -7.173 -6.477 -20.942 1.00 84.19 384 PHE A C 1
ATOM 3071 O O . PHE A 1 384 ? -7.193 -7.682 -21.198 1.00 84.19 384 PHE A O 1
ATOM 3078 N N . GLU A 1 385 ? -6.892 -5.999 -19.728 1.00 90.25 385 GLU A N 1
ATOM 3079 C CA . GLU A 1 385 ? -6.798 -6.873 -18.560 1.00 90.25 385 GLU A CA 1
ATOM 3080 C C . GLU A 1 385 ? -8.189 -7.406 -18.208 1.00 90.25 385 GLU A C 1
ATOM 3082 O O . GLU A 1 385 ? -9.160 -6.651 -18.181 1.00 90.25 385 GLU A O 1
ATOM 3087 N N . HIS A 1 386 ? -8.267 -8.710 -17.953 1.00 92.31 386 HIS A N 1
ATOM 3088 C CA . HIS A 1 386 ? -9.505 -9.421 -17.606 1.00 92.31 386 HIS A CA 1
ATOM 3089 C C . HIS A 1 386 ? -9.353 -10.262 -16.344 1.00 92.31 386 HIS A C 1
ATOM 3091 O O . HIS A 1 386 ? -10.347 -10.710 -15.777 1.00 92.31 386 HIS A O 1
ATOM 3097 N N . VAL A 1 387 ? -8.115 -10.523 -15.922 1.00 92.94 387 VAL A N 1
ATOM 3098 C CA . VAL A 1 387 ? -7.823 -11.394 -14.792 1.00 92.94 387 VAL A CA 1
ATOM 3099 C C . VAL A 1 387 ? -7.694 -10.542 -13.543 1.00 92.94 387 VAL A C 1
ATOM 3101 O O . VAL A 1 387 ? -6.835 -9.663 -13.466 1.00 92.94 387 VAL A O 1
ATOM 3104 N N . HIS A 1 388 ? -8.542 -10.834 -12.558 1.00 93.00 388 HIS A N 1
ATOM 3105 C CA . HIS A 1 388 ? -8.414 -10.243 -11.238 1.00 93.00 388 HIS A CA 1
ATOM 3106 C C . HIS A 1 388 ? -7.302 -10.922 -10.436 1.00 93.00 388 HIS A C 1
ATOM 3108 O O . HIS A 1 388 ? -7.153 -12.143 -10.483 1.00 93.00 388 HIS A O 1
ATOM 3114 N N . VAL A 1 389 ? -6.557 -10.130 -9.672 1.00 91.25 389 VAL A N 1
ATOM 3115 C CA . VAL A 1 389 ? -5.514 -10.593 -8.751 1.00 91.25 389 VAL A CA 1
ATOM 3116 C C . VAL A 1 389 ? -5.871 -10.201 -7.322 1.00 91.25 389 VAL A C 1
ATOM 3118 O O . VAL A 1 389 ? -6.426 -9.129 -7.087 1.00 91.25 389 VAL A O 1
ATOM 3121 N N . GLY A 1 390 ? -5.576 -11.082 -6.370 1.00 90.62 390 GLY A N 1
ATOM 3122 C CA . GLY A 1 390 ? -5.798 -10.836 -4.942 1.00 90.62 390 GLY A CA 1
ATOM 3123 C C . GLY A 1 390 ? -4.610 -11.224 -4.067 1.00 90.62 390 GLY A C 1
ATOM 3124 O O . GLY A 1 390 ? -4.600 -10.897 -2.891 1.00 90.62 390 GLY A O 1
ATOM 3125 N N . ASP A 1 391 ? -3.590 -11.878 -4.610 1.00 91.69 391 ASP A N 1
ATOM 3126 C CA . ASP A 1 391 ? -2.415 -12.327 -3.869 1.00 91.69 391 ASP A CA 1
ATOM 3127 C C . ASP A 1 391 ? -1.152 -12.281 -4.743 1.00 91.69 391 ASP A C 1
ATOM 3129 O O . ASP A 1 391 ? -1.203 -11.929 -5.927 1.00 91.69 391 ASP A O 1
ATOM 3133 N N . GLU A 1 392 ? -0.006 -12.623 -4.148 1.00 91.12 392 GLU A N 1
ATOM 3134 C CA . GLU A 1 392 ? 1.287 -12.662 -4.841 1.00 91.12 392 GLU A CA 1
ATOM 3135 C C . GLU A 1 392 ? 1.283 -13.642 -6.009 1.00 91.12 392 GLU A C 1
ATOM 3137 O O . GLU A 1 392 ? 1.828 -13.330 -7.064 1.00 91.12 392 GLU A O 1
ATOM 3142 N N . HIS A 1 393 ? 0.604 -14.782 -5.877 1.00 92.69 393 HIS A N 1
ATOM 3143 C CA . HIS A 1 393 ? 0.542 -15.781 -6.938 1.00 92.69 393 HIS A CA 1
ATOM 3144 C C . HIS A 1 393 ? -0.167 -15.243 -8.190 1.00 92.69 393 HIS A C 1
ATOM 3146 O O . HIS A 1 393 ? 0.319 -15.406 -9.313 1.00 92.69 393 HIS A O 1
ATOM 3152 N N . GLY A 1 394 ? -1.283 -14.531 -8.013 1.00 95.19 394 GLY A N 1
ATOM 3153 C CA . GLY A 1 394 ? -1.968 -13.837 -9.099 1.00 95.19 394 GLY A CA 1
ATOM 3154 C C . GLY A 1 394 ? -1.072 -12.796 -9.772 1.00 95.19 394 GLY A C 1
ATOM 3155 O O . GLY A 1 394 ? -1.009 -12.743 -11.003 1.00 95.19 394 GLY A O 1
ATOM 3156 N N . VAL A 1 395 ? -0.339 -12.001 -8.985 1.00 96.31 395 VAL A N 1
ATOM 3157 C CA . VAL A 1 395 ? 0.595 -10.986 -9.504 1.00 96.31 395 VAL A CA 1
ATOM 3158 C C . VAL A 1 395 ? 1.743 -11.626 -10.285 1.00 96.31 395 VAL A C 1
ATOM 3160 O O . VAL A 1 395 ? 2.029 -11.184 -11.400 1.00 96.31 395 VAL A O 1
ATOM 3163 N N . GLN A 1 396 ? 2.341 -12.703 -9.772 1.00 96.12 396 GLN A N 1
ATOM 3164 C CA . GLN A 1 396 ? 3.358 -13.491 -10.477 1.00 96.12 396 GLN A CA 1
ATOM 3165 C C . GLN A 1 396 ? 2.823 -14.006 -11.820 1.00 96.12 396 GLN A C 1
ATOM 3167 O O . GLN A 1 396 ? 3.475 -13.842 -12.853 1.00 96.12 396 GLN A O 1
ATOM 3172 N N . GLY A 1 397 ? 1.593 -14.528 -11.853 1.00 97.12 397 GLY A N 1
ATOM 3173 C CA . GLY A 1 397 ? 0.943 -14.961 -13.092 1.00 97.12 397 GLY A CA 1
ATOM 3174 C C . GLY A 1 397 ? 0.780 -13.831 -14.116 1.00 97.12 397 GLY A C 1
ATOM 3175 O O . GLY A 1 397 ? 1.049 -14.021 -15.307 1.00 97.12 397 GLY A O 1
ATOM 3176 N N . ARG A 1 398 ? 0.390 -12.623 -13.680 1.00 96.88 398 ARG A N 1
ATOM 3177 C CA . ARG A 1 398 ? 0.293 -11.453 -14.577 1.00 96.88 398 ARG A CA 1
ATOM 3178 C C . ARG A 1 398 ? 1.660 -10.954 -15.026 1.00 96.88 398 ARG A C 1
ATOM 3180 O O . ARG A 1 398 ? 1.803 -10.573 -16.188 1.00 96.88 398 ARG A O 1
ATOM 3187 N N . PHE A 1 399 ? 2.665 -10.987 -14.155 1.00 97.81 399 PHE A N 1
ATOM 3188 C CA . PHE A 1 399 ? 4.044 -10.662 -14.511 1.00 97.81 399 PHE A CA 1
ATOM 3189 C C . PHE A 1 399 ? 4.562 -11.609 -15.601 1.00 97.81 399 PHE A C 1
ATOM 3191 O O . PHE A 1 399 ? 5.029 -11.148 -16.643 1.00 97.81 399 PHE A O 1
ATOM 3198 N N . GLN A 1 400 ? 4.395 -12.922 -15.433 1.00 97.19 400 GLN A N 1
ATOM 3199 C CA . GLN A 1 400 ? 4.806 -13.903 -16.440 1.00 97.19 400 GLN A CA 1
ATOM 3200 C C . GLN A 1 400 ? 4.038 -13.728 -17.758 1.00 97.19 400 GLN A C 1
ATOM 3202 O O . GLN A 1 400 ? 4.633 -13.799 -18.830 1.00 97.19 400 GLN A O 1
ATOM 3207 N N . GLN A 1 401 ? 2.744 -13.398 -17.717 1.00 95.81 401 GLN A N 1
ATOM 3208 C CA . GLN A 1 401 ? 1.962 -13.112 -18.925 1.00 95.81 401 GLN A CA 1
ATOM 3209 C C . GLN A 1 401 ? 2.455 -11.859 -19.672 1.00 95.81 401 GLN A C 1
ATOM 3211 O O . GLN A 1 401 ? 2.562 -11.869 -20.901 1.00 95.81 401 GLN A O 1
ATOM 3216 N N . ASN A 1 402 ? 2.718 -10.763 -18.954 1.00 96.00 402 ASN A N 1
ATOM 3217 C CA . ASN A 1 402 ? 2.942 -9.441 -19.551 1.00 96.00 402 ASN A CA 1
ATOM 3218 C C . ASN A 1 402 ? 4.422 -9.098 -19.781 1.00 96.00 402 ASN A C 1
ATOM 3220 O O . ASN A 1 402 ? 4.716 -8.277 -20.660 1.00 96.00 402 ASN A O 1
ATOM 3224 N N . ILE A 1 403 ? 5.333 -9.719 -19.031 1.00 97.50 403 ILE A N 1
ATOM 3225 C CA . ILE A 1 403 ? 6.789 -9.646 -19.202 1.00 97.50 403 ILE A CA 1
ATOM 3226 C C . ILE A 1 403 ? 7.310 -10.979 -19.715 1.00 97.50 403 ILE A C 1
ATOM 3228 O O . ILE A 1 403 ? 7.807 -11.016 -20.835 1.00 97.50 403 ILE A O 1
ATOM 3232 N N . GLY A 1 404 ? 7.167 -12.061 -18.946 1.00 97.12 404 GLY A N 1
ATOM 3233 C CA . GLY A 1 404 ? 7.850 -13.330 -19.215 1.00 97.12 404 GLY A CA 1
ATOM 3234 C C . GLY A 1 404 ? 7.617 -13.870 -20.627 1.00 97.12 404 GLY A C 1
ATOM 3235 O O . GLY A 1 404 ? 8.557 -14.011 -21.413 1.00 97.12 404 GLY A O 1
ATOM 3236 N N . GLN A 1 405 ? 6.355 -14.081 -20.996 1.00 96.38 405 GLN A N 1
ATOM 3237 C CA . GLN A 1 405 ? 5.934 -14.581 -22.304 1.00 96.38 405 GLN A CA 1
ATOM 3238 C C . GLN A 1 405 ? 6.327 -13.631 -23.444 1.00 96.38 405 GLN A C 1
ATOM 3240 O O . GLN A 1 405 ? 6.856 -14.062 -24.471 1.00 96.38 405 GLN A O 1
ATOM 3245 N N . ILE A 1 406 ? 6.070 -12.330 -23.272 1.00 96.19 406 ILE A N 1
ATOM 3246 C CA . ILE A 1 406 ? 6.302 -11.319 -24.313 1.00 96.19 406 ILE A CA 1
ATOM 3247 C C . ILE A 1 406 ? 7.797 -11.127 -24.560 1.00 96.19 406 ILE A C 1
ATOM 3249 O O . ILE A 1 406 ? 8.239 -11.167 -25.707 1.00 96.19 406 ILE A O 1
ATOM 3253 N N . MET A 1 407 ? 8.582 -10.954 -23.499 1.00 97.19 407 MET A N 1
ATOM 3254 C CA . MET A 1 407 ? 10.022 -10.743 -23.597 1.00 97.19 407 MET A CA 1
ATOM 3255 C C . MET A 1 407 ? 10.739 -11.997 -24.085 1.00 97.19 407 MET A C 1
ATOM 3257 O O . MET A 1 407 ? 11.607 -11.882 -24.940 1.00 97.19 407 MET A O 1
ATOM 3261 N N . THR A 1 408 ? 10.317 -13.194 -23.672 1.00 96.88 408 THR A N 1
ATOM 3262 C CA . THR A 1 408 ? 10.858 -14.446 -24.229 1.00 96.88 408 THR A CA 1
ATOM 3263 C C . THR A 1 408 ? 10.601 -14.557 -25.736 1.00 96.88 408 THR A C 1
ATOM 3265 O O . THR A 1 408 ? 11.491 -14.944 -26.491 1.00 96.88 408 THR A O 1
ATOM 3268 N N . ALA A 1 409 ? 9.410 -14.176 -26.216 1.00 96.12 409 ALA A N 1
ATOM 3269 C CA . ALA A 1 409 ? 9.126 -14.135 -27.653 1.00 96.12 409 ALA A CA 1
ATOM 3270 C C . ALA A 1 409 ? 9.980 -13.085 -28.386 1.00 96.12 409 ALA A C 1
ATOM 3272 O O . ALA A 1 409 ? 10.473 -13.348 -29.485 1.00 96.12 409 ALA A O 1
ATOM 3273 N N . VAL A 1 410 ? 10.187 -11.915 -27.773 1.00 95.69 410 VAL A N 1
ATOM 3274 C CA . VAL A 1 410 ? 11.096 -10.876 -28.278 1.00 95.69 410 VAL A CA 1
ATOM 3275 C C . VAL A 1 410 ? 12.516 -11.423 -28.392 1.00 95.69 410 VAL A C 1
ATOM 3277 O O . VAL A 1 410 ? 13.075 -11.353 -29.483 1.00 95.69 410 VAL A O 1
ATOM 3280 N N . PHE A 1 411 ? 13.078 -12.008 -27.333 1.00 94.62 411 PHE A N 1
ATOM 3281 C CA . PHE A 1 411 ? 14.438 -12.553 -27.325 1.00 94.62 411 PHE A CA 1
ATOM 3282 C C . PHE A 1 411 ? 14.626 -13.602 -28.417 1.00 94.62 411 PHE A C 1
ATOM 3284 O O . PHE A 1 411 ? 15.491 -13.434 -29.275 1.00 94.62 411 PHE A O 1
ATOM 3291 N N . LYS A 1 412 ? 13.724 -14.586 -28.499 1.00 93.12 412 LYS A N 1
ATOM 3292 C CA . LYS A 1 412 ? 13.734 -15.602 -29.564 1.00 93.12 412 LYS A CA 1
ATOM 3293 C C . LYS A 1 412 ? 13.687 -14.988 -30.961 1.00 93.12 412 LYS A C 1
ATOM 3295 O O . LYS A 1 412 ? 14.402 -15.430 -31.853 1.00 93.12 412 LYS A O 1
ATOM 3300 N N . SER A 1 413 ? 12.872 -13.951 -31.164 1.00 93.44 413 SER A N 1
ATOM 3301 C CA . SER A 1 413 ? 12.793 -13.269 -32.461 1.00 93.44 413 SER A CA 1
ATOM 3302 C C . SER A 1 413 ? 14.075 -12.529 -32.837 1.00 93.44 413 SER A C 1
ATOM 3304 O O . SER A 1 413 ? 14.314 -12.332 -34.020 1.00 93.44 413 SER A O 1
ATOM 3306 N N . GLN A 1 414 ? 14.857 -12.094 -31.846 1.00 91.19 414 GLN A N 1
ATOM 3307 C CA . GLN A 1 414 ? 16.133 -11.406 -32.033 1.00 91.19 414 GLN A CA 1
ATOM 3308 C C . GLN A 1 414 ? 17.328 -12.373 -31.938 1.00 91.19 414 GLN A C 1
ATOM 3310 O O . GLN A 1 414 ? 18.455 -11.907 -31.829 1.00 91.19 414 GLN A O 1
ATOM 3315 N N . GLU A 1 415 ? 17.089 -13.693 -31.966 1.00 91.00 415 GLU A N 1
ATOM 3316 C CA . GLU A 1 415 ? 18.126 -14.735 -31.832 1.00 91.00 415 GLU A CA 1
ATOM 3317 C C . GLU A 1 415 ? 18.934 -14.621 -30.523 1.00 91.00 415 GLU A C 1
ATOM 3319 O O . GLU A 1 415 ? 20.107 -14.977 -30.452 1.00 91.00 415 GLU A O 1
ATOM 3324 N N . ILE A 1 416 ? 18.290 -14.129 -29.463 1.00 90.50 416 ILE A N 1
ATOM 3325 C CA . ILE A 1 416 ? 18.843 -14.064 -28.112 1.00 90.50 416 ILE A CA 1
ATOM 3326 C C . ILE A 1 416 ? 18.383 -15.317 -27.362 1.00 90.50 416 ILE A C 1
ATOM 3328 O O . ILE A 1 416 ? 17.188 -15.491 -27.109 1.00 90.50 416 ILE A O 1
ATOM 3332 N N . GLY A 1 417 ? 19.337 -16.165 -26.976 1.00 91.06 417 GLY A N 1
ATOM 3333 C CA . GLY A 1 417 ? 19.116 -17.395 -26.210 1.00 91.06 417 GLY A CA 1
ATOM 3334 C C . GLY A 1 417 ? 18.791 -17.147 -24.735 1.00 91.06 417 GLY A C 1
ATOM 3335 O O . GLY A 1 417 ? 19.499 -17.638 -23.869 1.00 91.06 417 GLY A O 1
ATOM 3336 N N . LEU A 1 418 ? 17.754 -16.356 -24.448 1.00 93.81 418 LEU A N 1
ATOM 3337 C CA . LEU A 1 418 ? 17.292 -16.012 -23.101 1.00 93.81 418 LEU A CA 1
ATOM 3338 C C . LEU A 1 418 ? 15.777 -16.219 -23.003 1.00 93.81 418 LEU A C 1
ATOM 3340 O O . LEU A 1 418 ? 15.022 -15.814 -23.888 1.00 93.81 418 LEU A O 1
ATOM 3344 N N . SER A 1 419 ? 15.319 -16.827 -21.914 1.00 95.19 419 SER A N 1
ATOM 3345 C CA . SER A 1 419 ? 13.899 -17.016 -21.601 1.00 95.19 419 SER A CA 1
ATOM 3346 C C . SER A 1 419 ? 13.617 -16.689 -20.139 1.00 95.19 419 SER A C 1
ATOM 3348 O O . SER A 1 419 ? 14.463 -16.902 -19.276 1.00 95.19 419 SER A O 1
ATOM 3350 N N . PHE A 1 420 ? 12.416 -16.193 -19.854 1.00 96.38 420 PHE A N 1
ATOM 3351 C CA . PHE A 1 420 ? 11.906 -16.151 -18.484 1.00 96.38 420 PHE A CA 1
ATOM 3352 C C . PHE A 1 420 ? 11.396 -17.532 -18.074 1.00 96.38 420 PHE A C 1
ATOM 3354 O O . PHE A 1 420 ? 10.851 -18.266 -18.901 1.00 96.38 420 PHE A O 1
ATOM 3361 N N . GLY A 1 421 ? 11.535 -17.864 -16.796 1.00 92.62 421 GLY A N 1
ATOM 3362 C CA . GLY A 1 421 ? 10.998 -19.097 -16.237 1.00 92.62 421 GLY A CA 1
ATOM 3363 C C . GLY A 1 421 ? 10.881 -19.065 -14.721 1.00 92.62 421 GLY A C 1
ATOM 3364 O O . GLY A 1 421 ? 11.274 -18.096 -14.064 1.00 92.62 421 GLY A O 1
ATOM 3365 N N . ASP A 1 422 ? 10.347 -20.158 -14.188 1.00 91.44 422 ASP A N 1
ATOM 3366 C CA . ASP A 1 422 ? 10.337 -20.438 -12.757 1.00 91.44 422 ASP A CA 1
ATOM 3367 C C . ASP A 1 422 ? 11.706 -20.981 -12.338 1.00 91.44 422 ASP A C 1
ATOM 3369 O O . ASP A 1 422 ? 12.366 -21.701 -13.093 1.00 91.44 422 ASP A O 1
ATOM 3373 N N . PHE A 1 423 ? 12.130 -20.712 -11.102 1.00 91.44 423 PHE A N 1
ATOM 3374 C CA . PHE A 1 423 ? 13.446 -21.152 -10.625 1.00 91.44 423 PHE A CA 1
ATOM 3375 C C . PHE A 1 423 ? 13.666 -22.671 -10.736 1.00 91.44 423 PHE A C 1
ATOM 3377 O O . PHE A 1 423 ? 14.771 -23.135 -11.017 1.00 91.44 423 PHE A O 1
ATOM 3384 N N . LYS A 1 424 ? 12.603 -23.463 -10.552 1.00 88.56 424 LYS A N 1
ATOM 3385 C CA . LYS A 1 424 ? 12.650 -24.933 -10.627 1.00 88.56 424 LYS A CA 1
ATOM 3386 C C . LYS A 1 424 ? 12.930 -25.480 -12.030 1.00 88.56 424 LYS A C 1
ATOM 3388 O O . LYS A 1 424 ? 13.208 -26.667 -12.153 1.00 88.56 424 LYS A O 1
ATOM 3393 N N . CYS A 1 425 ? 12.898 -24.643 -13.065 1.00 84.62 425 CYS A N 1
ATOM 3394 C CA . CYS A 1 425 ? 13.335 -25.017 -14.409 1.00 84.62 425 CYS A CA 1
ATOM 3395 C C . CYS A 1 425 ? 14.867 -25.045 -14.560 1.00 84.62 425 CYS A C 1
ATOM 3397 O O . CYS A 1 425 ? 15.361 -25.443 -15.611 1.00 84.62 425 CYS A O 1
ATOM 3399 N N . THR A 1 426 ? 15.618 -24.617 -13.542 1.00 85.00 426 THR A N 1
ATOM 3400 C CA . THR A 1 426 ? 17.085 -24.543 -13.577 1.00 85.00 426 THR A CA 1
ATOM 3401 C C . THR A 1 426 ? 17.718 -25.833 -13.055 1.00 85.00 426 THR A C 1
ATOM 3403 O O . THR A 1 426 ? 17.141 -26.531 -12.221 1.00 85.00 426 THR A O 1
ATOM 3406 N N . ALA A 1 427 ? 18.940 -26.139 -13.493 1.00 73.56 427 ALA A N 1
ATOM 3407 C CA . ALA A 1 427 ? 19.701 -27.301 -13.015 1.00 73.56 427 ALA A CA 1
ATOM 3408 C C . ALA A 1 427 ? 20.369 -27.083 -11.634 1.00 73.56 427 ALA A C 1
ATOM 3410 O O . ALA A 1 427 ? 21.356 -27.743 -11.308 1.00 73.56 427 ALA A O 1
ATOM 3411 N N . ASN A 1 428 ? 19.883 -26.129 -10.833 1.00 80.56 428 ASN A N 1
ATOM 3412 C CA . ASN A 1 428 ? 20.526 -25.706 -9.592 1.00 80.56 428 ASN A CA 1
ATOM 3413 C C . ASN A 1 428 ? 19.951 -26.438 -8.359 1.00 80.56 428 ASN A C 1
ATOM 3415 O O . ASN A 1 428 ? 18.739 -26.592 -8.222 1.00 80.56 428 ASN A O 1
ATOM 3419 N N . ASN A 1 429 ? 20.823 -26.843 -7.427 1.00 80.25 429 ASN A N 1
ATOM 3420 C CA . ASN A 1 429 ? 20.453 -27.519 -6.172 1.00 80.25 429 ASN A CA 1
ATOM 3421 C C . ASN A 1 429 ? 20.116 -26.552 -5.019 1.00 80.25 429 ASN A C 1
ATOM 3423 O O . ASN A 1 429 ? 19.967 -26.973 -3.870 1.00 80.25 429 ASN A O 1
ATOM 3427 N N . TYR A 1 430 ? 20.013 -25.255 -5.299 1.00 87.00 430 TYR A N 1
ATOM 3428 C CA . TYR A 1 430 ? 19.636 -24.246 -4.321 1.00 87.00 430 TYR A CA 1
ATOM 3429 C C . TYR A 1 430 ? 18.221 -24.486 -3.778 1.00 87.00 430 TYR A C 1
ATOM 3431 O O . TYR A 1 430 ? 17.273 -24.789 -4.507 1.00 87.00 430 TYR A O 1
ATOM 3439 N N . THR A 1 431 ? 18.079 -24.368 -2.459 1.00 85.56 431 THR A N 1
ATOM 3440 C CA . THR A 1 431 ? 16.861 -24.770 -1.744 1.00 85.56 431 THR A CA 1
ATOM 3441 C C . THR A 1 431 ? 15.786 -23.690 -1.722 1.00 85.56 431 THR A C 1
ATOM 3443 O O . THR A 1 431 ? 14.604 -24.019 -1.612 1.00 85.56 431 THR A O 1
ATOM 3446 N N . LYS A 1 432 ? 16.166 -22.412 -1.843 1.00 89.44 432 LYS A N 1
ATOM 3447 C CA . LYS A 1 432 ? 15.207 -21.303 -1.932 1.00 89.44 432 LYS A CA 1
ATOM 3448 C C . LYS A 1 432 ? 14.727 -21.122 -3.373 1.00 89.44 432 LYS A C 1
ATOM 3450 O O . LYS A 1 432 ? 15.339 -21.627 -4.308 1.00 89.44 432 LYS A O 1
ATOM 3455 N N . ILE A 1 433 ? 13.607 -20.422 -3.537 1.00 89.69 433 ILE A N 1
ATOM 3456 C CA . ILE A 1 433 ? 12.896 -20.312 -4.814 1.00 89.69 433 ILE A CA 1
ATOM 3457 C C . ILE A 1 433 ? 12.656 -18.824 -5.100 1.00 89.69 433 ILE A C 1
ATOM 3459 O O . ILE A 1 433 ? 11.700 -18.278 -4.560 1.00 89.69 433 ILE A O 1
ATOM 3463 N N . PRO A 1 434 ? 13.531 -18.161 -5.880 1.00 94.19 434 PRO A N 1
ATOM 3464 C CA . PRO A 1 434 ? 13.210 -16.887 -6.518 1.00 94.19 434 PRO A CA 1
ATOM 3465 C C . PRO A 1 434 ? 11.904 -16.971 -7.318 1.00 94.19 434 PRO A C 1
ATOM 3467 O O . PRO A 1 434 ? 11.651 -17.985 -7.975 1.00 94.19 434 PRO A O 1
ATOM 3470 N N . ASP A 1 435 ? 11.118 -15.897 -7.302 1.00 95.81 435 ASP A N 1
ATOM 3471 C CA . ASP A 1 435 ? 9.794 -15.850 -7.938 1.00 95.81 435 ASP A CA 1
ATOM 3472 C C . ASP A 1 435 ? 9.857 -15.854 -9.468 1.00 95.81 435 ASP A C 1
ATOM 3474 O O . ASP A 1 435 ? 8.950 -16.338 -10.143 1.00 95.81 435 ASP A O 1
ATOM 3478 N N . ALA A 1 436 ? 10.931 -15.306 -10.034 1.00 95.88 436 ALA A N 1
ATOM 3479 C CA . ALA A 1 436 ? 11.168 -15.305 -11.470 1.00 95.88 436 ALA A CA 1
ATOM 3480 C C . ALA A 1 436 ? 12.663 -15.373 -11.768 1.00 95.88 436 ALA A C 1
ATOM 3482 O O . ALA A 1 436 ? 13.482 -14.800 -11.048 1.00 95.88 436 ALA A O 1
ATOM 3483 N N . VAL A 1 437 ? 13.028 -16.032 -12.863 1.00 95.88 437 VAL A N 1
ATOM 3484 C CA . VAL A 1 437 ? 14.413 -16.083 -13.337 1.00 95.88 437 VAL A CA 1
ATOM 3485 C C . VAL A 1 437 ? 14.520 -15.888 -14.836 1.00 95.88 437 VAL A C 1
ATOM 3487 O O . VAL A 1 437 ? 13.591 -16.182 -15.588 1.00 95.88 437 VAL A O 1
ATOM 3490 N N . GLY A 1 438 ? 15.683 -15.408 -15.261 1.00 94.81 438 GLY A N 1
ATOM 3491 C CA . GLY A 1 438 ? 16.153 -15.548 -16.631 1.00 94.81 438 GLY A CA 1
ATOM 3492 C C . GLY A 1 438 ? 17.002 -16.806 -16.748 1.00 94.81 438 GLY A C 1
ATOM 3493 O O . GLY A 1 438 ? 17.871 -17.032 -15.904 1.00 94.81 438 GLY A O 1
ATOM 3494 N N . ILE A 1 439 ? 16.769 -17.601 -17.786 1.00 92.81 439 ILE A N 1
ATOM 3495 C CA . ILE A 1 439 ? 17.566 -18.781 -18.118 1.00 92.81 439 ILE A CA 1
ATOM 3496 C C . ILE A 1 439 ? 18.015 -18.741 -19.572 1.00 92.81 439 ILE A C 1
ATOM 3498 O O . ILE A 1 439 ? 17.286 -18.249 -20.439 1.00 92.81 439 ILE A O 1
ATOM 3502 N N . ASP A 1 440 ? 19.204 -19.265 -19.839 1.00 90.62 440 ASP A N 1
ATOM 3503 C CA . ASP A 1 440 ? 19.650 -19.502 -21.208 1.00 90.62 440 ASP A CA 1
ATOM 3504 C C . ASP A 1 440 ? 19.081 -20.806 -21.794 1.00 90.62 440 ASP A C 1
ATOM 3506 O O . ASP A 1 440 ? 18.304 -21.527 -21.162 1.00 90.62 440 ASP A O 1
ATOM 3510 N N . GLU A 1 441 ? 19.461 -21.113 -23.033 1.00 87.50 441 GLU A N 1
ATOM 3511 C CA . GLU A 1 441 ? 19.045 -22.332 -23.736 1.00 87.50 441 GLU A CA 1
ATOM 3512 C C . GLU A 1 441 ? 19.519 -23.629 -23.058 1.00 87.50 441 GLU A C 1
ATOM 3514 O O . GLU A 1 441 ? 18.961 -24.696 -23.323 1.00 87.50 441 GLU A O 1
ATOM 3519 N N . GLN A 1 442 ? 20.529 -23.558 -22.188 1.00 86.50 442 GLN A N 1
ATOM 3520 C CA . GLN A 1 442 ? 21.047 -24.684 -21.412 1.00 86.50 442 GLN A CA 1
ATOM 3521 C C . GLN A 1 442 ? 20.411 -24.768 -20.013 1.00 86.50 442 GLN A C 1
ATOM 3523 O O . GLN A 1 442 ? 20.695 -25.708 -19.268 1.00 86.50 442 GLN A O 1
ATOM 3528 N N . GLY A 1 443 ? 19.534 -23.825 -19.655 1.00 84.88 443 GLY A N 1
ATOM 3529 C CA . GLY A 1 443 ? 18.899 -23.745 -18.342 1.00 84.88 443 GLY A CA 1
ATOM 3530 C C . GLY A 1 443 ? 19.793 -23.137 -17.258 1.00 84.88 443 GLY A C 1
ATOM 3531 O O . GLY A 1 443 ? 19.473 -23.273 -16.071 1.00 84.88 443 GLY A O 1
ATOM 3532 N N . ALA A 1 444 ? 20.906 -22.490 -17.626 1.00 88.50 444 ALA A N 1
ATOM 3533 C CA . ALA A 1 444 ? 21.747 -21.774 -16.675 1.00 88.50 444 ALA A CA 1
ATOM 3534 C C . ALA A 1 444 ? 21.139 -20.408 -16.339 1.00 88.50 444 ALA A C 1
ATOM 3536 O O . ALA A 1 444 ? 20.517 -19.755 -17.178 1.00 88.50 444 ALA A O 1
ATOM 3537 N N . LEU A 1 445 ? 21.301 -19.995 -15.082 1.00 91.62 445 LEU A N 1
ATOM 3538 C CA . LEU A 1 445 ? 20.724 -18.766 -14.544 1.00 91.62 445 LEU A CA 1
ATOM 3539 C C . LEU A 1 445 ? 21.426 -17.518 -15.079 1.00 91.62 445 LEU A C 1
ATOM 3541 O O . LEU A 1 445 ? 22.651 -17.455 -15.141 1.00 91.62 445 LEU A O 1
ATOM 3545 N N . GLN A 1 446 ? 20.617 -16.514 -15.399 1.00 90.88 446 GLN A N 1
ATOM 3546 C CA . GLN A 1 446 ? 21.042 -15.262 -16.026 1.00 90.88 446 GLN A CA 1
ATOM 3547 C C . GLN A 1 446 ? 20.769 -14.052 -15.124 1.00 90.88 446 GLN A C 1
ATOM 3549 O O . GLN A 1 446 ? 21.580 -13.133 -15.018 1.00 90.88 446 GLN A O 1
ATOM 3554 N N . PHE A 1 447 ? 19.622 -14.067 -14.446 1.00 94.62 447 PHE A N 1
ATOM 3555 C CA . PHE A 1 447 ? 19.239 -13.116 -13.406 1.00 94.62 447 PHE A CA 1
ATOM 3556 C C . PHE A 1 447 ? 18.136 -13.722 -12.536 1.00 94.62 447 PHE A C 1
ATOM 3558 O O . PHE A 1 447 ? 17.460 -14.673 -12.942 1.00 94.62 447 PHE A O 1
ATOM 3565 N N . VAL A 1 448 ? 17.922 -13.133 -11.361 1.00 96.38 448 VAL A N 1
ATOM 3566 C CA . VAL A 1 448 ? 16.883 -13.537 -10.401 1.00 96.38 448 VAL A CA 1
ATOM 3567 C C . VAL A 1 448 ? 15.962 -12.371 -10.060 1.00 96.38 448 VAL A C 1
ATOM 3569 O O . VAL A 1 448 ? 16.387 -11.218 -10.024 1.00 96.38 448 VAL A O 1
ATOM 3572 N N . GLY A 1 449 ? 14.696 -12.669 -9.810 1.00 96.94 449 GLY A N 1
ATOM 3573 C CA . GLY A 1 449 ? 13.664 -11.694 -9.496 1.00 96.94 449 GLY A CA 1
ATOM 3574 C C . GLY A 1 449 ? 12.847 -12.093 -8.278 1.00 96.94 449 GLY A C 1
ATOM 3575 O O . GLY A 1 449 ? 12.592 -13.277 -8.058 1.00 96.94 449 GLY A O 1
ATOM 3576 N N . GLU A 1 450 ? 12.419 -11.087 -7.525 1.00 97.12 450 GLU A N 1
ATOM 3577 C CA . GLU A 1 450 ? 11.427 -11.203 -6.452 1.00 97.12 450 GLU A CA 1
ATOM 3578 C C . GLU A 1 450 ? 10.200 -10.358 -6.814 1.00 97.12 450 GLU A C 1
ATOM 3580 O O . GLU A 1 450 ? 10.331 -9.249 -7.354 1.00 97.12 450 GLU A O 1
ATOM 3585 N N . ILE A 1 451 ? 9.010 -10.883 -6.531 1.00 96.88 451 ILE A N 1
ATOM 3586 C CA . ILE A 1 451 ? 7.727 -10.294 -6.903 1.00 96.88 451 ILE A CA 1
ATOM 3587 C C . ILE A 1 451 ? 6.860 -10.134 -5.656 1.00 96.88 451 ILE A C 1
ATOM 3589 O O . ILE A 1 451 ? 6.570 -11.092 -4.948 1.00 96.88 451 ILE A O 1
ATOM 3593 N N . LYS A 1 452 ? 6.386 -8.912 -5.425 1.00 95.25 452 LYS A N 1
ATOM 3594 C CA . LYS A 1 452 ? 5.490 -8.549 -4.322 1.00 95.25 452 LYS A CA 1
ATOM 3595 C C . LYS A 1 452 ? 4.144 -8.044 -4.844 1.00 95.25 452 LYS A C 1
ATOM 3597 O O . LYS A 1 452 ? 3.994 -7.746 -6.028 1.00 95.25 452 LYS A O 1
ATOM 3602 N N . VAL A 1 453 ? 3.142 -7.936 -3.973 1.00 94.06 453 VAL A N 1
ATOM 3603 C CA . VAL A 1 453 ? 1.859 -7.288 -4.323 1.00 94.06 453 VAL A CA 1
ATOM 3604 C C . VAL A 1 453 ? 1.957 -5.758 -4.234 1.00 94.06 453 VAL A C 1
ATOM 3606 O O . VAL A 1 453 ? 2.581 -5.273 -3.294 1.00 94.06 453 VAL A O 1
ATOM 3609 N N . PRO A 1 454 ? 1.324 -4.981 -5.136 1.00 91.38 454 PRO A N 1
ATOM 3610 C CA . PRO A 1 454 ? 1.445 -3.514 -5.150 1.00 91.38 454 PRO A CA 1
ATOM 3611 C C . PRO A 1 454 ? 0.571 -2.778 -4.127 1.00 91.38 454 PRO A C 1
ATOM 3613 O O . PRO A 1 454 ? 0.823 -1.614 -3.839 1.00 91.38 454 PRO A O 1
ATOM 3616 N N . TRP A 1 455 ? -0.475 -3.418 -3.596 1.00 89.88 455 TRP A N 1
ATOM 3617 C CA . TRP A 1 455 ? -1.460 -2.769 -2.715 1.00 89.88 455 TRP A CA 1
ATOM 3618 C C . TRP A 1 455 ? -1.111 -2.832 -1.220 1.00 89.88 455 TRP A C 1
ATOM 3620 O O . TRP A 1 455 ? -1.836 -2.266 -0.404 1.00 89.88 455 TRP A O 1
ATOM 3630 N N . VAL A 1 456 ? -0.030 -3.522 -0.849 1.00 83.62 456 VAL A N 1
ATOM 3631 C CA . VAL A 1 456 ? 0.509 -3.506 0.518 1.00 83.62 456 VAL A CA 1
ATOM 3632 C C . VAL A 1 456 ? 1.500 -2.350 0.618 1.00 83.62 456 VAL A C 1
ATOM 3634 O O . VAL A 1 456 ? 2.424 -2.260 -0.186 1.00 83.62 456 VAL A O 1
ATOM 3637 N N . GLU A 1 457 ? 1.305 -1.462 1.593 1.00 81.75 457 GLU A N 1
ATOM 3638 C CA . GLU A 1 457 ? 2.077 -0.217 1.720 1.00 81.75 457 GLU A CA 1
ATOM 3639 C C . GLU A 1 457 ? 3.586 -0.465 1.841 1.00 81.75 457 GLU A C 1
ATOM 3641 O O . GLU A 1 457 ? 4.363 0.178 1.133 1.00 81.75 457 GLU A O 1
ATOM 3646 N N . ASP A 1 458 ? 3.979 -1.467 2.632 1.00 83.12 458 ASP A N 1
ATOM 3647 C CA . ASP A 1 458 ? 5.377 -1.876 2.816 1.00 83.12 458 ASP A CA 1
ATOM 3648 C C . ASP A 1 458 ? 6.052 -2.326 1.510 1.00 83.12 458 ASP A C 1
ATOM 3650 O O . ASP A 1 458 ? 7.276 -2.347 1.408 1.00 83.12 458 ASP A O 1
ATOM 3654 N N . HIS A 1 459 ? 5.274 -2.714 0.495 1.00 88.31 459 HIS A N 1
ATOM 3655 C CA . HIS A 1 459 ? 5.792 -3.154 -0.799 1.00 88.31 459 HIS A CA 1
ATOM 3656 C C . HIS A 1 459 ? 6.035 -1.989 -1.776 1.00 88.31 459 HIS A C 1
ATOM 3658 O O . HIS A 1 459 ? 6.464 -2.227 -2.909 1.00 88.31 459 HIS A O 1
ATOM 3664 N N . SER A 1 460 ? 5.765 -0.740 -1.386 1.00 89.06 460 SER A N 1
ATOM 3665 C CA . SER A 1 460 ? 5.966 0.441 -2.233 1.00 89.06 460 SER A CA 1
ATOM 3666 C C . SER A 1 460 ? 7.446 0.824 -2.329 1.00 89.06 460 SER A C 1
ATOM 3668 O O . SER A 1 460 ? 8.037 1.350 -1.389 1.00 89.06 460 SER A O 1
ATOM 3670 N N . LEU A 1 461 ? 8.056 0.599 -3.492 1.00 88.00 461 LEU A N 1
ATOM 3671 C CA . LEU A 1 461 ? 9.475 0.875 -3.726 1.00 88.00 461 LEU A CA 1
ATOM 3672 C C . LEU A 1 461 ? 9.776 2.377 -3.686 1.00 88.00 461 LEU A C 1
ATOM 3674 O O . LEU A 1 461 ? 10.780 2.782 -3.102 1.00 88.00 461 LEU A O 1
ATOM 3678 N N . GLU A 1 462 ? 8.897 3.207 -4.256 1.00 85.81 462 GLU A N 1
ATOM 3679 C CA . GLU A 1 462 ? 9.087 4.667 -4.273 1.00 85.81 462 GLU A CA 1
ATOM 3680 C C . GLU A 1 462 ? 9.098 5.263 -2.861 1.00 85.81 462 GLU A C 1
ATOM 3682 O O . GLU A 1 462 ? 9.876 6.168 -2.572 1.00 85.81 462 GLU A O 1
ATOM 3687 N N . ASN A 1 463 ? 8.278 4.713 -1.957 1.00 80.19 463 ASN A N 1
ATOM 3688 C CA . ASN A 1 463 ? 8.186 5.207 -0.590 1.00 80.19 463 ASN A CA 1
ATOM 3689 C C . ASN A 1 463 ? 9.478 4.959 0.186 1.00 80.19 463 ASN A C 1
ATOM 3691 O O . ASN A 1 463 ? 9.714 5.642 1.171 1.00 80.19 463 ASN A O 1
ATOM 3695 N N . HIS A 1 464 ? 10.297 3.982 -0.204 1.00 79.50 464 HIS A N 1
ATOM 3696 C CA . HIS A 1 464 ? 11.434 3.544 0.602 1.00 79.50 464 HIS A CA 1
ATOM 3697 C C . HIS A 1 464 ? 12.793 3.880 -0.018 1.00 79.50 464 HIS A C 1
ATOM 3699 O O . HIS A 1 464 ? 13.771 3.998 0.723 1.00 79.50 464 HIS A O 1
ATOM 3705 N N . ILE A 1 465 ? 12.871 4.068 -1.339 1.00 77.50 465 ILE A N 1
ATOM 3706 C CA . ILE A 1 465 ? 14.135 4.329 -2.046 1.00 77.50 465 ILE A CA 1
ATOM 3707 C C . ILE A 1 465 ? 14.703 5.734 -1.773 1.00 77.50 465 ILE A C 1
ATOM 3709 O O . ILE A 1 465 ? 15.922 5.893 -1.704 1.00 77.50 465 ILE A O 1
ATOM 3713 N N . ASP A 1 466 ? 13.826 6.716 -1.537 1.00 63.91 466 ASP A N 1
ATOM 3714 C CA . ASP A 1 466 ? 14.170 8.140 -1.383 1.00 63.91 466 ASP A CA 1
ATOM 3715 C C . ASP A 1 466 ? 14.214 8.619 0.084 1.00 63.91 466 ASP A C 1
ATOM 3717 O O . ASP A 1 466 ? 14.401 9.809 0.357 1.00 63.91 466 ASP A O 1
ATOM 3721 N N . ILE A 1 467 ? 14.039 7.718 1.060 1.00 57.97 467 ILE A N 1
ATOM 3722 C CA . ILE A 1 467 ? 14.025 8.072 2.488 1.00 57.97 467 ILE A CA 1
ATOM 3723 C C . ILE A 1 467 ? 15.383 7.803 3.144 1.00 57.97 467 ILE A C 1
ATOM 3725 O O . ILE A 1 467 ? 15.756 6.648 3.349 1.00 57.97 467 ILE A O 1
ATOM 3729 N N . GLY A 1 468 ? 16.045 8.879 3.591 1.00 60.81 468 GLY A N 1
ATOM 3730 C CA . GLY A 1 468 ? 17.122 8.864 4.594 1.00 60.81 468 GLY A CA 1
ATOM 3731 C C . GLY A 1 468 ? 18.146 7.736 4.418 1.00 60.81 468 GLY A C 1
ATOM 3732 O O . GLY A 1 468 ? 18.708 7.561 3.341 1.00 60.81 468 GLY A O 1
ATOM 3733 N N . ASP A 1 469 ? 18.354 6.947 5.475 1.00 61.62 469 ASP A N 1
ATOM 3734 C CA . ASP A 1 469 ? 19.337 5.851 5.525 1.00 61.62 469 ASP A CA 1
ATOM 3735 C C . ASP A 1 469 ? 18.943 4.603 4.699 1.00 61.62 469 ASP A C 1
ATOM 3737 O O . ASP A 1 469 ? 19.611 3.565 4.767 1.00 61.62 469 ASP A O 1
ATOM 3741 N N . LYS A 1 470 ? 17.846 4.661 3.925 1.00 79.00 470 LYS A N 1
ATOM 3742 C CA . LYS A 1 470 ? 17.320 3.568 3.084 1.00 79.00 470 LYS A CA 1
ATOM 3743 C C . LYS A 1 470 ? 17.085 2.251 3.842 1.00 79.00 470 LYS A C 1
ATOM 3745 O O . LYS A 1 470 ? 17.100 1.182 3.238 1.00 79.00 470 LYS A O 1
ATOM 3750 N N . ILE A 1 471 ? 16.852 2.302 5.159 1.00 81.06 471 ILE A N 1
ATOM 3751 C CA . ILE A 1 471 ? 16.731 1.112 6.028 1.00 81.06 471 ILE A CA 1
ATOM 3752 C C . ILE A 1 471 ? 15.629 0.169 5.528 1.00 81.06 471 ILE A C 1
ATOM 3754 O O . ILE A 1 471 ? 15.868 -1.022 5.340 1.00 81.06 471 ILE A O 1
ATOM 3758 N N . TYR A 1 472 ? 14.444 0.706 5.233 1.00 83.69 472 TYR A N 1
ATOM 3759 C CA . TYR A 1 472 ? 13.339 -0.096 4.705 1.00 83.69 472 TYR A CA 1
ATOM 3760 C C . TYR A 1 472 ? 13.639 -0.649 3.313 1.00 83.69 472 TYR A C 1
ATOM 3762 O O . TYR A 1 472 ? 13.405 -1.826 3.060 1.00 83.69 472 TYR A O 1
ATOM 3770 N N . PHE A 1 473 ? 14.239 0.147 2.427 1.00 89.12 473 PHE A N 1
ATOM 3771 C CA . PHE A 1 473 ? 14.604 -0.325 1.094 1.00 89.12 473 PHE A CA 1
ATOM 3772 C C . PHE A 1 473 ? 15.644 -1.455 1.147 1.00 89.12 473 PHE A C 1
ATOM 3774 O O . PHE A 1 473 ? 15.522 -2.441 0.423 1.00 89.12 473 PHE A O 1
ATOM 3781 N N . ARG A 1 474 ? 16.609 -1.383 2.072 1.00 91.56 474 ARG A N 1
ATOM 3782 C CA . ARG A 1 474 ? 17.567 -2.465 2.359 1.00 91.56 474 ARG A CA 1
ATOM 3783 C C . ARG A 1 474 ? 16.885 -3.746 2.833 1.00 91.56 474 ARG A C 1
ATOM 3785 O O . ARG A 1 474 ? 17.347 -4.829 2.472 1.00 91.56 474 ARG A O 1
ATOM 3792 N N . LYS A 1 475 ? 15.800 -3.630 3.605 1.00 90.38 475 LYS A N 1
ATOM 3793 C CA . LYS A 1 475 ? 14.956 -4.765 4.004 1.00 90.38 475 LYS A CA 1
ATOM 3794 C C . LYS A 1 475 ? 14.216 -5.356 2.801 1.00 90.38 475 LYS A C 1
ATOM 3796 O O . LYS A 1 475 ? 14.260 -6.561 2.576 1.00 90.38 475 LYS A O 1
ATOM 3801 N N . MET A 1 476 ? 13.615 -4.509 1.963 1.00 90.81 476 MET A N 1
ATOM 3802 C CA . MET A 1 476 ? 12.891 -4.939 0.759 1.00 90.81 476 MET A CA 1
ATOM 3803 C C . MET A 1 476 ? 13.778 -5.720 -0.215 1.00 90.81 476 MET A C 1
ATOM 3805 O O . MET A 1 476 ? 13.395 -6.786 -0.695 1.00 90.81 476 MET A O 1
ATOM 3809 N N . ILE A 1 477 ? 14.978 -5.209 -0.503 1.00 94.38 477 ILE A N 1
ATOM 3810 C CA . ILE A 1 477 ? 15.905 -5.852 -1.445 1.00 94.38 477 ILE A CA 1
ATOM 3811 C C . ILE A 1 477 ? 16.704 -6.992 -0.809 1.00 94.38 477 ILE A C 1
ATOM 3813 O O . ILE A 1 477 ? 17.388 -7.725 -1.523 1.00 94.38 477 ILE A O 1
ATOM 3817 N N . GLY A 1 478 ? 16.646 -7.170 0.514 1.00 92.06 478 GLY A N 1
ATOM 3818 C CA . GLY A 1 478 ? 17.477 -8.137 1.227 1.00 92.06 478 GLY A CA 1
ATOM 3819 C C . GLY A 1 478 ? 17.292 -9.565 0.714 1.00 92.06 478 GLY A C 1
ATOM 3820 O O . GLY A 1 478 ? 18.274 -10.263 0.459 1.00 92.06 478 GLY A O 1
ATOM 3821 N N . GLN A 1 479 ? 16.051 -9.976 0.449 1.00 93.19 479 GLN A N 1
ATOM 3822 C CA . GLN A 1 479 ? 15.749 -11.307 -0.088 1.00 93.19 479 GLN A CA 1
ATOM 3823 C C . GLN A 1 479 ? 16.350 -11.527 -1.486 1.00 93.19 479 GLN A C 1
ATOM 3825 O O . GLN A 1 479 ? 17.103 -12.485 -1.674 1.00 93.19 479 GLN A O 1
ATOM 3830 N N . VAL A 1 480 ? 16.090 -10.628 -2.442 1.00 95.94 480 VAL A N 1
ATOM 3831 C CA . VAL A 1 480 ? 16.639 -10.746 -3.806 1.00 95.94 480 VAL A CA 1
ATOM 3832 C C . VAL A 1 480 ? 18.161 -10.592 -3.825 1.00 95.94 480 VAL A C 1
ATOM 3834 O O . VAL A 1 480 ? 18.835 -11.350 -4.515 1.00 95.94 480 VAL A O 1
ATOM 3837 N N . SER A 1 481 ? 18.734 -9.706 -3.005 1.00 94.56 481 SER A N 1
ATOM 3838 C CA . SER A 1 481 ? 20.192 -9.564 -2.885 1.00 94.56 481 SER A CA 1
ATOM 3839 C C . SER A 1 481 ? 20.846 -10.834 -2.338 1.00 94.56 481 SER A C 1
ATOM 3841 O O . SER A 1 481 ? 21.932 -11.208 -2.776 1.00 94.56 481 SER A O 1
ATOM 3843 N N . LYS A 1 482 ? 20.162 -11.555 -1.438 1.00 91.75 482 LYS A N 1
ATOM 3844 C CA . LYS A 1 482 ? 20.636 -12.845 -0.949 1.00 91.75 482 LYS A CA 1
ATOM 3845 C C . LYS A 1 482 ? 20.616 -13.892 -2.057 1.00 91.75 482 LYS A C 1
ATOM 3847 O O . LYS A 1 482 ? 21.566 -14.657 -2.160 1.00 91.75 482 LYS A O 1
ATOM 3852 N N . TYR A 1 483 ? 19.576 -13.922 -2.891 1.00 93.75 483 TYR A N 1
ATOM 3853 C CA . TYR A 1 483 ? 19.563 -14.797 -4.065 1.00 93.75 483 TYR A CA 1
ATOM 3854 C C . TYR A 1 483 ? 20.690 -14.457 -5.029 1.00 93.75 483 TYR A C 1
ATOM 3856 O O . TYR A 1 483 ? 21.375 -15.362 -5.491 1.00 93.75 483 TYR A O 1
ATOM 3864 N N . MET A 1 484 ? 20.918 -13.168 -5.289 1.00 93.56 484 MET A N 1
ATOM 3865 C CA . MET A 1 484 ? 22.018 -12.723 -6.138 1.00 93.56 484 MET A CA 1
ATOM 3866 C C . MET A 1 484 ? 23.370 -13.189 -5.598 1.00 93.56 484 MET A C 1
ATOM 3868 O O . MET A 1 484 ? 24.175 -13.726 -6.351 1.00 93.56 484 MET A O 1
ATOM 3872 N N . PHE A 1 485 ? 23.594 -13.059 -4.291 1.00 89.94 485 PHE A N 1
ATOM 3873 C CA . PHE A 1 485 ? 24.818 -13.518 -3.645 1.00 89.94 485 PHE A CA 1
ATOM 3874 C C . PHE A 1 485 ? 24.972 -15.047 -3.687 1.00 89.94 485 PHE A C 1
ATOM 3876 O O . PHE A 1 485 ? 25.974 -15.546 -4.195 1.00 89.94 485 PHE A O 1
ATOM 3883 N N . ASP A 1 486 ? 23.970 -15.788 -3.200 1.00 89.25 486 ASP A N 1
ATOM 3884 C CA . ASP A 1 486 ? 24.020 -17.252 -3.069 1.00 89.25 486 ASP A CA 1
ATOM 3885 C C . ASP A 1 486 ? 24.121 -17.962 -4.434 1.00 89.25 486 ASP A C 1
ATOM 3887 O O . ASP A 1 486 ? 24.692 -19.046 -4.527 1.00 89.25 486 ASP A O 1
ATOM 3891 N N . LEU A 1 487 ? 23.545 -17.373 -5.488 1.00 89.75 487 LEU A N 1
ATOM 3892 C CA . LEU A 1 487 ? 23.536 -17.926 -6.848 1.00 89.75 487 LEU A CA 1
ATOM 3893 C C . LEU A 1 487 ? 24.593 -17.291 -7.758 1.00 89.75 487 LEU A C 1
ATOM 3895 O O . LEU A 1 487 ? 24.620 -17.598 -8.948 1.00 89.75 487 LEU A O 1
ATOM 3899 N N . HIS A 1 488 ? 25.446 -16.412 -7.225 1.00 88.44 488 HIS A N 1
ATOM 3900 C CA . HIS A 1 488 ? 26.464 -15.674 -7.980 1.00 88.44 488 HIS A CA 1
ATOM 3901 C C . HIS A 1 488 ? 25.899 -14.904 -9.186 1.00 88.44 488 HIS A C 1
ATOM 3903 O O . HIS A 1 488 ? 26.499 -14.873 -10.260 1.00 88.44 488 HIS A O 1
ATOM 3909 N N . MET A 1 489 ? 24.728 -14.287 -9.030 1.00 90.44 489 MET A N 1
ATOM 3910 C CA . MET A 1 489 ? 24.079 -13.509 -10.083 1.00 90.44 489 MET A CA 1
ATOM 3911 C C . MET A 1 489 ? 24.480 -12.041 -10.009 1.00 90.44 489 MET A C 1
ATOM 3913 O O . MET A 1 489 ? 24.295 -11.373 -8.993 1.00 90.44 489 MET A O 1
ATOM 3917 N N . LYS A 1 490 ? 24.962 -11.515 -11.140 1.00 92.19 490 LYS A N 1
ATOM 3918 C CA . LYS A 1 490 ? 25.302 -10.095 -11.278 1.00 92.19 490 LYS A CA 1
ATOM 3919 C C . LYS A 1 490 ? 24.065 -9.202 -11.272 1.00 92.19 490 LYS A C 1
ATOM 3921 O O . LYS A 1 490 ? 24.116 -8.101 -10.736 1.00 92.19 490 LYS A O 1
ATOM 3926 N N . TYR A 1 491 ? 22.974 -9.666 -11.874 1.00 95.44 491 TYR A N 1
ATOM 3927 C CA . TYR A 1 491 ? 21.766 -8.877 -12.077 1.00 95.44 491 TYR A CA 1
ATOM 3928 C C . TYR A 1 491 ? 20.573 -9.500 -11.363 1.00 95.44 491 TYR A C 1
ATOM 3930 O O . TYR A 1 491 ? 20.415 -10.723 -11.321 1.00 95.44 491 TYR A O 1
ATOM 3938 N N . GLY A 1 492 ? 19.709 -8.640 -10.845 1.00 96.88 492 GLY A N 1
ATOM 3939 C CA . GLY A 1 492 ? 18.418 -9.039 -10.316 1.00 96.88 492 GLY A CA 1
ATOM 3940 C C . GLY A 1 492 ? 17.401 -7.914 -10.396 1.00 96.88 492 GLY A C 1
ATOM 3941 O O . GLY A 1 492 ? 17.711 -6.811 -10.846 1.00 96.88 492 GLY A O 1
ATOM 3942 N N . PHE A 1 493 ? 16.173 -8.188 -9.982 1.00 98.00 493 PHE A N 1
ATOM 3943 C CA . PHE A 1 493 ? 15.135 -7.166 -9.898 1.00 98.00 493 PHE A CA 1
ATOM 3944 C C . PHE A 1 493 ? 14.166 -7.446 -8.754 1.00 98.00 493 PHE A C 1
ATOM 3946 O O . PHE A 1 493 ? 13.926 -8.593 -8.381 1.00 98.00 493 PHE A O 1
ATOM 3953 N N . LEU A 1 494 ? 13.584 -6.380 -8.222 1.00 97.88 494 LEU A N 1
ATOM 3954 C CA . LEU A 1 494 ? 12.454 -6.445 -7.305 1.00 97.88 494 LEU A CA 1
ATOM 3955 C C . LEU A 1 494 ? 11.302 -5.683 -7.946 1.00 97.88 494 LEU A C 1
ATOM 3957 O O . LEU A 1 494 ? 11.469 -4.535 -8.364 1.00 97.88 494 LEU A O 1
ATOM 3961 N N . THR A 1 495 ? 10.142 -6.318 -8.044 1.00 97.94 495 THR A N 1
ATOM 3962 C CA . THR A 1 495 ? 8.942 -5.697 -8.605 1.00 97.94 495 THR A CA 1
ATOM 3963 C C . THR A 1 495 ? 7.748 -5.939 -7.705 1.00 97.94 495 THR A C 1
ATOM 3965 O O . THR A 1 495 ? 7.583 -7.027 -7.168 1.00 97.94 495 THR A O 1
ATOM 3968 N N . ASN A 1 496 ? 6.881 -4.943 -7.564 1.00 95.62 496 ASN A N 1
ATOM 3969 C CA . ASN A 1 496 ? 5.534 -5.149 -7.038 1.00 95.62 496 ASN A CA 1
ATOM 3970 C C . ASN A 1 496 ? 4.488 -5.172 -8.170 1.00 95.62 496 ASN A C 1
ATOM 3972 O O . ASN A 1 496 ? 3.318 -4.883 -7.955 1.00 95.62 496 ASN A O 1
ATOM 3976 N N . TYR A 1 497 ? 4.931 -5.478 -9.395 1.00 96.69 497 TYR A N 1
ATOM 3977 C CA . TYR A 1 497 ? 4.256 -5.236 -10.669 1.00 96.69 497 TYR A CA 1
ATOM 3978 C C . TYR A 1 497 ? 4.180 -3.758 -11.044 1.00 96.69 497 TYR A C 1
ATOM 3980 O O . TYR A 1 497 ? 4.694 -3.407 -12.101 1.00 96.69 497 TYR A O 1
ATOM 3988 N N . ASP A 1 498 ? 3.598 -2.896 -10.205 1.00 94.88 498 ASP A N 1
ATOM 3989 C CA . ASP A 1 498 ? 3.379 -1.485 -10.546 1.00 94.88 498 ASP A CA 1
ATOM 3990 C C . ASP A 1 498 ? 4.681 -0.685 -10.655 1.00 94.88 498 ASP A C 1
ATOM 3992 O O . ASP A 1 498 ? 4.806 0.193 -11.517 1.00 94.88 498 ASP A O 1
ATOM 3996 N N . GLN A 1 499 ? 5.639 -1.029 -9.801 1.00 96.75 499 GLN A N 1
ATOM 3997 C CA . GLN A 1 499 ? 6.951 -0.432 -9.614 1.00 96.75 499 GLN A CA 1
ATOM 3998 C C . GLN A 1 499 ? 8.008 -1.539 -9.674 1.00 96.75 499 GLN A C 1
ATOM 4000 O O . GLN A 1 499 ? 7.835 -2.619 -9.107 1.00 96.75 499 GLN A O 1
ATOM 4005 N N . THR A 1 500 ? 9.119 -1.278 -10.354 1.00 97.69 500 THR A N 1
ATOM 4006 C CA . THR A 1 500 ? 10.248 -2.210 -10.484 1.00 97.69 500 THR A CA 1
ATOM 4007 C C . THR A 1 500 ? 11.554 -1.466 -10.255 1.00 97.69 500 THR A C 1
ATOM 4009 O O . THR A 1 500 ? 11.765 -0.404 -10.837 1.00 97.69 500 THR A O 1
ATOM 4012 N N . VAL A 1 501 ? 12.451 -2.043 -9.462 1.00 96.81 501 VAL A N 1
ATOM 4013 C CA . VAL A 1 501 ? 13.858 -1.632 -9.377 1.00 96.81 501 VAL A CA 1
ATOM 4014 C C . VAL A 1 501 ? 14.745 -2.749 -9.913 1.00 96.81 501 VAL A C 1
ATOM 4016 O O . VAL A 1 501 ? 14.521 -3.928 -9.624 1.00 96.81 501 VAL A O 1
ATOM 4019 N N . PHE A 1 502 ? 15.754 -2.384 -10.697 1.00 97.62 502 PHE A N 1
ATOM 4020 C CA . PHE A 1 502 ? 16.784 -3.312 -11.155 1.00 97.62 502 PHE A CA 1
ATOM 4021 C C . PHE A 1 502 ? 18.011 -3.184 -10.263 1.00 97.62 502 PHE A C 1
ATOM 4023 O O . PHE A 1 502 ? 18.345 -2.093 -9.801 1.00 97.62 502 PHE A O 1
ATOM 4030 N N . LEU A 1 503 ? 18.670 -4.311 -10.026 1.00 96.69 503 LEU A N 1
ATOM 4031 C CA . LEU A 1 503 ? 19.824 -4.436 -9.153 1.00 96.69 503 LEU A CA 1
ATOM 4032 C C . LEU A 1 503 ? 21.023 -4.957 -9.945 1.00 96.69 503 LEU A C 1
ATOM 4034 O O . LEU A 1 503 ? 20.884 -5.851 -10.786 1.00 96.69 503 LEU A O 1
ATOM 4038 N N . LYS A 1 504 ? 22.205 -4.425 -9.643 1.00 94.62 504 LYS A N 1
ATOM 4039 C CA . LYS A 1 504 ? 23.488 -4.854 -10.206 1.00 94.62 504 LYS A CA 1
ATOM 4040 C C . LYS A 1 504 ? 24.510 -4.992 -9.088 1.00 94.62 504 LYS A C 1
ATOM 4042 O O . LYS A 1 504 ? 24.756 -4.037 -8.365 1.00 94.62 504 LYS A O 1
ATOM 4047 N N . SER A 1 505 ? 25.122 -6.161 -8.964 1.00 91.94 505 SER A N 1
ATOM 4048 C CA . SER A 1 505 ? 26.231 -6.382 -8.039 1.00 91.94 505 SER A CA 1
ATOM 4049 C C . SER A 1 505 ? 27.567 -6.102 -8.730 1.00 91.94 505 SER A C 1
ATOM 4051 O O . SER A 1 505 ? 27.813 -6.601 -9.833 1.00 91.94 505 SER A O 1
ATOM 4053 N N . GLU A 1 506 ? 28.427 -5.305 -8.098 1.00 88.62 506 GLU A N 1
ATOM 4054 C CA . GLU A 1 506 ? 29.777 -4.993 -8.583 1.00 88.62 506 GLU A CA 1
ATOM 4055 C C . GLU A 1 506 ? 30.815 -5.162 -7.475 1.00 88.62 506 GLU A C 1
ATOM 4057 O O . GLU A 1 506 ? 30.518 -5.002 -6.295 1.00 88.62 506 GLU A O 1
ATOM 4062 N N . TYR A 1 507 ? 32.042 -5.513 -7.861 1.00 84.50 507 TYR A N 1
ATOM 4063 C CA . TYR A 1 507 ? 33.171 -5.588 -6.941 1.00 84.50 507 TYR A CA 1
ATOM 4064 C C . TYR A 1 507 ? 34.059 -4.365 -7.155 1.00 84.50 507 TYR A C 1
ATOM 4066 O O . TYR A 1 507 ? 34.789 -4.284 -8.147 1.00 84.50 507 TYR A O 1
ATOM 4074 N N . VAL A 1 508 ? 33.966 -3.403 -6.243 1.00 83.06 508 VAL A N 1
ATOM 4075 C CA . VAL A 1 508 ? 34.619 -2.094 -6.332 1.00 83.06 508 VAL A CA 1
ATOM 4076 C C . VAL A 1 508 ? 35.522 -1.928 -5.113 1.00 83.06 508 VAL A C 1
ATOM 4078 O O . VAL A 1 508 ? 35.131 -2.212 -3.987 1.00 83.06 508 VAL A O 1
ATOM 4081 N N . ASN A 1 509 ? 36.777 -1.523 -5.331 1.00 82.50 509 ASN A N 1
ATOM 4082 C CA . ASN A 1 509 ? 37.746 -1.234 -4.261 1.00 82.50 509 ASN A CA 1
ATOM 4083 C C . ASN A 1 509 ? 37.901 -2.332 -3.183 1.00 82.50 509 ASN A C 1
ATOM 4085 O O . ASN A 1 509 ? 38.188 -2.039 -2.025 1.00 82.50 509 ASN A O 1
ATOM 4089 N N . GLY A 1 510 ? 37.747 -3.604 -3.558 1.00 81.44 510 GLY A N 1
ATOM 4090 C CA . GLY A 1 510 ? 37.901 -4.731 -2.635 1.00 81.44 510 GLY A CA 1
ATOM 4091 C C . GLY A 1 510 ? 36.627 -5.130 -1.878 1.00 81.44 510 GLY A C 1
ATOM 4092 O O . GLY A 1 510 ? 36.689 -6.036 -1.045 1.00 81.44 510 GLY A O 1
ATOM 4093 N N . GLN A 1 511 ? 35.482 -4.501 -2.158 1.00 84.94 511 GLN A N 1
ATOM 4094 C CA . GLN A 1 511 ? 34.195 -4.801 -1.527 1.00 84.94 511 GLN A CA 1
ATOM 4095 C C . GLN A 1 511 ? 33.091 -5.024 -2.567 1.00 84.94 511 GLN A C 1
ATOM 4097 O O . GLN A 1 511 ? 33.138 -4.501 -3.678 1.00 84.94 511 GLN A O 1
ATOM 4102 N N . TRP A 1 512 ? 32.101 -5.843 -2.208 1.00 85.12 512 TRP A N 1
ATOM 4103 C CA . TRP A 1 512 ? 30.901 -6.036 -3.017 1.00 85.12 512 TRP A CA 1
ATOM 4104 C C . TRP A 1 512 ? 29.906 -4.913 -2.746 1.00 85.12 512 TRP A C 1
ATOM 4106 O O . TRP A 1 512 ? 29.461 -4.741 -1.611 1.00 85.12 512 TRP A O 1
ATOM 4116 N N . GLU A 1 513 ? 29.535 -4.195 -3.796 1.00 92.00 513 GLU A N 1
ATOM 4117 C CA . GLU A 1 513 ? 28.543 -3.128 -3.785 1.00 92.00 513 GLU A CA 1
ATOM 4118 C C . GLU A 1 513 ? 27.291 -3.594 -4.535 1.00 92.00 513 GLU A C 1
ATOM 4120 O O . GLU A 1 513 ? 27.358 -4.358 -5.509 1.00 92.00 513 GLU A O 1
ATOM 4125 N N . LEU A 1 514 ? 26.125 -3.158 -4.062 1.00 94.38 514 LEU A N 1
ATOM 4126 C CA . LEU A 1 514 ? 24.862 -3.361 -4.757 1.00 94.38 514 LEU A CA 1
ATOM 4127 C C . LEU A 1 514 ? 24.403 -2.021 -5.318 1.00 94.38 514 LEU A C 1
ATOM 4129 O O . LEU A 1 514 ? 24.183 -1.073 -4.574 1.00 94.38 514 LEU A O 1
ATOM 4133 N N . HIS A 1 515 ? 24.235 -1.953 -6.629 1.00 94.62 515 HIS A N 1
ATOM 4134 C CA . HIS A 1 515 ? 23.692 -0.792 -7.314 1.00 94.62 515 HIS A CA 1
ATOM 4135 C C . HIS A 1 515 ? 22.214 -1.011 -7.596 1.00 94.62 515 HIS A C 1
ATOM 4137 O O . HIS A 1 515 ? 21.819 -2.112 -7.990 1.00 94.62 515 HIS A O 1
ATOM 4143 N N . HIS A 1 516 ? 21.404 0.030 -7.447 1.00 94.75 516 HIS A N 1
ATOM 4144 C CA . HIS A 1 516 ? 19.981 -0.008 -7.764 1.00 94.75 516 HIS A CA 1
ATOM 4145 C C . HIS A 1 516 ? 19.588 1.108 -8.731 1.00 94.75 516 HIS A C 1
ATOM 4147 O O . HIS A 1 516 ? 20.150 2.201 -8.706 1.00 94.75 516 HIS A O 1
ATOM 4153 N N . THR A 1 517 ? 18.594 0.858 -9.574 1.00 93.81 517 THR A N 1
ATOM 4154 C CA . THR A 1 517 ? 17.984 1.915 -10.391 1.00 93.81 517 THR A CA 1
ATOM 4155 C C . THR A 1 517 ? 16.999 2.743 -9.570 1.00 93.81 517 THR A C 1
ATOM 4157 O O . THR A 1 517 ? 16.563 2.321 -8.496 1.00 93.81 517 THR A O 1
ATOM 4160 N N . ASP A 1 518 ? 16.569 3.877 -10.121 1.00 89.75 518 ASP A N 1
ATOM 4161 C CA . ASP A 1 518 ? 15.295 4.486 -9.732 1.00 89.75 518 ASP A CA 1
ATOM 4162 C C . ASP A 1 518 ? 14.124 3.537 -10.034 1.00 89.75 518 ASP A C 1
ATOM 4164 O O . ASP A 1 518 ? 14.249 2.564 -10.793 1.00 89.75 518 ASP A O 1
ATOM 4168 N N . VAL A 1 519 ? 12.953 3.853 -9.481 1.00 91.75 519 VAL A N 1
ATOM 4169 C CA . VAL A 1 519 ? 11.718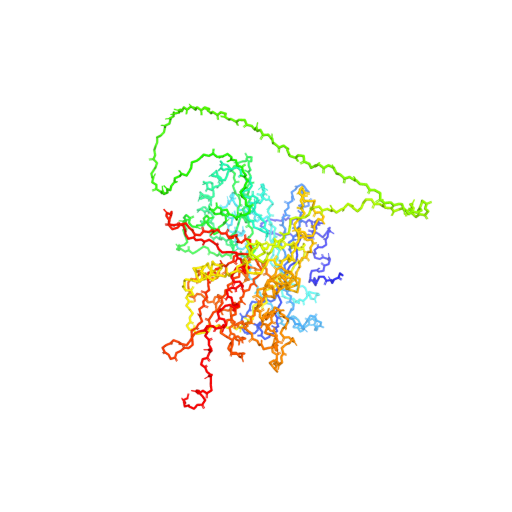 3.113 -9.750 1.00 91.75 519 VAL A CA 1
ATOM 4170 C C . VAL A 1 519 ? 11.292 3.256 -11.215 1.00 91.75 519 VAL A C 1
ATOM 4172 O O . VAL A 1 519 ? 11.052 4.354 -11.726 1.00 91.75 519 VAL A O 1
ATOM 4175 N N . ILE A 1 520 ? 11.125 2.114 -11.880 1.00 93.12 520 ILE A N 1
ATOM 4176 C CA . ILE A 1 520 ? 10.544 1.986 -13.215 1.00 93.12 520 ILE A CA 1
ATOM 4177 C C . ILE A 1 520 ? 9.095 1.518 -13.086 1.00 93.12 520 ILE A C 1
ATOM 4179 O O . ILE A 1 520 ? 8.818 0.429 -12.584 1.00 93.12 520 ILE A O 1
ATOM 4183 N N . TYR A 1 521 ? 8.165 2.336 -13.569 1.00 92.56 521 TYR A N 1
ATOM 4184 C CA . TYR A 1 521 ? 6.736 2.035 -13.525 1.00 92.56 521 TYR A CA 1
ATOM 4185 C C . TYR A 1 521 ? 6.313 1.103 -14.662 1.00 92.56 521 TYR A C 1
ATOM 4187 O O . TYR A 1 521 ? 6.800 1.215 -15.790 1.00 92.56 521 TYR A O 1
ATOM 4195 N N . HIS A 1 522 ? 5.352 0.222 -14.396 1.00 93.00 522 HIS A N 1
ATOM 4196 C CA . HIS A 1 522 ? 4.821 -0.721 -15.387 1.00 93.00 522 HIS A CA 1
ATOM 4197 C C . HIS A 1 522 ? 4.180 -0.034 -16.603 1.00 93.00 522 HIS A C 1
ATOM 4199 O O . HIS A 1 522 ? 4.241 -0.543 -17.725 1.00 93.00 522 HIS A O 1
ATOM 4205 N N . ASP A 1 523 ? 3.582 1.138 -16.393 1.00 86.69 523 ASP A N 1
ATOM 4206 C CA . ASP A 1 523 ? 2.904 1.921 -17.420 1.00 86.69 523 ASP A CA 1
ATOM 4207 C C . ASP A 1 523 ? 3.828 2.933 -18.119 1.00 86.69 523 ASP A C 1
ATOM 4209 O O . ASP A 1 523 ? 3.383 3.676 -19.006 1.00 86.69 523 ASP A O 1
ATOM 4213 N N . ALA A 1 524 ? 5.121 2.944 -17.762 1.00 85.06 524 ALA A N 1
ATOM 4214 C CA . ALA A 1 524 ? 6.116 3.801 -18.382 1.00 85.06 524 ALA A CA 1
ATOM 4215 C C . ALA A 1 524 ? 6.165 3.545 -19.893 1.00 85.06 524 ALA A C 1
ATOM 4217 O O . ALA A 1 524 ? 6.231 2.409 -20.374 1.00 85.06 524 ALA A O 1
ATOM 4218 N N . ARG A 1 525 ? 6.117 4.634 -20.661 1.00 79.94 525 ARG A N 1
ATOM 4219 C CA . ARG A 1 525 ? 6.126 4.591 -22.122 1.00 79.94 525 ARG A CA 1
ATOM 4220 C C . ARG A 1 525 ? 7.478 5.024 -22.636 1.00 79.94 525 ARG A C 1
ATOM 4222 O O . ARG A 1 525 ? 8.071 5.965 -22.119 1.00 79.94 525 ARG A O 1
ATOM 4229 N N . HIS A 1 526 ? 7.897 4.396 -23.727 1.00 78.81 526 HIS A N 1
ATOM 4230 C CA . HIS A 1 526 ? 9.052 4.870 -24.461 1.00 78.81 526 HIS A CA 1
ATOM 4231 C C . HIS A 1 526 ? 8.825 6.300 -24.974 1.00 78.81 526 HIS A C 1
ATOM 4233 O O . HIS A 1 526 ? 7.910 6.551 -25.765 1.00 78.81 526 HIS A O 1
ATOM 4239 N N . ILE A 1 527 ? 9.692 7.222 -24.564 1.00 75.88 527 ILE A N 1
ATOM 4240 C CA . ILE A 1 527 ? 9.776 8.580 -25.096 1.00 75.88 527 ILE A CA 1
ATOM 4241 C C . ILE A 1 527 ? 11.207 8.764 -25.608 1.00 75.88 527 ILE A C 1
ATOM 4243 O O . ILE A 1 527 ? 12.137 8.733 -24.806 1.00 75.88 527 ILE A O 1
ATOM 4247 N N . PRO A 1 528 ? 11.416 8.968 -26.921 1.00 66.94 528 PRO A N 1
ATOM 4248 C CA . PRO A 1 528 ? 12.750 9.196 -27.458 1.00 66.94 528 PRO A CA 1
ATOM 4249 C C . PRO A 1 528 ? 13.408 10.410 -26.804 1.00 66.94 528 PRO A C 1
ATOM 4251 O O . PRO A 1 528 ? 12.757 11.449 -26.636 1.00 66.94 528 PRO A O 1
ATOM 4254 N N . SER A 1 529 ? 14.702 10.301 -26.502 1.00 63.34 529 SER A N 1
ATOM 4255 C CA . SER A 1 529 ? 15.487 11.444 -26.047 1.00 63.34 529 SER A CA 1
ATOM 4256 C C . SER A 1 529 ? 15.474 12.543 -27.111 1.00 63.34 529 SER A C 1
ATOM 4258 O O . SER A 1 529 ? 15.490 12.287 -28.320 1.00 63.34 529 SER A O 1
ATOM 4260 N N . ARG A 1 530 ? 15.408 13.800 -26.666 1.00 63.31 530 ARG A N 1
ATOM 4261 C CA . ARG A 1 530 ? 15.488 14.967 -27.555 1.00 63.31 530 ARG A CA 1
ATOM 4262 C C . ARG A 1 530 ? 16.642 15.848 -27.092 1.00 63.31 530 ARG A C 1
ATOM 4264 O O . ARG A 1 530 ? 16.397 16.789 -26.336 1.00 63.31 530 ARG A O 1
ATOM 4271 N N . PRO A 1 531 ? 17.877 15.574 -27.560 1.00 52.78 531 PRO A N 1
ATOM 4272 C CA . PRO A 1 531 ? 19.076 16.293 -27.126 1.00 52.78 531 PRO A CA 1
ATOM 4273 C C . PRO A 1 531 ? 18.957 17.807 -27.335 1.00 52.78 531 PRO A C 1
ATOM 4275 O O . PRO A 1 531 ? 19.282 18.582 -26.449 1.00 52.78 531 PRO A O 1
ATOM 4278 N N . PHE A 1 532 ? 18.359 18.234 -28.454 1.00 47.47 532 PHE A N 1
ATOM 4279 C CA . PHE A 1 532 ? 18.111 19.651 -28.758 1.00 47.47 532 PHE A CA 1
ATOM 4280 C C . PHE A 1 532 ? 17.156 20.363 -27.782 1.00 47.47 532 PHE A C 1
ATOM 4282 O O . PHE A 1 532 ? 17.042 21.584 -27.827 1.00 47.47 532 PHE A O 1
ATOM 4289 N N . LEU A 1 533 ? 16.431 19.620 -26.941 1.00 40.84 533 LEU A N 1
ATOM 4290 C CA . LEU A 1 533 ? 15.476 20.150 -25.966 1.00 40.84 533 LEU A CA 1
ATOM 4291 C C . LEU A 1 533 ? 15.882 19.857 -24.512 1.00 40.84 533 LEU A C 1
ATOM 4293 O O . LEU A 1 533 ? 15.080 20.137 -23.627 1.00 40.84 533 LEU A O 1
ATOM 4297 N N . ASN A 1 534 ? 17.069 19.285 -24.260 1.00 47.69 534 ASN A N 1
ATOM 4298 C CA . ASN A 1 534 ? 17.501 18.809 -22.935 1.00 47.69 534 ASN A CA 1
ATOM 4299 C C . ASN A 1 534 ? 16.450 17.928 -22.228 1.00 47.69 534 ASN A C 1
ATOM 4301 O O . ASN A 1 534 ? 16.301 17.975 -21.010 1.00 47.69 534 ASN A O 1
ATOM 4305 N N . LEU A 1 535 ? 15.692 17.141 -22.997 1.00 48.53 535 LEU A N 1
ATOM 4306 C CA . LEU A 1 535 ? 14.737 16.178 -22.454 1.00 48.53 535 LEU A CA 1
ATOM 4307 C C . LEU A 1 535 ? 15.382 14.793 -22.482 1.00 48.53 535 LEU A C 1
ATOM 4309 O O . LEU A 1 535 ? 15.608 14.244 -23.571 1.00 48.53 535 LEU A O 1
ATOM 4313 N N . SER A 1 536 ? 15.664 14.250 -21.294 1.00 57.38 536 SER A N 1
ATOM 4314 C CA . SER A 1 536 ? 16.001 12.838 -21.123 1.00 57.38 536 SER A CA 1
ATOM 4315 C C . SER A 1 536 ? 14.852 11.983 -21.668 1.00 57.38 536 SER A C 1
ATOM 4317 O O . SER A 1 536 ? 13.675 12.331 -21.551 1.00 57.38 536 SER A O 1
ATOM 4319 N N . GLY A 1 537 ? 15.202 10.915 -22.384 1.00 62.75 537 GLY A N 1
ATOM 4320 C CA . GLY A 1 537 ? 14.207 9.968 -22.879 1.00 62.75 537 GLY A CA 1
ATOM 4321 C C . GLY A 1 537 ? 13.605 9.176 -21.720 1.00 62.75 537 GLY A C 1
ATOM 4322 O O . GLY A 1 537 ? 14.256 8.986 -20.698 1.00 62.75 537 GLY A O 1
ATOM 4323 N N . GLU A 1 538 ? 12.379 8.689 -21.891 1.00 81.50 538 GLU A N 1
ATOM 4324 C CA . GLU A 1 538 ? 11.796 7.706 -20.974 1.00 81.50 538 GLU A CA 1
ATOM 4325 C C . GLU A 1 538 ? 11.844 6.321 -21.609 1.00 81.50 538 GLU A C 1
ATOM 4327 O O . GLU A 1 538 ? 11.704 6.156 -22.828 1.00 81.50 538 GLU A O 1
ATOM 4332 N N . VAL A 1 539 ? 12.028 5.319 -20.762 1.00 89.50 539 VAL A N 1
ATOM 4333 C CA . VAL A 1 539 ? 12.090 3.911 -21.146 1.00 89.50 539 VAL A CA 1
ATOM 4334 C C . VAL A 1 539 ? 10.878 3.190 -20.583 1.00 89.50 539 VAL A C 1
ATOM 4336 O O . VAL A 1 539 ? 10.425 3.467 -19.476 1.00 89.50 539 VAL A O 1
ATOM 4339 N N . SER A 1 540 ? 10.327 2.270 -21.363 1.00 94.50 540 SER A N 1
ATOM 4340 C CA . SER A 1 540 ? 9.300 1.353 -20.864 1.00 94.50 540 SER A CA 1
ATOM 4341 C C . SER A 1 540 ? 9.928 0.222 -20.052 1.00 94.50 540 SER A C 1
ATOM 4343 O O . SER A 1 540 ? 11.079 -0.151 -20.285 1.00 94.50 540 SER A O 1
ATOM 4345 N N . LEU A 1 541 ? 9.158 -0.389 -19.147 1.00 96.38 541 LEU A N 1
ATOM 4346 C CA . LEU A 1 541 ? 9.653 -1.492 -18.316 1.00 96.38 541 LEU A CA 1
ATOM 4347 C C . LEU A 1 541 ? 10.193 -2.668 -19.152 1.00 96.38 541 LEU A C 1
ATOM 4349 O O . LEU A 1 541 ? 11.208 -3.274 -18.815 1.00 96.38 541 LEU A O 1
ATOM 4353 N N . ARG A 1 542 ? 9.569 -2.961 -20.297 1.00 96.62 542 ARG A N 1
ATOM 4354 C CA . ARG A 1 542 ? 10.045 -3.998 -21.224 1.00 96.62 542 ARG A CA 1
ATOM 4355 C C . ARG A 1 542 ? 11.387 -3.649 -21.875 1.00 96.62 542 ARG A C 1
ATOM 4357 O O . ARG A 1 542 ? 12.183 -4.555 -22.105 1.00 96.62 542 ARG A O 1
ATOM 4364 N N . GLN A 1 543 ? 11.685 -2.370 -22.121 1.00 95.62 543 GLN A N 1
ATOM 4365 C CA . GLN A 1 543 ? 13.027 -1.951 -22.552 1.00 95.62 543 GLN A CA 1
ATOM 4366 C C . GLN A 1 543 ? 14.071 -2.203 -21.459 1.00 95.62 543 GLN A C 1
ATOM 4368 O O . GLN A 1 543 ? 15.165 -2.670 -21.764 1.00 95.62 543 GLN A O 1
ATOM 4373 N N . CYS A 1 544 ? 13.721 -1.978 -20.192 1.00 96.25 544 CYS A N 1
ATOM 4374 C CA . CYS A 1 544 ? 14.601 -2.281 -19.062 1.00 96.25 544 CYS A CA 1
ATOM 4375 C C . CYS A 1 544 ? 14.870 -3.790 -18.910 1.00 96.25 544 CYS A C 1
ATOM 4377 O O . CYS A 1 544 ? 15.982 -4.188 -18.589 1.00 96.25 544 CYS A O 1
ATOM 4379 N N . PHE A 1 545 ? 13.903 -4.657 -19.218 1.00 96.31 545 PHE A N 1
ATOM 4380 C CA . PHE A 1 545 ? 14.174 -6.099 -19.297 1.00 96.31 545 PHE A CA 1
ATOM 4381 C C . PHE A 1 545 ? 14.969 -6.491 -20.549 1.00 96.31 545 PHE A C 1
ATOM 4383 O O . PHE A 1 545 ? 15.719 -7.464 -20.519 1.00 96.31 545 PHE A O 1
ATOM 4390 N N . PHE A 1 546 ? 14.844 -5.741 -21.648 1.00 94.88 546 PHE A N 1
ATOM 4391 C CA . PHE A 1 546 ? 15.585 -6.014 -22.879 1.00 94.88 546 PHE A CA 1
ATOM 4392 C C . PHE A 1 546 ? 17.099 -5.818 -22.720 1.00 94.88 546 PHE A C 1
ATOM 4394 O O . PHE A 1 546 ? 17.878 -6.601 -23.266 1.00 94.88 546 PHE A O 1
ATOM 4401 N N . ILE A 1 547 ? 17.531 -4.814 -21.949 1.00 91.69 547 ILE A N 1
ATOM 4402 C CA . ILE A 1 547 ? 18.963 -4.576 -21.715 1.00 91.69 547 ILE A CA 1
ATOM 4403 C C . ILE A 1 547 ? 19.626 -5.708 -20.914 1.00 91.69 547 ILE A C 1
ATOM 4405 O O . ILE A 1 547 ? 20.794 -6.003 -21.158 1.00 91.69 547 ILE A O 1
ATOM 4409 N N . LEU A 1 548 ? 18.899 -6.412 -20.033 1.00 89.06 548 LEU A N 1
ATOM 4410 C CA . LEU A 1 548 ? 19.462 -7.543 -19.277 1.00 89.06 548 LEU A CA 1
ATOM 4411 C C . LEU A 1 548 ? 20.003 -8.641 -20.204 1.00 89.06 548 LEU A C 1
ATOM 4413 O O . LEU A 1 548 ? 21.017 -9.263 -19.898 1.00 89.06 548 LEU A O 1
ATOM 4417 N N . ALA A 1 549 ? 19.385 -8.815 -21.375 1.00 83.25 549 ALA A N 1
ATOM 4418 C CA . ALA A 1 549 ? 19.865 -9.733 -22.399 1.00 83.25 549 ALA A CA 1
ATOM 4419 C C . ALA A 1 549 ? 21.203 -9.320 -23.029 1.00 83.25 549 ALA A C 1
ATOM 4421 O O . ALA A 1 549 ? 21.924 -10.179 -23.518 1.00 83.25 549 ALA A O 1
ATOM 4422 N N . HIS A 1 550 ? 21.526 -8.025 -23.045 1.00 75.12 550 HIS A N 1
ATOM 4423 C CA . HIS A 1 550 ? 22.742 -7.479 -23.658 1.00 75.12 550 HIS A CA 1
ATOM 4424 C C . HIS A 1 550 ? 23.884 -7.352 -22.648 1.00 75.12 550 HIS A C 1
ATOM 4426 O O . HIS A 1 550 ? 25.044 -7.568 -22.993 1.00 75.12 550 HIS A O 1
ATOM 4432 N N . LEU A 1 551 ? 23.558 -7.055 -21.389 1.00 72.31 551 LEU A N 1
ATOM 4433 C CA . LEU A 1 551 ? 24.540 -6.910 -20.315 1.00 72.31 551 LEU A CA 1
ATOM 4434 C C . LEU A 1 551 ? 25.231 -8.230 -19.949 1.00 72.31 551 LEU A C 1
ATOM 4436 O O . LEU A 1 551 ? 26.398 -8.214 -19.556 1.00 72.31 551 LEU A O 1
ATOM 4440 N N . HIS A 1 552 ? 24.553 -9.368 -20.132 1.00 57.62 552 HIS A N 1
ATOM 4441 C CA . HIS A 1 552 ? 25.134 -10.691 -19.888 1.00 57.62 552 HIS A CA 1
ATOM 4442 C C . HIS A 1 552 ? 26.354 -10.987 -20.778 1.00 57.62 552 HIS A C 1
ATOM 4444 O O . HIS A 1 552 ? 27.357 -11.514 -20.305 1.00 57.62 552 HIS A O 1
ATOM 4450 N N . TRP A 1 553 ? 26.316 -10.583 -22.051 1.00 51.44 553 TRP A N 1
ATOM 4451 C CA . TRP A 1 553 ? 27.394 -10.862 -23.009 1.00 51.44 553 TRP A CA 1
ATOM 4452 C C . TRP A 1 553 ? 28.645 -10.002 -22.804 1.00 51.44 553 TRP A C 1
ATOM 4454 O O . TRP A 1 553 ? 29.702 -10.321 -23.345 1.00 51.44 553 TRP A O 1
ATOM 4464 N N . LEU A 1 554 ? 28.531 -8.902 -22.055 1.00 44.97 554 LEU A N 1
ATOM 4465 C CA . LEU A 1 554 ? 29.571 -7.874 -21.973 1.00 44.97 554 LEU A CA 1
ATOM 4466 C C . LEU A 1 554 ? 30.442 -7.962 -20.716 1.00 44.97 554 LEU A C 1
ATOM 4468 O O . LEU A 1 554 ? 31.502 -7.342 -20.686 1.00 44.97 554 LEU A O 1
ATOM 4472 N N . THR A 1 555 ? 30.055 -8.729 -19.691 1.00 46.56 555 THR A N 1
ATOM 4473 C CA . THR A 1 555 ? 30.880 -8.866 -18.479 1.00 46.56 555 THR A CA 1
ATOM 4474 C C . THR A 1 555 ? 30.748 -10.242 -17.823 1.00 46.56 555 THR A C 1
ATOM 4476 O O . THR A 1 555 ? 29.772 -10.468 -17.108 1.00 46.56 555 THR A O 1
ATOM 4479 N N . PRO A 1 556 ? 31.732 -11.150 -17.972 1.00 45.44 556 PRO A N 1
ATOM 4480 C CA . PRO A 1 556 ? 31.840 -12.284 -17.064 1.00 45.44 556 PRO A CA 1
ATOM 4481 C C . PRO A 1 556 ? 32.135 -11.768 -15.648 1.00 45.44 556 PRO A C 1
ATOM 4483 O O . PRO A 1 556 ? 32.961 -10.869 -15.464 1.00 45.44 556 PRO A O 1
ATOM 4486 N N . LEU A 1 557 ? 31.458 -12.320 -14.638 1.00 49.38 557 LEU A N 1
ATOM 4487 C CA . LEU A 1 557 ? 31.869 -12.122 -13.250 1.00 49.38 557 LEU A CA 1
ATOM 4488 C C . LEU A 1 557 ? 33.272 -12.727 -13.073 1.00 49.38 557 LEU A C 1
ATOM 4490 O O . LEU A 1 557 ? 33.503 -13.839 -13.558 1.00 49.38 557 LEU A O 1
ATOM 4494 N N . PRO A 1 558 ? 34.216 -12.050 -12.395 1.00 46.97 558 PRO A N 1
ATOM 4495 C CA . PRO A 1 558 ? 35.415 -12.733 -11.936 1.00 46.97 558 PRO A CA 1
ATOM 4496 C C . PRO A 1 558 ? 34.981 -13.910 -11.057 1.00 46.97 558 PRO A C 1
ATOM 4498 O O . PRO A 1 558 ? 34.114 -13.768 -10.193 1.00 46.97 558 PRO A O 1
ATOM 4501 N N . THR A 1 559 ? 35.543 -15.089 -11.314 1.00 44.97 559 THR A N 1
ATOM 4502 C CA . THR A 1 559 ? 35.249 -16.308 -10.562 1.00 44.97 559 THR A CA 1
ATOM 4503 C C . THR A 1 559 ? 35.473 -16.045 -9.071 1.00 44.97 559 THR A C 1
ATOM 4505 O O . THR A 1 559 ? 36.582 -15.709 -8.659 1.00 44.97 559 THR A O 1
ATOM 4508 N N . MET A 1 560 ? 34.427 -16.218 -8.255 1.00 44.28 560 MET A N 1
ATOM 4509 C CA . MET A 1 560 ? 34.424 -16.057 -6.787 1.00 44.28 560 MET A CA 1
ATOM 4510 C C . MET A 1 560 ? 35.312 -17.080 -6.036 1.00 44.28 560 MET A C 1
ATOM 4512 O O . MET A 1 560 ? 35.238 -17.203 -4.820 1.00 44.28 560 MET A O 1
ATOM 4516 N N . GLU A 1 561 ? 36.187 -17.808 -6.732 1.00 38.75 561 GLU A N 1
ATOM 4517 C CA . GLU A 1 561 ? 36.969 -18.942 -6.216 1.00 38.75 561 GLU A CA 1
ATOM 4518 C C . GLU A 1 561 ? 38.233 -18.559 -5.419 1.00 38.75 561 GLU A C 1
ATOM 4520 O O . GLU A 1 561 ? 39.078 -19.409 -5.143 1.00 38.75 561 GLU A O 1
ATOM 4525 N N . ARG A 1 562 ? 38.418 -17.296 -5.019 1.00 37.78 562 ARG A N 1
ATOM 4526 C CA . ARG A 1 562 ? 39.644 -16.880 -4.311 1.00 37.78 562 ARG A CA 1
ATOM 4527 C C . ARG A 1 562 ? 39.430 -15.914 -3.151 1.00 37.78 562 ARG A C 1
ATOM 4529 O O . ARG A 1 562 ? 40.126 -14.913 -3.084 1.00 37.78 562 ARG A O 1
ATOM 4536 N N . LEU A 1 563 ? 38.546 -16.225 -2.202 1.00 38.03 563 LEU A N 1
ATOM 4537 C CA . LEU A 1 563 ? 38.584 -15.598 -0.865 1.00 38.03 563 LEU A CA 1
ATOM 4538 C C . LEU A 1 563 ? 38.231 -16.551 0.304 1.00 38.03 563 LEU A C 1
ATOM 4540 O O . LEU A 1 563 ? 37.933 -16.080 1.393 1.00 38.03 563 LEU A O 1
ATOM 4544 N N . GLU A 1 564 ? 38.345 -17.878 0.148 1.00 35.78 564 GLU A N 1
ATOM 4545 C CA . GLU A 1 564 ? 38.267 -18.828 1.287 1.00 35.78 564 GLU A CA 1
ATOM 4546 C C . GLU A 1 564 ? 39.612 -19.075 2.003 1.00 35.78 564 GLU A C 1
ATOM 4548 O O . GLU A 1 564 ? 39.758 -20.012 2.784 1.00 35.78 564 GLU A O 1
ATOM 4553 N N . THR A 1 565 ? 40.618 -18.221 1.805 1.00 35.50 565 THR A N 1
ATOM 4554 C CA . THR A 1 565 ? 41.834 -18.264 2.629 1.00 35.50 565 THR A CA 1
ATOM 4555 C C . THR A 1 565 ? 42.269 -16.862 3.019 1.00 35.50 565 THR A C 1
ATOM 4557 O O . THR A 1 565 ? 42.973 -16.200 2.254 1.00 35.50 565 THR A O 1
ATOM 4560 N N . ASN A 1 566 ? 41.841 -16.449 4.214 1.00 28.64 566 ASN A N 1
ATOM 4561 C CA . ASN A 1 566 ? 42.605 -15.747 5.256 1.00 28.64 566 ASN A CA 1
ATOM 4562 C C . ASN A 1 566 ? 41.765 -14.654 5.930 1.00 28.64 566 ASN A C 1
ATOM 4564 O O . ASN A 1 566 ? 41.579 -13.585 5.351 1.00 28.64 566 ASN A O 1
ATOM 4568 N N . GLY A 1 567 ? 41.387 -14.900 7.189 1.00 29.41 567 GLY A N 1
ATOM 4569 C CA . GLY A 1 567 ? 40.964 -13.876 8.147 1.00 29.41 567 GLY A CA 1
ATOM 4570 C C . GLY A 1 567 ? 39.653 -14.189 8.827 1.00 29.41 567 GLY A C 1
ATOM 4571 O O . GLY A 1 567 ? 38.664 -13.544 8.429 1.00 29.41 567 GLY A O 1
#

Foldseek 3Di:
DPPDDDQDDCQRQNAQNKDWFPPPHTWIKGFHHWDDKDWDAAAPVCVVVPDDFTKMKTKTWIATPVDRVFIWIKMKIFGAAHPPCQPPDLVVLQVSADDDDFVLVVLQVLCQVVVHPAEWHWPGKDKDAADSPHSRHRHIMIMTITGDDDADQCDDLVARVNLLPDDPVLLVLLLVQCLVVVQVSLVSFKDADQAESRQWGADPVVSHIHGHDVSPMDGRDPPDDDDPCVCVSHVSPDDDPPDPDDDDDDDDDDDDDDDDDDDDDDDDDDDDDDDDDDDDDDDDDDDDDDDDDPPDDPPPPPPQDWAFDALLNLLQAFAADAAADPAADADDPQDQFFQPFAEAAPPCLLVLLQVLSVPQPRVVQGDRLDTHGPDDDDCPDPVHDDDYHHYQVSQLVSCCVSAQVSLQSSCVSSVQQKGKDWLVQAPDPDPDTASIFIAGPNRQTLEGEHEAAPSHPLLDLQVQVPDDPSRSVRSRCRVRVVVCVVSVHQKYWYYNQQWIKIWGWDQPPNDIYIHIYPIAGSRWGWADDDVVVPDDTTGHPSSSVVVSSVVSVVDDDDPPPPDPDDD

pLDDT: mean 81.11, std 21.99, range [22.44, 98.56]

Organism: Scytalidium lignicola (NCBI:txid5539)

Sequence (567 aa):
MADQRTFFGKHLVGPGTEISFNLPTPSKWIIERKLSETYHQLDESEVKDGFEPCYSQAKLLCHNVANPTEQAFMRIYMQIPYEGTEFDSAQERAQQASSRAHEELNALKSFTDGHSKITPILLAYKEDKQDDQGLVPGGYITYLIWNILPGVPLGDNLGEAQFWRLSSNERNEIRKVFEKEYKQLLKLGFYPEGPRAKNILWDSNTKMIYFIGFRNCYPVHKDDNWKITTLVQWGLAVAPRSYNLGSGTLGRHHHVGNIDNYLTTRASKNNYSATSIFVKTTTTSPSTGLNAHCLQLLVPLKMGFGTALQAKDLVQQPLPHLLVGPSSTENSSIRDINFIGPLEVWDNFKEDVMASFNENQWNKHRSTLSHRPVGEIKPLNTAFEHVHVGDEHGVQGRFQQNIGQIMTAVFKSQEIGLSFGDFKCTANNYTKIPDAVGIDEQGALQFVGEIKVPWVEDHSLENHIDIGDKIYFRKMIGQVSKYMFDLHMKYGFLTNYDQTVFLKSEYVNGQWELHHTDVIYHDARHIPSRPFLNLSGEVSLRQCFFILAHLHWLTPLPTMERLETNG